Protein AF-A0AAN9PVE1-F1 (afdb_monomer)

Sequence (526 aa):
MANAPAQIPTSFGHELRACLRCRLVKTYDQFRESGCENCPFFKMEEDHERVVDCTTPNFNGIISVMDPIRSWAARWLRIGKFVPGVYTLAVSEALPEEMQTLCAEERVQYIPPKPASPCSPSPSSDLDLAAISIACTVLISITFGFLLGMATALETLCGQAYGAGHHHTLGMYLQRSWVVLFLSSILMLPVFVFATPLLKLVGQPEAVAERAGLVAVWLIPFHLSFPFQFTLQRFLQCQLKTNVVAWISGMALAIHVLVSWVFVFELRIGIVGTALGSLGGFPFWGFLATLSLVAVCPRSWNGFSSEAFVGLWEFFKLSLASGVMLALENFYYRLLLIVSGYMHNSEISIDALSVCVTIYGWESMIPLGFFAATGVRVANELGAGNAKAAKFATLVSVINTVLVGFIFWLIIVAFNEKLALIFTSSSSVIQMVNELAILLASTILLNCIQPVLSGAAVGSGQQAVVAYINIGSYYLVGIPLGVLLGWLLPSGIVGMWTGMMSGTLVQTIILAIIMMRHDWEEEISL

pLDDT: mean 88.42, std 9.58, range [32.66, 97.38]

Mean predicted aligned error: 12.28 Å

Nearest PDB structures (foldseek):
  7dqk-assembly1_A  TM=9.759E-01  e=1.172E-24  Nicotiana tabacum
  5y50-assembly1_A  TM=9.222E-01  e=1.208E-21  Arabidopsis thaliana
  5xjj-assembly1_A  TM=9.651E-01  e=1.781E-20  Camelina sativa
  7php-assembly1_A  TM=9.354E-01  e=6.681E-14  Vibrio cholerae RC385
  4z3p-assembly1_A  TM=8.266E-01  e=1.629E-08  Escherichia coli

Radius of gyration: 29.41 Å; Cα contacts (8 Å, |Δi|>4): 816; chains: 1; bounding box: 83×42×77 Å

Foldseek 3Di:
DQQDAQDEEPDDDQQWKAFQFLQAIYGLVSCCCPNDSQCCLLVCVPPVVSSPQGIGSDAADKDFFPQLCPDPLNVVQVNSVDHGHMGTSDDQDFHDPVVVVSCVVVVHDGDGGDNDDPPDDDPLNVLLVLLVCCLCVPLVVLLLLLLLLLLLLLLLVLLLCVLLVVLQCSQLSLLLLLVLSLVVLVVSCCCQCCQLVVCVVVPHDNSSSVSNSVLSVLLSVVSSLSSLQNNLCSSCVLVVVVVLVVVLQVVLVVQLVVQLCCLCPVVVVDSSSNSRSSVRRRNSSSVSSVVCCVVPPVSNHPDDDPSSVPPSVVSNVLSNLSSLLSSLVSVLLVVLLVVLCPDPVSPLVSLLSVLLVVLLVVLLVVLLVLLSNLLSQLSSCLSNLHLPRNLVSLVVSQVVLLVVLVVQLCCLLVCQLVSQVVRDPDPSSSVSSNVCSNVSSVLSSLSSRLSSLCSSCSSLSNSNVSSVLSCCLRVVFQQVQLCCQQPVVVPNSVRNSVSNVRSSVSSSVVSVVCSVPPPSNVSSVD

Solvent-accessible surface area (backbone atoms only — not comparable to full-atom values): 26261 Å² total; per-residue (Å²): 130,88,68,70,63,43,73,66,54,88,70,86,63,93,57,36,28,29,31,54,81,79,24,46,33,29,30,58,66,50,30,39,71,66,27,43,85,86,48,61,89,68,40,18,56,82,38,60,69,45,42,62,62,47,30,38,70,69,60,46,66,75,46,79,36,83,52,22,73,78,34,64,66,28,50,74,71,68,42,30,86,46,61,25,33,33,29,42,76,43,57,82,57,67,60,46,70,73,60,47,50,52,32,53,75,71,70,42,89,78,77,72,55,72,78,68,55,98,83,55,85,46,79,67,47,57,46,45,51,53,11,53,46,47,32,49,68,48,59,45,41,56,53,49,35,27,53,52,17,30,31,48,42,50,24,19,56,34,2,21,33,45,32,55,65,44,38,60,53,37,36,38,51,49,49,28,45,38,56,50,40,44,52,51,47,58,73,50,43,59,64,28,76,42,26,29,65,53,32,44,69,75,64,43,57,65,71,41,16,50,50,17,20,56,42,26,53,58,34,45,68,49,57,65,30,44,38,53,36,47,36,52,50,32,60,36,42,37,71,68,39,49,70,58,52,51,52,46,52,54,52,18,50,54,40,18,54,52,38,25,46,42,28,40,69,74,66,53,53,49,70,54,11,55,38,52,11,50,47,37,17,53,51,46,31,34,50,54,51,55,55,42,38,69,76,74,32,66,70,30,40,86,72,89,61,79,69,24,71,56,64,51,66,63,51,43,53,52,14,47,30,23,11,50,32,41,31,54,57,60,48,52,67,49,47,52,59,62,58,43,60,76,44,88,74,24,67,54,52,42,54,20,46,51,53,50,52,48,54,48,56,62,55,47,55,54,26,51,48,42,11,52,53,25,11,25,47,21,4,22,25,37,30,52,65,31,38,71,55,20,55,46,45,43,52,53,46,43,54,52,31,41,55,52,19,49,53,52,26,51,50,35,64,76,37,33,59,66,57,37,57,76,78,45,88,52,67,68,31,36,52,48,35,45,72,42,22,64,59,51,22,52,50,46,35,53,51,18,44,38,35,29,50,52,14,31,36,33,12,69,65,41,29,54,60,53,26,54,42,48,48,48,20,38,64,66,42,2,47,54,37,8,49,44,30,18,66,74,59,78,39,42,67,63,22,23,51,52,20,38,49,48,8,55,49,50,37,37,53,53,46,50,52,47,64,73,68,53,61,49,66,62,64,53,76,111

InterPro domains:
  IPR002528 Multi antimicrobial extrusion protein [PF01554] (125-262)
  IPR002528 Multi antimicrobial extrusion protein [PF01554] (323-483)
  IPR002528 Multi antimicrobial extrusion protein [TIGR00797] (127-497)
  IPR022800 Spt4/RpoE2 zinc finger [PF06093] (16-92)
  IPR022800 Spt4/RpoE2 zinc finger [SM01389] (16-92)
  IPR022800 Spt4/RpoE2 zinc finger [cd07973] (14-110)
  IPR029040 RNA polymerase subunit RPABC4/transcription elongation factor Spt4 [SSF63393] (12-91)
  IPR038510 Spt4 superfamily [G3DSA:3.30.40.210] (1-106)
  IPR045069 Multidrug and toxic compound extrusion family, eukaryotic [cd13132] (126-525)

Organism: Clitoria ternatea (NCBI:txid43366)

Secondary structure (DSSP, 8-state):
--PPPPPPPS--STTEEEETTT-BEEEHHHHHHH--TT-GGG-TTT-THHHHHHEES-EEEEEEES-TTT-HHHHHTT-TTSPSEEEEEEE-SPPPHHHHHHHHHTT----PPPS--TTSPPHHHHHHHHHHHHIIIIIIHHHHHHHHHHHHHHHHHHHHHHHTT-HHHHHHHHHHHHHHHHHHHHHTTHHHHTHHHHHHHTT--HHHHHHHHHHHHHTHHHHHHHHHHHHHHHHHHHTT-HHHHHHHHHHHHHHHHHHHHIIIIIS--THHHHHHHHHHHHHHHHHHHHHHHHHH-TTT--S--GGGGTTHHHHHHHHHHHHHHHHHHHHHHHHHHHHHTTSTTHHHHHHHHHHHHHHHHHHHHHHHHHHHHHHHHHHHHHHTT-HHHHHHHHHHHHHHHHHHHHHHHHHHHHHHHHHHHHH---HHHHHHHHHHHHHHHHHHHHHHHHHHHHHHHHHTT-HHHHHHHHIIIIIIIIHHHHHIIIIISS-HHHHHHHHHHHHHHHHHHHHHHHHHH--HHHHHT-

Structure (mmCIF, N/CA/C/O backbone):
data_AF-A0AAN9PVE1-F1
#
_entry.id   AF-A0AAN9PVE1-F1
#
loop_
_atom_site.group_PDB
_atom_site.id
_atom_site.type_symbol
_atom_site.label_atom_id
_atom_site.label_alt_id
_atom_site.label_comp_id
_atom_site.label_asym_id
_atom_site.label_entity_id
_atom_site.label_seq_id
_atom_site.pdbx_PDB_ins_code
_atom_site.Cartn_x
_atom_site.Cartn_y
_atom_site.Cartn_z
_atom_site.occupancy
_atom_site.B_iso_or_equiv
_atom_site.auth_seq_id
_atom_site.auth_comp_id
_atom_site.auth_asym_id
_atom_site.auth_atom_id
_atom_site.pdbx_PDB_model_num
ATOM 1 N N . MET A 1 1 ? -50.006 14.218 44.267 1.00 34.59 1 MET A N 1
ATOM 2 C CA . MET A 1 1 ? -49.151 13.333 45.080 1.00 34.59 1 MET A CA 1
ATOM 3 C C . MET A 1 1 ? -47.773 13.377 44.452 1.00 34.59 1 MET A C 1
ATOM 5 O O . MET A 1 1 ? -47.666 13.053 43.277 1.00 34.59 1 MET A O 1
ATOM 9 N N . ALA A 1 2 ? -46.764 13.906 45.144 1.00 41.31 2 ALA A N 1
ATOM 10 C CA . ALA A 1 2 ? -45.391 13.782 44.668 1.00 41.31 2 ALA A CA 1
ATOM 11 C C . ALA A 1 2 ? -44.994 12.319 44.893 1.00 41.31 2 ALA A C 1
ATOM 13 O O . ALA A 1 2 ? -44.806 11.912 46.037 1.00 41.31 2 ALA A O 1
ATOM 14 N N . ASN A 1 3 ? -45.006 11.513 43.830 1.00 60.84 3 ASN A N 1
ATOM 15 C CA . ASN A 1 3 ? -44.528 10.136 43.896 1.00 60.84 3 ASN A CA 1
ATOM 16 C C . ASN A 1 3 ? -43.068 10.153 44.366 1.00 60.84 3 ASN A C 1
ATOM 18 O O . ASN A 1 3 ? -42.299 11.023 43.946 1.00 60.84 3 ASN A O 1
ATOM 22 N N . ALA A 1 4 ? -42.710 9.225 45.254 1.00 78.88 4 ALA A N 1
ATOM 23 C CA . ALA A 1 4 ? -41.338 9.063 45.718 1.00 78.88 4 ALA A CA 1
ATOM 24 C C . ALA A 1 4 ? -40.376 8.918 44.518 1.00 78.88 4 ALA A C 1
ATOM 26 O O . ALA A 1 4 ? -40.779 8.378 43.480 1.00 78.88 4 ALA A O 1
ATOM 27 N N . PRO A 1 5 ? -39.131 9.422 44.622 1.00 85.88 5 PRO A N 1
ATOM 28 C CA . PRO A 1 5 ? -38.137 9.218 43.575 1.00 85.88 5 PRO A CA 1
ATOM 29 C C . PRO A 1 5 ? -37.879 7.720 43.381 1.00 85.88 5 PRO A C 1
ATOM 31 O O . PRO A 1 5 ? -37.921 6.951 44.343 1.00 85.88 5 PRO A O 1
ATOM 34 N N . ALA A 1 6 ? -37.604 7.318 42.142 1.00 89.19 6 ALA A N 1
ATOM 35 C CA . ALA A 1 6 ? -37.161 5.963 41.851 1.00 89.19 6 ALA A CA 1
ATOM 36 C C . ALA A 1 6 ? -35.812 5.686 42.521 1.00 89.19 6 ALA A C 1
ATOM 38 O O . ALA A 1 6 ? -34.992 6.596 42.699 1.00 89.19 6 ALA A O 1
ATOM 39 N N . GLN A 1 7 ? -35.565 4.420 42.855 1.00 90.31 7 GLN A N 1
ATOM 40 C CA . GLN A 1 7 ? -34.250 4.015 43.336 1.00 90.31 7 GLN A CA 1
ATOM 41 C C . GLN A 1 7 ? -33.173 4.292 42.280 1.00 90.31 7 GLN A C 1
ATOM 43 O O . GLN A 1 7 ? -33.358 4.052 41.087 1.00 90.31 7 GLN A O 1
ATOM 48 N N . ILE A 1 8 ? -32.033 4.805 42.739 1.00 89.00 8 ILE A N 1
ATOM 49 C CA . ILE A 1 8 ? -30.867 5.095 41.902 1.00 89.00 8 ILE A CA 1
ATOM 50 C C . ILE A 1 8 ? -30.019 3.816 41.803 1.00 89.00 8 ILE A C 1
ATOM 52 O O . ILE A 1 8 ? -29.917 3.103 42.807 1.00 89.00 8 ILE A O 1
ATOM 56 N N . PRO A 1 9 ? -29.399 3.517 40.647 1.00 88.50 9 PRO A N 1
ATOM 57 C CA . PRO A 1 9 ? -28.481 2.392 40.521 1.00 88.50 9 PRO A CA 1
ATOM 58 C C . PRO A 1 9 ? -27.387 2.382 41.591 1.00 88.50 9 PRO A C 1
ATOM 60 O O . PRO A 1 9 ? -26.733 3.399 41.824 1.00 88.50 9 PRO A O 1
ATOM 63 N N . THR A 1 10 ? -27.186 1.232 42.234 1.00 86.19 10 THR A N 1
ATOM 64 C CA . THR A 1 10 ? -26.158 1.034 43.272 1.00 86.19 10 THR A CA 1
ATOM 65 C C . THR A 1 10 ? -24.793 0.641 42.708 1.00 86.19 10 THR A C 1
ATOM 67 O O . THR A 1 10 ? -23.782 0.859 43.375 1.00 86.19 10 THR A O 1
ATOM 70 N N . SER A 1 11 ? -24.746 0.106 41.486 1.00 81.94 11 SER A N 1
ATOM 71 C CA . SER A 1 11 ? -23.523 -0.231 40.751 1.00 81.94 11 SER A CA 1
ATOM 72 C C . SER A 1 11 ? -23.551 0.367 39.339 1.00 81.94 11 SER A C 1
ATOM 74 O O . SER A 1 11 ? -24.613 0.660 38.786 1.00 81.94 11 SER A O 1
ATOM 76 N N . PHE A 1 12 ? -22.367 0.579 38.759 1.00 73.38 12 PHE A N 1
ATOM 77 C CA . PHE A 1 12 ? -22.187 1.006 37.369 1.00 73.38 12 PHE A CA 1
ATOM 78 C C . PHE A 1 12 ? -21.436 -0.093 36.609 1.00 73.38 12 PHE A C 1
ATOM 80 O O . PHE A 1 12 ? -20.460 -0.630 37.128 1.00 73.38 12 PHE A O 1
ATOM 87 N N . GLY A 1 13 ? -21.873 -0.427 35.391 1.00 69.00 13 GLY A N 1
ATOM 88 C CA . GLY A 1 13 ? -21.257 -1.473 34.563 1.00 69.00 13 GLY A CA 1
ATOM 89 C C . GLY A 1 13 ? -22.282 -2.440 33.964 1.00 69.00 13 GLY A C 1
ATOM 90 O O . GLY A 1 13 ? -23.423 -2.056 33.712 1.00 69.00 13 GLY A O 1
ATOM 91 N N . HIS A 1 14 ? -21.881 -3.698 33.748 1.00 64.31 14 HIS A N 1
ATOM 92 C CA . HIS A 1 14 ? -22.674 -4.728 33.051 1.00 64.31 14 HIS A CA 1
ATOM 93 C C . HIS A 1 14 ? -23.965 -5.171 33.769 1.00 64.31 14 HIS A C 1
ATOM 95 O O . HIS A 1 14 ? -24.776 -5.884 33.184 1.00 64.31 14 HIS A O 1
ATOM 101 N N . GLU A 1 15 ? -24.177 -4.756 35.017 1.00 78.44 15 GLU A N 1
ATOM 102 C CA . GLU A 1 15 ? -25.358 -5.112 35.820 1.00 78.44 15 GLU A CA 1
ATOM 103 C C . GLU A 1 15 ? -26.554 -4.174 35.598 1.00 78.44 15 GLU A C 1
ATOM 105 O O . GLU A 1 15 ? -27.661 -4.441 36.080 1.00 78.44 15 GLU A O 1
ATOM 110 N N . LEU A 1 16 ? -26.338 -3.062 34.889 1.00 91.19 16 LEU A N 1
ATOM 111 C CA . LEU A 1 16 ? -27.375 -2.081 34.607 1.00 91.19 16 LEU A CA 1
ATOM 112 C C . LEU A 1 16 ? -28.335 -2.583 33.539 1.00 91.19 16 LEU A C 1
ATOM 114 O O . LEU A 1 16 ? -27.939 -3.133 32.511 1.00 91.19 16 LEU A O 1
ATOM 118 N N . ARG A 1 17 ? -29.618 -2.309 33.754 1.00 93.06 17 ARG A N 1
ATOM 119 C CA . ARG A 1 17 ? -30.672 -2.579 32.782 1.00 93.06 17 ARG A CA 1
ATOM 120 C C . ARG A 1 17 ? -31.571 -1.364 32.654 1.00 93.06 17 ARG A C 1
ATOM 122 O O . ARG A 1 17 ? -31.748 -0.604 33.605 1.00 93.06 17 ARG A O 1
ATOM 129 N N . ALA A 1 18 ? -32.152 -1.186 31.478 1.00 94.06 18 ALA A N 1
ATOM 130 C CA . ALA A 1 18 ? -33.141 -0.156 31.211 1.00 94.06 18 ALA A CA 1
ATOM 131 C C . ALA A 1 18 ? -34.511 -0.788 30.972 1.00 94.06 18 ALA A C 1
ATOM 133 O O . ALA A 1 18 ? -34.638 -1.732 30.194 1.00 94.06 18 ALA A O 1
ATOM 134 N N . CYS A 1 19 ? -35.557 -0.236 31.587 1.00 93.56 19 CYS A N 1
ATOM 135 C CA . CYS A 1 19 ? -36.929 -0.633 31.287 1.00 93.56 19 CYS A CA 1
ATOM 136 C C . CYS A 1 19 ? -37.290 -0.268 29.839 1.00 93.56 19 CYS A C 1
ATOM 138 O O . CYS A 1 19 ? -37.251 0.905 29.458 1.00 93.56 19 CYS A O 1
ATOM 140 N N . LEU A 1 20 ? -37.726 -1.260 29.060 1.00 92.12 20 LEU A N 1
ATOM 141 C CA . LEU A 1 20 ? -38.065 -1.124 27.637 1.00 92.12 20 LEU A CA 1
ATOM 142 C C . LEU A 1 20 ? -39.241 -0.162 27.383 1.00 92.12 20 LEU A C 1
ATOM 144 O O . LEU A 1 20 ? -39.384 0.373 26.284 1.00 92.12 20 LEU A O 1
ATOM 148 N N . ARG A 1 21 ? -40.069 0.110 28.402 1.00 91.69 21 ARG A N 1
ATOM 149 C CA . ARG A 1 21 ? -41.170 1.084 28.330 1.00 91.69 21 ARG A CA 1
ATOM 150 C C . ARG A 1 21 ? -40.757 2.484 28.781 1.00 91.69 21 ARG A C 1
ATOM 152 O O . ARG A 1 21 ? -40.875 3.443 28.022 1.00 91.69 21 ARG A O 1
ATOM 159 N N . CYS A 1 22 ? -40.384 2.631 30.054 1.00 92.12 22 CYS A N 1
ATOM 160 C CA . CYS A 1 22 ? -40.214 3.951 30.675 1.00 92.12 22 CYS A CA 1
ATOM 161 C C . CYS A 1 22 ? -38.771 4.460 30.664 1.00 92.12 22 CYS A C 1
ATOM 163 O O . CYS A 1 22 ? -38.541 5.609 31.034 1.00 92.12 22 CYS A O 1
ATOM 165 N N . ARG A 1 23 ? -37.815 3.625 30.233 1.00 93.25 23 ARG A N 1
ATOM 166 C CA . ARG A 1 23 ? -36.377 3.927 30.165 1.00 93.25 23 ARG A CA 1
ATOM 167 C C . ARG A 1 23 ? -35.698 4.149 31.512 1.00 93.25 23 ARG A C 1
ATOM 169 O O . ARG A 1 23 ? -34.564 4.614 31.526 1.00 93.25 23 ARG A O 1
ATOM 176 N N . LEU A 1 24 ? -36.364 3.847 32.626 1.00 95.00 24 LEU A N 1
ATOM 177 C CA . LEU A 1 24 ? -35.749 3.893 33.951 1.00 95.00 24 LEU A CA 1
ATOM 178 C C . LEU A 1 24 ? -34.591 2.891 34.007 1.00 95.00 24 LEU A C 1
ATOM 180 O O . LEU A 1 24 ? -34.741 1.771 33.515 1.00 95.00 24 LEU A O 1
ATOM 184 N N . VAL A 1 25 ? -33.468 3.303 34.586 1.00 95.19 25 VAL A N 1
ATOM 185 C CA . VAL A 1 25 ? -32.249 2.502 34.715 1.00 95.19 25 VAL A CA 1
ATOM 186 C C . VAL A 1 25 ? -32.029 2.148 36.177 1.00 95.19 25 VAL A C 1
ATOM 188 O O . VAL A 1 25 ? -31.966 3.040 37.022 1.00 95.19 25 VAL A O 1
ATOM 191 N N . LYS A 1 26 ? -31.905 0.849 36.448 1.00 94.81 26 LYS A N 1
ATOM 192 C CA . LYS A 1 26 ? -31.608 0.237 37.754 1.00 94.81 26 LYS A CA 1
ATOM 193 C C . LYS A 1 26 ? -30.739 -1.004 37.518 1.00 94.81 26 LYS A C 1
ATOM 195 O O . LYS A 1 26 ? -30.589 -1.444 36.374 1.00 94.81 26 LYS A O 1
ATOM 200 N N . THR A 1 27 ? -30.155 -1.566 38.571 1.00 92.69 27 THR A N 1
ATOM 201 C CA . THR A 1 27 ? -29.505 -2.881 38.461 1.00 92.69 27 THR A CA 1
ATOM 202 C C . THR A 1 27 ? -30.554 -3.988 38.315 1.00 92.69 27 THR A C 1
ATOM 204 O O . THR A 1 27 ? -31.725 -3.796 38.658 1.00 92.69 27 THR A O 1
ATOM 207 N N . TYR A 1 28 ? -30.149 -5.155 37.805 1.00 90.75 28 TYR A N 1
ATOM 208 C CA . TYR A 1 28 ? -31.032 -6.328 37.725 1.00 90.75 28 TYR A CA 1
ATOM 209 C C . TYR A 1 28 ? -31.676 -6.660 39.081 1.00 90.75 28 TYR A C 1
ATOM 211 O O . TYR A 1 28 ? -32.895 -6.804 39.167 1.00 90.75 28 TYR A O 1
ATOM 219 N N . ASP A 1 29 ? -30.873 -6.706 40.148 1.00 90.75 29 ASP A N 1
ATOM 220 C CA . ASP A 1 29 ? -31.366 -7.012 41.493 1.00 90.75 29 ASP A CA 1
ATOM 221 C C . ASP A 1 29 ? -32.358 -5.960 41.998 1.00 90.75 29 ASP A C 1
ATOM 223 O O . ASP A 1 29 ? -33.385 -6.309 42.570 1.00 90.75 29 ASP A O 1
ATOM 227 N N . GLN A 1 30 ? -32.131 -4.677 41.705 1.00 93.38 30 GLN A N 1
ATOM 228 C CA . GLN A 1 30 ? -33.063 -3.619 42.095 1.00 93.38 30 GLN A CA 1
ATOM 229 C C . GLN A 1 30 ? -34.414 -3.719 41.374 1.00 93.38 30 GLN A C 1
ATOM 231 O O . GLN A 1 30 ? -35.446 -3.435 41.987 1.00 93.38 30 GLN A O 1
ATOM 236 N N . PHE A 1 31 ? -34.437 -4.111 40.093 1.00 94.06 31 PHE A N 1
ATOM 237 C CA . PHE A 1 31 ? -35.695 -4.406 39.396 1.00 94.06 31 PHE A CA 1
ATOM 238 C C . PHE A 1 31 ? -36.397 -5.631 39.979 1.00 94.06 31 PHE A C 1
ATOM 240 O O . PHE A 1 31 ? -37.618 -5.624 40.081 1.00 94.06 31 PHE A O 1
ATOM 247 N N . ARG A 1 32 ? -35.641 -6.650 40.393 1.00 92.69 32 ARG A N 1
ATOM 248 C CA . ARG A 1 32 ? -36.192 -7.846 41.032 1.00 92.69 32 ARG A CA 1
ATOM 249 C C . ARG A 1 32 ? -36.797 -7.547 42.407 1.00 92.69 32 ARG A C 1
ATOM 251 O O . ARG A 1 32 ? -37.837 -8.083 42.746 1.00 92.69 32 ARG A O 1
ATOM 258 N N . GLU A 1 33 ? -36.159 -6.694 43.203 1.00 91.56 33 GLU A N 1
ATOM 259 C CA . GLU A 1 33 ? -36.582 -6.426 44.586 1.00 91.56 33 GLU A CA 1
ATOM 260 C C . GLU A 1 33 ? -37.713 -5.402 44.703 1.00 91.56 33 GLU A C 1
ATOM 262 O O . GLU A 1 33 ? -38.552 -5.501 45.595 1.00 91.56 33 GLU A O 1
ATOM 267 N N . SER A 1 34 ? -37.714 -4.382 43.843 1.00 90.75 34 SER A N 1
ATOM 268 C CA . SER A 1 34 ? -38.614 -3.225 43.978 1.00 90.75 34 SER A CA 1
ATOM 269 C C . SER A 1 34 ? -39.385 -2.885 42.705 1.00 90.75 34 SER A C 1
ATOM 271 O O . SER A 1 34 ? -40.117 -1.895 42.670 1.00 90.75 34 SER A O 1
ATOM 273 N N . GLY A 1 35 ? -39.210 -3.682 41.652 1.00 93.19 35 GLY A N 1
ATOM 274 C CA . GLY A 1 35 ? -39.870 -3.472 40.378 1.00 93.19 35 GLY A CA 1
ATOM 275 C C . GLY A 1 35 ? -39.485 -2.162 39.697 1.00 93.19 35 GLY A C 1
ATOM 276 O O . GLY A 1 35 ? -38.420 -1.569 39.920 1.00 93.19 35 GLY A O 1
ATOM 277 N N . CYS A 1 36 ? -40.378 -1.717 38.816 1.00 93.19 36 CYS A N 1
ATOM 278 C CA . CYS A 1 36 ? -40.262 -0.449 38.112 1.00 93.19 36 CYS A CA 1
ATOM 279 C C . CYS A 1 36 ? -41.307 0.544 38.627 1.00 93.19 36 CYS A C 1
ATOM 281 O O . CYS A 1 36 ? -42.500 0.387 38.382 1.00 93.19 36 CYS A O 1
ATOM 283 N N . GLU A 1 37 ? -40.855 1.637 39.233 1.00 93.75 37 GLU A N 1
ATOM 284 C CA . GLU A 1 37 ? -41.703 2.651 39.872 1.00 93.75 37 GLU A CA 1
ATOM 285 C C . GLU A 1 37 ? -42.639 3.359 38.877 1.00 93.75 37 GLU A C 1
ATOM 287 O O . GLU A 1 37 ? -43.716 3.831 39.238 1.00 93.75 37 GLU A O 1
ATOM 292 N N . ASN A 1 38 ? -42.258 3.409 37.597 1.00 92.50 38 ASN A N 1
ATOM 293 C CA . ASN A 1 38 ? -43.102 3.946 36.528 1.00 92.50 38 ASN A CA 1
ATOM 294 C C . ASN A 1 38 ? -44.007 2.883 35.878 1.00 92.50 38 ASN A C 1
ATOM 296 O O . ASN A 1 38 ? -44.944 3.246 35.159 1.00 92.50 38 ASN A O 1
ATOM 300 N N . CYS A 1 39 ? -43.711 1.591 36.061 1.00 92.44 39 CYS A N 1
ATOM 301 C CA . CYS A 1 39 ? -44.391 0.459 35.421 1.00 92.44 39 CYS A CA 1
ATOM 302 C C . CYS A 1 39 ? -44.760 -0.651 36.433 1.00 92.44 39 CYS A C 1
ATOM 304 O O . CYS A 1 39 ? -44.373 -1.801 36.218 1.00 92.44 39 CYS A O 1
ATOM 306 N N . PRO A 1 40 ? -45.509 -0.348 37.511 1.00 90.81 40 PRO A N 1
ATOM 307 C CA . PRO A 1 40 ? -45.819 -1.335 38.553 1.00 90.81 40 PRO A CA 1
ATOM 308 C C . PRO A 1 40 ? -46.657 -2.515 38.035 1.00 90.81 40 PRO A C 1
ATOM 310 O O . PRO A 1 40 ? -46.574 -3.618 38.556 1.00 90.81 40 PRO A O 1
ATOM 313 N N . PHE A 1 41 ? -47.422 -2.324 36.957 1.00 90.12 41 PHE A N 1
ATOM 314 C CA . PHE A 1 41 ? -48.234 -3.379 36.343 1.00 90.12 41 PHE A CA 1
ATOM 315 C C . PHE A 1 41 ? -47.420 -4.526 35.725 1.00 90.12 41 PHE A C 1
ATOM 317 O O . PHE A 1 41 ? -47.980 -5.590 35.477 1.00 90.12 41 PHE A O 1
ATOM 324 N N . PHE A 1 42 ? -46.111 -4.353 35.494 1.00 90.88 42 PHE A N 1
ATOM 325 C CA . PHE A 1 42 ? -45.270 -5.482 35.091 1.00 90.88 42 PHE A CA 1
ATOM 326 C C . PHE A 1 42 ? -45.067 -6.488 36.228 1.00 90.88 42 PHE A C 1
ATOM 328 O O . PHE A 1 42 ? -44.825 -7.652 35.923 1.00 90.88 42 PHE A O 1
ATOM 335 N N . LYS A 1 43 ? -45.229 -6.083 37.500 1.00 90.38 43 LYS A N 1
ATOM 336 C CA . LYS A 1 43 ? -45.109 -6.951 38.685 1.00 90.38 43 LYS A CA 1
ATOM 337 C C . LYS A 1 43 ? -43.798 -7.745 38.719 1.00 90.38 43 LYS A C 1
ATOM 339 O O . LYS A 1 43 ? -43.787 -8.947 38.973 1.00 90.38 43 LYS A O 1
ATOM 344 N N . MET A 1 44 ? -42.690 -7.070 38.425 1.00 91.69 44 MET A N 1
ATOM 345 C CA . MET A 1 44 ? -41.358 -7.688 38.350 1.00 91.69 44 MET A CA 1
ATOM 346 C C . MET A 1 44 ? -40.889 -8.249 39.702 1.00 91.69 44 MET A C 1
ATOM 348 O O . MET A 1 44 ? -40.045 -9.136 39.746 1.00 91.69 44 MET A O 1
ATOM 352 N N . GLU A 1 45 ? -41.445 -7.723 40.788 1.00 90.25 45 GLU A N 1
ATOM 353 C CA . GLU A 1 45 ? -41.249 -8.157 42.167 1.00 90.25 45 GLU A CA 1
ATOM 354 C C . GLU A 1 45 ? -42.011 -9.444 42.530 1.00 90.25 45 GLU A C 1
ATOM 356 O O . GLU A 1 45 ? -41.653 -10.120 43.490 1.00 90.25 45 GLU A O 1
ATOM 361 N N . GLU A 1 46 ? -43.057 -9.794 41.775 1.00 88.69 46 GLU A N 1
ATOM 362 C CA . GLU A 1 46 ? -43.818 -11.040 41.951 1.00 88.69 46 GLU A CA 1
ATOM 363 C C . GLU A 1 46 ? -43.343 -12.127 40.974 1.00 88.69 46 GLU A C 1
ATOM 365 O O . GLU A 1 46 ? -43.333 -13.309 41.316 1.00 88.69 46 GLU A O 1
ATOM 370 N N . ASP A 1 47 ? -42.941 -11.724 39.765 1.00 88.50 47 ASP A N 1
ATOM 371 C CA . ASP A 1 47 ? -42.511 -12.603 38.682 1.00 88.50 47 ASP A CA 1
ATOM 372 C C . ASP A 1 47 ? -41.160 -12.136 38.119 1.00 88.50 47 ASP A C 1
ATOM 374 O O . ASP A 1 47 ? -41.061 -11.189 37.332 1.00 88.50 47 ASP A O 1
ATOM 378 N N . HIS A 1 48 ? -40.098 -12.814 38.556 1.00 88.12 48 HIS A N 1
ATOM 379 C CA . HIS A 1 48 ? -38.726 -12.429 38.246 1.00 88.12 48 HIS A CA 1
ATOM 380 C C . HIS A 1 48 ? -38.342 -12.662 36.777 1.00 88.12 48 HIS A C 1
ATOM 382 O O . HIS A 1 48 ? -37.401 -12.022 36.305 1.00 88.12 48 HIS A O 1
ATOM 388 N N . GLU A 1 49 ? -39.046 -13.530 36.038 1.00 87.12 49 GLU A N 1
ATOM 389 C CA . GLU A 1 49 ? -38.770 -13.740 34.607 1.00 87.12 49 GLU A CA 1
ATOM 390 C C . GLU A 1 49 ? -39.073 -12.463 33.810 1.00 87.12 49 GLU A C 1
ATOM 392 O O . GLU A 1 49 ? -38.298 -12.056 32.938 1.00 87.12 49 GLU A O 1
ATOM 397 N N . ARG A 1 50 ? -40.089 -11.703 34.240 1.00 89.06 50 ARG A N 1
ATOM 398 C CA . ARG A 1 50 ? -40.469 -10.422 33.625 1.00 89.06 50 ARG A CA 1
ATOM 399 C C . ARG A 1 50 ? -39.409 -9.340 33.745 1.00 89.06 50 ARG A C 1
ATOM 401 O O . ARG A 1 50 ? -39.436 -8.386 32.965 1.00 89.06 50 ARG A O 1
ATOM 408 N N . VAL A 1 51 ? -38.470 -9.453 34.689 1.00 90.25 51 VAL A N 1
ATOM 409 C CA . VAL A 1 51 ? -37.319 -8.541 34.743 1.00 90.25 51 VAL A CA 1
ATOM 410 C C . VAL A 1 51 ? -36.529 -8.660 33.444 1.00 90.25 51 VAL A C 1
ATOM 412 O O . VAL A 1 51 ? -36.159 -7.641 32.863 1.00 90.25 51 VAL A O 1
ATOM 415 N N . VAL A 1 52 ? -36.301 -9.879 32.954 1.00 88.31 52 VAL A N 1
ATOM 416 C CA . VAL A 1 52 ? -35.562 -10.116 31.710 1.00 88.31 52 VAL A CA 1
ATOM 417 C C . VAL A 1 52 ? -36.385 -9.675 30.500 1.00 88.31 52 VAL A C 1
ATOM 419 O O . VAL A 1 52 ? -35.840 -8.995 29.636 1.00 88.31 52 VAL A O 1
ATOM 422 N N . ASP A 1 53 ? -37.687 -9.960 30.480 1.00 90.00 53 ASP A N 1
ATOM 423 C CA . ASP A 1 53 ? -38.552 -9.661 29.327 1.00 90.00 53 ASP A CA 1
ATOM 424 C C . ASP A 1 53 ? -38.865 -8.170 29.152 1.00 90.00 53 ASP A C 1
ATOM 426 O O . ASP A 1 53 ? -39.077 -7.683 28.041 1.00 90.00 53 ASP A O 1
ATOM 430 N N . CYS A 1 54 ? -38.919 -7.421 30.254 1.00 92.31 54 CYS A N 1
ATOM 431 C CA . CYS A 1 54 ? -39.333 -6.018 30.252 1.00 92.31 54 CYS A CA 1
ATOM 432 C C . CYS A 1 54 ? -38.160 -5.033 30.362 1.00 92.31 54 CYS A C 1
ATOM 434 O O . CYS A 1 54 ? -38.373 -3.811 30.330 1.00 92.31 54 CYS A O 1
ATOM 436 N N . THR A 1 55 ? -36.925 -5.522 30.508 1.00 93.69 55 THR A N 1
ATOM 437 C CA . THR A 1 55 ? -35.725 -4.684 30.634 1.00 93.69 55 THR A CA 1
ATOM 438 C C . THR A 1 55 ? -34.578 -5.210 29.777 1.00 93.69 55 THR A C 1
ATOM 440 O O . THR A 1 55 ? -34.465 -6.408 29.559 1.00 93.69 55 THR A O 1
ATOM 443 N N . THR A 1 56 ? -33.677 -4.335 29.333 1.00 89.81 56 THR A N 1
ATOM 444 C CA . THR A 1 56 ? -32.532 -4.717 28.490 1.00 89.81 56 THR A CA 1
ATOM 445 C C . THR A 1 56 ? -31.215 -4.161 29.029 1.00 89.81 56 THR A C 1
ATOM 447 O O . THR A 1 56 ? -31.207 -3.039 29.548 1.00 89.81 56 THR A O 1
ATOM 450 N N . PRO A 1 57 ? -30.093 -4.897 28.916 1.00 88.94 57 PRO A N 1
ATOM 451 C CA . PRO A 1 57 ? -28.763 -4.337 29.141 1.00 88.94 57 PRO A CA 1
ATOM 452 C C . PRO A 1 57 ? -28.287 -3.468 27.959 1.00 88.94 57 PRO A C 1
ATOM 454 O O . PRO A 1 57 ? -27.358 -2.681 28.116 1.00 88.94 57 PRO A O 1
ATOM 457 N N . ASN A 1 58 ? -28.925 -3.566 26.786 1.00 84.31 58 ASN A N 1
ATOM 458 C CA . ASN A 1 58 ? -28.515 -2.880 25.560 1.00 84.31 58 ASN A CA 1
ATOM 459 C C . ASN A 1 58 ? -29.220 -1.522 25.418 1.00 84.31 58 ASN A C 1
ATOM 461 O O . ASN A 1 58 ? -30.217 -1.367 24.705 1.00 84.31 58 ASN A O 1
ATOM 465 N N . PHE A 1 59 ? -28.693 -0.510 26.101 1.00 87.00 59 PHE A N 1
ATOM 466 C CA . PHE A 1 59 ? -29.192 0.863 26.029 1.00 87.00 59 PHE A CA 1
ATOM 467 C C . PHE A 1 59 ? -28.051 1.869 25.848 1.00 87.00 59 PHE A C 1
ATOM 469 O O . PHE A 1 59 ? -26.894 1.572 26.133 1.00 87.00 59 PHE A O 1
ATOM 476 N N . ASN A 1 60 ? -28.367 3.074 25.364 1.00 81.81 60 ASN A N 1
ATOM 477 C CA . ASN A 1 60 ? -27.362 4.096 25.068 1.00 81.81 60 ASN A CA 1
ATOM 478 C C . ASN A 1 60 ? -27.541 5.333 25.955 1.00 81.81 60 ASN A C 1
ATOM 480 O O . ASN A 1 60 ? -28.598 5.973 25.951 1.00 81.81 60 ASN A O 1
ATOM 484 N N . GLY A 1 61 ? -26.480 5.667 26.693 1.00 84.81 61 GLY A N 1
ATOM 485 C CA . GLY A 1 61 ? -26.390 6.839 27.557 1.00 84.81 61 GLY A CA 1
ATOM 486 C C . GLY A 1 61 ? -27.319 6.791 28.771 1.00 84.81 61 GLY A C 1
ATOM 487 O O . GLY A 1 61 ? -28.301 6.048 28.815 1.00 84.81 61 GLY A O 1
ATOM 488 N N . ILE A 1 62 ? -27.013 7.629 29.759 1.00 90.94 62 ILE A N 1
ATOM 489 C CA . ILE A 1 62 ? -27.793 7.801 30.988 1.00 90.94 62 ILE A CA 1
ATOM 490 C C . ILE A 1 62 ? -27.922 9.281 31.332 1.00 90.94 62 ILE A C 1
ATOM 492 O O . ILE A 1 62 ? -27.019 10.077 31.087 1.00 90.94 62 ILE A O 1
ATOM 496 N N . ILE A 1 63 ? -29.061 9.644 31.909 1.00 91.38 63 ILE A N 1
ATOM 497 C CA . ILE A 1 63 ? -29.363 10.980 32.404 1.00 91.38 63 ILE A CA 1
ATOM 498 C C . ILE A 1 63 ? -30.048 10.884 33.765 1.00 91.38 63 ILE A C 1
ATOM 500 O O . ILE A 1 63 ? -31.042 10.179 33.936 1.00 91.38 63 ILE A O 1
ATOM 504 N N . SER A 1 64 ? -29.535 11.637 34.732 1.00 93.38 64 SER A N 1
ATOM 505 C CA . SER A 1 64 ? -30.168 11.802 36.039 1.00 93.38 64 SER A CA 1
ATOM 506 C C . SER A 1 64 ? -31.158 12.960 35.982 1.00 93.38 64 SER A C 1
ATOM 508 O O . SER A 1 64 ? -30.792 14.091 35.656 1.00 93.38 64 SER A O 1
ATOM 510 N N . VAL A 1 65 ? -32.423 12.694 36.299 1.00 90.69 65 VAL A N 1
ATOM 511 C CA . VAL A 1 65 ? -33.506 13.678 36.226 1.00 90.69 65 VAL A CA 1
ATOM 512 C C . VAL A 1 65 ? -34.079 13.910 37.618 1.00 90.69 65 VAL A C 1
ATOM 514 O O . VAL A 1 65 ? -34.804 13.073 38.147 1.00 90.69 65 VAL A O 1
ATOM 517 N N . MET A 1 66 ? -33.771 15.073 38.198 1.00 90.25 66 MET A N 1
ATOM 518 C CA . MET A 1 66 ? -34.272 15.478 39.521 1.00 90.25 66 MET A CA 1
ATOM 519 C C . MET A 1 66 ? -35.652 16.153 39.460 1.00 90.25 66 MET A C 1
ATOM 521 O O . MET A 1 66 ? -36.474 15.942 40.344 1.00 90.25 66 MET A O 1
ATOM 525 N N . ASP A 1 67 ? -35.929 16.929 38.405 1.00 90.25 67 ASP A N 1
ATOM 526 C CA . ASP A 1 67 ? -37.238 17.557 38.154 1.00 90.25 67 ASP A CA 1
ATOM 527 C C . ASP A 1 67 ? -37.696 17.263 36.710 1.00 90.25 67 ASP A C 1
ATOM 529 O O . ASP A 1 67 ? -37.366 18.010 35.777 1.00 90.25 67 ASP A O 1
ATOM 533 N N . PRO A 1 68 ? -38.429 16.153 36.496 1.00 88.19 68 PRO A N 1
ATOM 534 C CA . PRO A 1 68 ? -38.895 15.738 35.173 1.00 88.19 68 PRO A CA 1
ATOM 535 C C . PRO A 1 68 ? -39.838 16.745 34.502 1.00 88.19 68 PRO A C 1
ATOM 537 O O . PRO A 1 68 ? -39.856 16.849 33.275 1.00 88.19 68 PRO A O 1
ATOM 540 N N . ILE A 1 69 ? -40.599 17.515 35.285 1.00 88.50 69 ILE A N 1
ATOM 541 C CA . ILE A 1 69 ? -41.627 18.427 34.768 1.00 88.50 69 ILE A CA 1
ATOM 542 C C . ILE A 1 69 ? -40.979 19.697 34.208 1.00 88.50 69 ILE A C 1
ATOM 544 O O . ILE A 1 69 ? -41.362 20.170 33.133 1.00 88.50 69 ILE A O 1
ATOM 548 N N . ARG A 1 70 ? -39.985 20.254 34.913 1.00 90.06 70 ARG A N 1
ATOM 549 C CA . ARG A 1 70 ? -39.304 21.489 34.487 1.00 90.06 70 ARG A CA 1
ATOM 550 C C . ARG A 1 70 ? -38.165 21.243 33.502 1.00 90.06 70 ARG A C 1
ATOM 552 O O . ARG A 1 70 ? -37.880 22.113 32.675 1.00 90.06 70 ARG A O 1
ATOM 559 N N . SER A 1 71 ? -37.530 20.072 33.548 1.00 89.06 71 SER A N 1
ATOM 560 C CA . SER A 1 71 ? -36.384 19.759 32.693 1.00 89.06 71 SER A CA 1
ATOM 561 C C . SER A 1 71 ? -36.762 19.738 31.207 1.00 89.06 71 SER A C 1
ATOM 563 O O . SER A 1 71 ? -37.638 18.997 30.755 1.00 89.06 71 SER A O 1
ATOM 565 N N . TRP A 1 72 ? -36.071 20.558 30.409 1.00 89.50 72 TRP A N 1
ATOM 566 C CA . TRP A 1 72 ? -36.197 20.522 28.950 1.00 89.50 72 TRP A CA 1
ATOM 567 C C . TRP A 1 72 ? -35.774 19.158 28.387 1.00 89.50 72 TRP A C 1
ATOM 569 O O . TRP A 1 72 ? -36.498 18.596 27.568 1.00 89.50 72 TRP A O 1
ATOM 579 N N . ALA A 1 73 ? -34.675 18.584 28.891 1.00 84.75 73 ALA A N 1
ATOM 580 C CA . ALA A 1 73 ? -34.185 17.274 28.462 1.00 84.75 73 ALA A CA 1
ATOM 581 C C . ALA A 1 73 ? -35.202 16.157 28.758 1.00 84.75 73 ALA A C 1
ATOM 583 O O . ALA A 1 73 ? -35.449 15.303 27.909 1.00 84.75 73 ALA A O 1
ATOM 584 N N . ALA A 1 74 ? -35.871 16.207 29.916 1.00 88.00 74 ALA A N 1
ATOM 585 C CA . ALA A 1 74 ? -36.911 15.240 30.268 1.00 88.00 74 ALA A CA 1
ATOM 586 C C . ALA A 1 74 ? -38.143 15.341 29.352 1.00 88.00 74 ALA A C 1
ATOM 588 O O . ALA A 1 74 ? -38.703 14.324 28.937 1.00 88.00 74 ALA A O 1
ATOM 589 N N . ARG A 1 75 ? -38.552 16.562 28.980 1.00 86.88 75 ARG A N 1
ATOM 590 C CA . ARG A 1 75 ? -39.631 16.780 28.001 1.00 86.88 75 ARG A CA 1
ATOM 591 C C . ARG A 1 75 ? -39.238 16.298 26.604 1.00 86.88 75 ARG A C 1
ATOM 593 O O . ARG A 1 75 ? -40.046 15.635 25.956 1.00 86.88 75 ARG A O 1
ATOM 600 N N . TRP A 1 76 ? -38.006 16.570 26.171 1.00 84.88 76 TRP A N 1
ATOM 601 C CA . TRP A 1 76 ? -37.470 16.123 24.880 1.00 84.88 76 TRP A CA 1
ATOM 602 C C . TRP A 1 76 ? -37.446 14.594 24.761 1.00 84.88 76 TRP A C 1
ATOM 604 O O . TRP A 1 76 ? -37.920 14.032 23.775 1.00 84.88 76 TRP A O 1
ATOM 614 N N . LEU A 1 77 ? -36.985 13.913 25.813 1.00 84.06 77 LEU A N 1
ATOM 615 C CA . LEU A 1 77 ? -36.949 12.451 25.905 1.00 84.06 77 LEU A CA 1
ATOM 616 C C . LEU A 1 77 ? -38.317 11.817 26.216 1.00 84.06 77 LEU A C 1
ATOM 618 O O . LEU A 1 77 ? -38.414 10.596 26.308 1.00 84.06 77 LEU A O 1
ATOM 622 N N . ARG A 1 78 ? -39.379 12.626 26.355 1.00 86.75 78 ARG A N 1
ATOM 623 C CA . ARG A 1 78 ? -40.749 12.207 26.712 1.00 86.75 78 ARG A CA 1
ATOM 624 C C . ARG A 1 78 ? -40.867 11.493 28.068 1.00 86.75 78 ARG A C 1
ATOM 626 O O . ARG A 1 78 ? -41.842 10.787 28.302 1.00 86.75 78 ARG A O 1
ATOM 633 N N . ILE A 1 79 ? -39.929 11.738 28.979 1.00 88.38 79 ILE A N 1
ATOM 634 C CA . ILE A 1 79 ? -39.913 11.204 30.352 1.00 88.38 79 ILE A CA 1
ATOM 635 C C . ILE A 1 79 ? -40.423 12.213 31.394 1.00 88.38 79 ILE A C 1
ATOM 637 O O . ILE A 1 79 ? -40.429 11.931 32.584 1.00 88.38 79 ILE A O 1
ATOM 641 N N . GLY A 1 80 ? -40.905 13.388 30.972 1.00 85.81 80 GLY A N 1
ATOM 642 C CA . GLY A 1 80 ? -41.357 14.442 31.893 1.00 85.81 80 GLY A CA 1
ATOM 643 C C . GLY A 1 80 ? -42.598 14.116 32.739 1.00 85.81 80 GLY A C 1
ATOM 644 O O . GLY A 1 80 ? -42.952 14.896 33.617 1.00 85.81 80 GLY A O 1
ATOM 645 N N . LYS A 1 81 ? -43.266 12.984 32.477 1.00 87.44 81 LYS A N 1
ATOM 646 C CA . LYS A 1 81 ? -44.391 12.466 33.278 1.00 87.44 81 LYS A CA 1
ATOM 647 C C . LYS A 1 81 ? -43.969 11.413 34.312 1.00 87.44 81 LYS A C 1
ATOM 649 O O . LYS A 1 81 ? -44.818 10.955 35.070 1.00 87.44 81 LYS A O 1
ATOM 654 N N . PHE A 1 82 ? -42.707 10.992 34.301 1.00 91.81 82 PHE A N 1
ATOM 655 C CA . PHE A 1 82 ? -42.186 9.943 35.173 1.00 91.81 82 PHE A CA 1
ATOM 656 C C . PHE A 1 82 ? -41.616 10.512 36.473 1.00 91.81 82 PHE A C 1
ATOM 658 O O . PHE A 1 82 ? -41.464 11.726 36.613 1.00 91.81 82 PHE A O 1
ATOM 665 N N . VAL A 1 83 ? -41.339 9.637 37.442 1.00 93.62 83 VAL A N 1
ATOM 666 C CA . VAL A 1 83 ? -40.771 10.030 38.742 1.00 93.62 83 VAL A CA 1
ATOM 667 C C . VAL A 1 83 ? -39.306 10.477 38.610 1.00 93.62 83 VAL A C 1
ATOM 669 O O . VAL A 1 83 ? -38.634 10.090 37.653 1.00 93.62 83 VAL A O 1
ATOM 672 N N . PRO A 1 84 ? -38.759 11.286 39.532 1.00 94.44 84 PRO A N 1
ATOM 673 C CA . PRO A 1 84 ? -37.327 11.584 39.537 1.00 94.44 84 PRO A CA 1
ATOM 674 C C . PRO A 1 84 ? -36.489 10.298 39.613 1.00 94.44 84 PRO A C 1
ATOM 676 O O . PRO A 1 84 ? -36.849 9.382 40.348 1.00 94.44 84 PRO A O 1
ATOM 679 N N . GLY A 1 85 ? -35.398 10.213 38.852 1.00 93.44 85 GLY A N 1
ATOM 680 C CA . GLY A 1 85 ? -34.594 8.990 38.741 1.00 93.44 85 GLY A CA 1
ATOM 681 C C . GLY A 1 85 ? -33.542 9.048 37.634 1.00 93.44 85 GLY A C 1
ATOM 682 O O . GLY A 1 85 ? -33.328 10.099 37.022 1.00 93.44 85 GLY A O 1
ATOM 683 N N . VAL A 1 86 ? -32.886 7.916 37.374 1.00 93.81 86 VAL A N 1
ATOM 684 C CA . VAL A 1 86 ? -31.904 7.762 36.288 1.00 93.81 86 VAL A CA 1
ATOM 685 C C . VAL A 1 86 ? -32.570 7.090 35.094 1.00 93.81 86 VAL A C 1
ATOM 687 O O . VAL A 1 86 ? -33.195 6.044 35.235 1.00 93.81 86 VAL A O 1
ATOM 690 N N . TYR A 1 87 ? -32.441 7.690 33.915 1.00 94.12 87 TYR A N 1
ATOM 691 C CA . TYR A 1 87 ? -33.070 7.224 32.681 1.00 94.12 87 TYR A CA 1
ATOM 692 C C . TYR A 1 87 ? -32.040 7.041 31.578 1.00 94.12 87 TYR A C 1
ATOM 694 O O . TYR A 1 87 ? -31.050 7.764 31.539 1.00 94.12 87 TYR A O 1
ATOM 702 N N . THR A 1 88 ? -32.286 6.132 30.640 1.00 91.44 88 THR A N 1
ATOM 703 C CA . THR A 1 88 ? -31.469 6.029 29.427 1.00 91.44 88 THR A CA 1
ATOM 704 C C . THR A 1 88 ? -31.960 6.962 28.319 1.00 91.44 88 THR A C 1
ATOM 706 O O . THR A 1 88 ? -33.154 7.272 28.218 1.00 91.44 88 THR A O 1
ATOM 709 N N . LEU A 1 89 ? -31.036 7.423 27.469 1.00 88.25 89 LEU A N 1
ATOM 710 C CA . LEU A 1 89 ? -31.357 8.287 26.333 1.00 88.25 89 LEU A CA 1
ATOM 711 C C . LEU A 1 89 ? -32.082 7.506 25.228 1.00 88.25 89 LEU A C 1
ATOM 713 O O . LEU A 1 89 ? -33.024 8.033 24.625 1.00 88.25 89 LEU A O 1
ATOM 717 N N . ALA A 1 90 ? -31.690 6.250 24.989 1.00 83.38 90 ALA A N 1
ATOM 718 C CA . ALA A 1 90 ? -32.276 5.404 23.955 1.00 83.38 90 ALA A CA 1
ATOM 719 C C . ALA A 1 90 ? -32.233 3.911 24.308 1.00 83.38 90 ALA A C 1
ATOM 721 O O . ALA A 1 90 ? -31.271 3.425 24.897 1.00 83.38 90 ALA A O 1
ATOM 722 N N . VAL A 1 91 ? -33.270 3.191 23.874 1.00 83.06 91 VAL A N 1
ATOM 723 C CA . VAL A 1 91 ? -33.373 1.731 23.954 1.00 83.06 91 VAL A CA 1
ATOM 724 C C . VAL A 1 91 ? -33.652 1.208 22.549 1.00 83.06 91 VAL A C 1
ATOM 726 O O . VAL A 1 91 ? -34.528 1.752 21.872 1.00 83.06 91 VAL A O 1
ATOM 729 N N . SER A 1 92 ? -32.886 0.212 22.106 1.00 71.69 92 SER A N 1
ATOM 730 C CA . SER A 1 92 ? -32.944 -0.308 20.729 1.00 71.69 92 SER A CA 1
ATOM 731 C C . SER A 1 92 ? -33.887 -1.501 20.573 1.00 71.69 92 SER A C 1
ATOM 733 O O . SER A 1 92 ? -34.310 -1.812 19.462 1.00 71.69 92 SER A O 1
ATOM 735 N N . GLU A 1 93 ? -34.224 -2.158 21.679 1.00 81.12 93 GLU A N 1
ATOM 736 C CA . GLU A 1 93 ? -35.073 -3.345 21.713 1.00 81.12 93 GLU A CA 1
ATOM 737 C C . GLU A 1 93 ? -36.542 -2.970 21.943 1.00 81.12 93 GLU A C 1
ATOM 739 O O . GLU A 1 93 ? -36.863 -2.019 22.664 1.00 81.12 93 GLU A O 1
ATOM 744 N N . ALA A 1 94 ? -37.444 -3.714 21.302 1.00 85.50 94 ALA A N 1
ATOM 745 C CA . ALA A 1 94 ? -38.879 -3.588 21.513 1.00 85.50 94 ALA A CA 1
ATOM 746 C C . ALA A 1 94 ? -39.336 -4.519 22.643 1.00 85.50 94 ALA A C 1
ATOM 748 O O . ALA A 1 94 ? -38.742 -5.564 22.887 1.00 85.50 94 ALA A O 1
ATOM 749 N N . LEU A 1 95 ? -40.416 -4.134 23.317 1.00 87.56 95 LEU A N 1
ATOM 750 C CA . LEU A 1 95 ? -41.078 -4.959 24.322 1.00 87.56 95 LEU A CA 1
ATOM 751 C C . LEU A 1 95 ? -41.697 -6.197 23.630 1.00 87.56 95 LEU A C 1
ATOM 753 O O . LEU A 1 95 ? -42.247 -6.026 22.540 1.00 87.56 95 LEU A O 1
ATOM 757 N N . PRO A 1 96 ? -41.661 -7.407 24.214 1.00 87.19 96 PRO A N 1
ATOM 758 C CA . PRO A 1 96 ? -42.323 -8.585 23.640 1.00 87.19 96 PRO A CA 1
ATOM 759 C C . PRO A 1 96 ? -43.828 -8.372 23.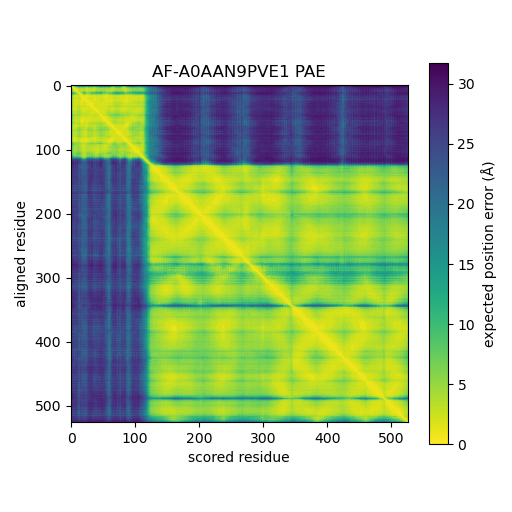417 1.00 87.19 96 PRO A C 1
ATOM 761 O O . PRO A 1 96 ? -44.456 -7.631 24.175 1.00 87.19 96 PRO A O 1
ATOM 764 N N . GLU A 1 97 ? -44.420 -9.020 22.405 1.00 85.25 97 GLU A N 1
ATOM 765 C CA . GLU A 1 97 ? -45.840 -8.829 22.040 1.00 85.25 97 GLU A CA 1
ATOM 766 C C . GLU A 1 97 ? -46.790 -9.056 23.223 1.00 85.25 97 GLU A C 1
ATOM 768 O O . GLU A 1 97 ? -47.675 -8.237 23.454 1.00 85.25 97 GLU A O 1
ATOM 773 N N . GLU A 1 98 ? -46.540 -10.088 24.032 1.00 87.56 98 GLU A N 1
ATOM 774 C CA . GLU A 1 98 ? -47.314 -10.396 25.241 1.00 87.56 98 GLU A CA 1
ATOM 775 C C . GLU A 1 98 ? -47.339 -9.221 26.236 1.00 87.56 98 GLU A C 1
ATOM 777 O O . GLU A 1 98 ? -48.391 -8.816 26.743 1.00 87.56 98 GLU A O 1
ATOM 782 N N . MET A 1 99 ? -46.186 -8.591 26.451 1.00 87.88 99 MET A N 1
ATOM 783 C CA . MET A 1 99 ? -46.052 -7.444 27.348 1.00 87.88 99 MET A CA 1
ATOM 784 C C . MET A 1 99 ? -46.610 -6.156 26.724 1.00 87.88 99 MET A C 1
ATOM 786 O O . MET A 1 99 ? -47.027 -5.243 27.445 1.00 87.88 99 MET A O 1
ATOM 790 N N . GLN A 1 100 ? -46.669 -6.067 25.390 1.00 87.75 100 GLN A N 1
ATOM 791 C CA . GLN A 1 100 ? -47.369 -4.980 24.700 1.00 87.75 100 GLN A CA 1
ATOM 792 C C . GLN A 1 100 ? -48.887 -5.089 24.884 1.00 87.75 100 GLN A C 1
ATOM 794 O O . GLN A 1 100 ? -49.532 -4.068 25.134 1.00 87.75 100 GLN A O 1
ATOM 799 N N . THR A 1 101 ? -49.454 -6.300 24.824 1.00 86.81 101 THR A N 1
ATOM 800 C CA . THR A 1 101 ? -50.868 -6.541 25.158 1.00 86.81 101 THR A CA 1
ATOM 801 C C . THR A 1 101 ? -51.176 -6.141 26.594 1.00 86.81 101 THR A C 1
ATOM 803 O O . THR A 1 101 ? -52.137 -5.408 26.812 1.00 86.81 101 THR A O 1
ATOM 806 N N . LEU A 1 102 ? -50.306 -6.482 27.550 1.00 88.19 102 LEU A N 1
ATOM 807 C CA . LEU A 1 102 ? -50.463 -6.060 28.945 1.00 88.19 102 LEU A CA 1
ATOM 808 C C . LEU A 1 102 ? -50.459 -4.526 29.092 1.00 88.19 102 LEU A C 1
ATOM 810 O O . LEU A 1 102 ? -51.275 -3.955 29.814 1.00 88.19 102 LEU A O 1
ATOM 814 N N . CYS A 1 103 ? -49.586 -3.824 28.359 1.00 87.62 103 CYS A N 1
ATOM 815 C CA . CYS A 1 103 ? -49.612 -2.358 28.327 1.00 87.62 103 CYS A CA 1
ATOM 816 C C . CYS A 1 103 ? -50.948 -1.819 27.784 1.00 87.62 103 CYS A C 1
ATOM 818 O O . CYS A 1 103 ? -51.452 -0.810 28.281 1.00 87.62 103 CYS A O 1
ATOM 820 N N . ALA A 1 104 ? -51.525 -2.470 26.770 1.00 86.75 104 ALA A N 1
ATOM 821 C CA . ALA A 1 104 ? -52.801 -2.067 26.189 1.00 86.75 104 ALA A CA 1
ATOM 822 C C . ALA A 1 104 ? -53.981 -2.300 27.151 1.00 86.75 104 ALA A C 1
ATOM 824 O O . ALA A 1 104 ? -54.839 -1.421 27.274 1.00 86.75 104 ALA A O 1
ATOM 825 N N . GLU A 1 105 ? -53.997 -3.428 27.865 1.00 89.81 105 GLU A N 1
ATOM 826 C CA . GLU A 1 105 ? -55.001 -3.761 28.888 1.00 89.81 105 GLU A CA 1
ATOM 827 C C . GLU A 1 105 ? -55.018 -2.730 30.023 1.00 89.81 105 GLU A C 1
ATOM 829 O O . GLU A 1 105 ? -56.075 -2.213 30.390 1.00 89.81 105 GLU A O 1
ATOM 834 N N . GLU A 1 106 ? -53.835 -2.317 30.480 1.00 88.75 106 GLU A N 1
ATOM 835 C CA . GLU A 1 106 ? -53.650 -1.291 31.515 1.00 88.75 106 GLU A CA 1
ATOM 836 C C . GLU A 1 106 ? -53.848 0.149 31.000 1.00 88.75 106 GLU A C 1
ATOM 838 O O . GLU A 1 106 ? -53.639 1.125 31.725 1.00 88.75 106 GLU A O 1
ATOM 843 N N . ARG A 1 107 ? -54.272 0.321 29.737 1.00 85.38 107 ARG A N 1
ATOM 844 C CA . ARG A 1 107 ? -54.471 1.624 29.063 1.00 85.38 107 ARG A CA 1
ATOM 845 C C . ARG A 1 107 ? -53.222 2.504 29.079 1.00 85.38 107 ARG A C 1
ATOM 847 O O . ARG A 1 107 ? -53.288 3.737 29.121 1.00 85.38 107 ARG A O 1
ATOM 854 N N . VAL A 1 108 ? -52.065 1.864 29.019 1.00 85.62 108 VAL A N 1
ATOM 855 C CA . VAL A 1 108 ? -50.761 2.497 29.037 1.00 85.62 108 VAL A CA 1
ATOM 856 C C . VAL A 1 108 ? -50.229 2.609 27.614 1.00 85.62 108 VAL A C 1
ATOM 858 O O . VAL A 1 108 ? -50.003 1.623 26.921 1.00 85.62 108 VAL A O 1
ATOM 861 N N . GLN A 1 109 ? -49.958 3.840 27.180 1.00 80.50 109 GLN A N 1
ATOM 862 C CA . GLN A 1 109 ? -49.378 4.074 25.862 1.00 80.50 109 GLN A CA 1
ATOM 863 C C . GLN A 1 109 ? -47.925 3.572 25.815 1.00 80.50 109 GLN A C 1
ATOM 865 O O . GLN A 1 109 ? -47.021 4.208 26.365 1.00 80.50 109 GLN A O 1
ATOM 870 N N . TYR A 1 110 ? -47.704 2.450 25.131 1.00 83.44 110 TYR A N 1
ATOM 871 C CA . TYR A 1 110 ? -46.383 2.009 24.697 1.00 83.44 110 TYR A CA 1
ATOM 872 C C . TYR A 1 110 ? -46.076 2.610 23.323 1.00 83.44 110 TYR A C 1
ATOM 874 O O . TYR A 1 110 ? -46.900 2.570 22.411 1.00 83.44 110 TYR A O 1
ATOM 882 N N . ILE A 1 111 ? -44.899 3.217 23.188 1.00 77.00 111 ILE A N 1
ATOM 883 C CA . ILE A 1 111 ? -44.397 3.707 21.906 1.00 77.00 111 ILE A CA 1
ATOM 884 C C . ILE A 1 111 ? -43.188 2.835 21.589 1.00 77.00 111 ILE A C 1
ATOM 886 O O . ILE A 1 111 ? -42.178 2.982 22.285 1.00 77.00 111 ILE A O 1
ATOM 890 N N . PRO A 1 112 ? -43.269 1.944 20.587 1.00 73.12 112 PRO A N 1
ATOM 891 C CA . PRO A 1 112 ? -42.119 1.143 20.209 1.00 73.12 112 PRO A CA 1
ATOM 892 C C . PRO A 1 112 ? -40.956 2.067 19.821 1.00 73.12 112 PRO A C 1
ATOM 894 O O . PRO A 1 112 ? -41.193 3.178 19.316 1.00 73.12 112 PRO A O 1
ATOM 897 N N . PRO A 1 113 ? -39.698 1.650 20.056 1.00 69.00 113 PRO A N 1
ATOM 898 C CA . PRO A 1 113 ? -38.550 2.355 19.512 1.00 69.00 113 PRO A CA 1
ATOM 899 C C . PRO A 1 113 ? -38.788 2.596 18.022 1.00 69.00 113 PRO A C 1
ATOM 901 O O . PRO A 1 113 ? -39.282 1.714 17.316 1.00 69.00 113 PRO A O 1
ATOM 904 N N . LYS A 1 114 ? -38.477 3.803 17.530 1.00 55.59 114 LYS A N 1
ATOM 905 C CA . LYS A 1 114 ? -38.489 4.016 16.079 1.00 55.59 114 LYS A CA 1
ATOM 906 C C . LYS A 1 114 ? -37.571 2.950 15.468 1.00 55.59 114 LYS A C 1
ATOM 908 O O . LYS A 1 114 ? -36.459 2.815 15.985 1.00 55.59 114 LYS A O 1
ATOM 913 N N . PRO A 1 115 ? -37.985 2.232 14.403 1.00 46.50 115 PRO A N 1
ATOM 914 C CA . PRO A 1 115 ? -37.041 1.419 13.650 1.00 46.50 115 PRO A CA 1
ATOM 915 C C . PRO A 1 115 ? -35.861 2.326 13.320 1.00 46.50 115 PRO A C 1
ATOM 917 O O . PRO A 1 115 ? -36.085 3.474 12.917 1.00 46.50 115 PRO A O 1
ATOM 920 N N . ALA A 1 116 ? -34.657 1.851 13.644 1.00 40.22 116 ALA A N 1
ATOM 921 C CA . ALA A 1 116 ? -33.423 2.622 13.635 1.00 40.22 116 ALA A CA 1
ATOM 922 C C . ALA A 1 116 ? -33.446 3.655 12.503 1.00 40.22 116 ALA A C 1
ATOM 924 O O . ALA A 1 116 ? -33.530 3.308 11.323 1.00 40.22 116 ALA A O 1
ATOM 925 N N . SER A 1 117 ? -33.405 4.944 12.852 1.00 39.56 117 SER A N 1
ATOM 926 C CA . SER A 1 117 ? -33.009 5.931 11.853 1.00 39.56 117 SER A CA 1
ATOM 927 C C . SER A 1 117 ? -31.629 5.510 11.337 1.00 39.56 117 SER A C 1
ATOM 929 O O . SER A 1 117 ? -30.838 5.028 12.150 1.00 39.56 117 SER A O 1
ATOM 931 N N . PRO A 1 118 ? -31.294 5.727 10.057 1.00 44.47 118 PRO A N 1
ATOM 932 C CA . PRO A 1 118 ? -30.058 5.234 9.433 1.00 44.47 118 PRO A CA 1
ATOM 933 C C . PRO A 1 118 ? -28.739 5.700 10.091 1.00 44.47 118 PRO A C 1
ATOM 935 O O . PRO A 1 118 ? -27.669 5.326 9.630 1.00 44.47 118 PRO A O 1
ATOM 938 N N . CYS A 1 119 ? -28.799 6.496 11.164 1.00 37.69 119 CYS A N 1
ATOM 939 C CA . CYS A 1 119 ? -27.659 6.989 11.935 1.00 37.69 119 CYS A CA 1
ATOM 940 C C . CYS A 1 119 ? -27.551 6.426 13.368 1.00 37.69 119 CYS A C 1
ATOM 942 O O . CYS A 1 119 ? -26.647 6.837 14.087 1.00 37.69 119 CYS A O 1
ATOM 944 N N . SER A 1 120 ? -28.441 5.534 13.824 1.00 32.66 120 SER A N 1
ATOM 945 C CA . SER A 1 120 ? -28.254 4.833 15.108 1.00 32.66 120 SER A CA 1
ATOM 946 C C . SER A 1 120 ? -27.654 3.445 14.856 1.00 32.66 120 SER A C 1
ATOM 948 O O . SER A 1 120 ? -28.276 2.687 14.104 1.00 32.66 120 SER A O 1
ATOM 950 N N . PRO A 1 121 ? -26.504 3.090 15.461 1.00 36.31 121 PRO A N 1
ATOM 951 C CA . PRO A 1 121 ? -25.898 1.778 15.273 1.00 36.31 121 PRO A CA 1
ATOM 952 C C . PRO A 1 121 ? -26.856 0.703 15.795 1.00 36.31 121 PRO A C 1
ATOM 954 O O . PRO A 1 121 ? -27.256 0.695 16.958 1.00 36.31 121 PRO A O 1
ATOM 957 N N . SER A 1 122 ? -27.300 -0.165 14.889 1.00 42.31 122 SER A N 1
ATOM 958 C CA . SER A 1 122 ? -27.929 -1.436 15.246 1.00 42.31 122 SER A CA 1
ATOM 959 C C . SER A 1 122 ? -26.825 -2.434 15.621 1.00 42.31 122 SER A C 1
ATOM 961 O O . SER A 1 122 ? -25.715 -2.298 15.112 1.00 42.31 122 SER A O 1
ATOM 963 N N . PRO A 1 123 ? -27.099 -3.486 16.411 1.00 45.50 123 PRO A N 1
ATOM 964 C CA . PRO A 1 123 ? -26.133 -4.570 16.634 1.00 45.50 123 PRO A CA 1
ATOM 965 C C . PRO A 1 123 ? -25.606 -5.176 15.319 1.00 45.50 123 PRO A C 1
ATOM 967 O O . PRO A 1 123 ? -24.454 -5.591 15.226 1.00 45.50 123 PRO A O 1
ATOM 970 N N . SER A 1 124 ? -26.431 -5.160 14.262 1.00 56.72 124 SER A N 1
ATOM 971 C CA . SER A 1 124 ? -26.023 -5.517 12.899 1.00 56.72 124 SER A CA 1
ATOM 972 C C . SER A 1 124 ? -25.047 -4.525 12.259 1.00 56.72 124 SER A C 1
ATOM 974 O O . SER A 1 124 ? -24.232 -4.942 11.452 1.00 56.72 124 SER A O 1
ATOM 976 N N . SER A 1 125 ? -25.093 -3.238 12.613 1.00 68.69 125 SER A N 1
ATOM 977 C CA . SER A 1 125 ? -24.183 -2.204 12.101 1.00 68.69 125 SER A CA 1
ATOM 978 C C . SER A 1 125 ? -22.766 -2.358 12.647 1.00 68.69 125 SER A C 1
ATOM 980 O O . SER A 1 125 ? -21.817 -2.229 11.881 1.00 68.69 125 SER A O 1
ATOM 982 N N . ASP A 1 126 ? -22.611 -2.646 13.940 1.00 75.00 126 ASP A N 1
ATOM 983 C CA . ASP A 1 126 ? -21.284 -2.817 14.552 1.00 75.00 126 ASP A CA 1
ATOM 984 C C . ASP A 1 126 ? -20.633 -4.122 14.080 1.00 75.00 126 ASP A C 1
ATOM 986 O O . ASP A 1 126 ? -19.449 -4.149 13.735 1.00 75.00 126 ASP A O 1
ATOM 990 N N . LEU A 1 127 ? -21.435 -5.186 13.961 1.00 82.69 127 LEU A N 1
ATOM 991 C CA . LEU A 1 127 ? -21.019 -6.437 13.333 1.00 82.69 127 LEU A CA 1
ATOM 992 C C . LEU A 1 127 ? -20.605 -6.222 11.871 1.00 82.69 127 LEU A C 1
ATOM 994 O O . LEU A 1 127 ? -19.560 -6.720 11.448 1.00 82.69 127 LEU A O 1
ATOM 998 N N . ASP A 1 128 ? -21.405 -5.476 11.104 1.00 85.75 128 ASP A N 1
ATOM 999 C CA . ASP A 1 128 ? -21.117 -5.194 9.700 1.00 85.75 128 ASP A CA 1
ATOM 1000 C C . ASP A 1 128 ? -19.843 -4.357 9.543 1.00 85.75 128 ASP A C 1
ATOM 1002 O O . ASP A 1 128 ? -19.034 -4.626 8.652 1.00 85.75 128 ASP A O 1
ATOM 1006 N N . LEU A 1 129 ? -19.622 -3.391 10.438 1.00 82.50 129 LEU A N 1
ATOM 1007 C CA . LEU A 1 129 ? -18.424 -2.559 10.463 1.00 82.50 129 LEU A CA 1
ATOM 1008 C C . LEU A 1 129 ? -17.167 -3.375 10.801 1.00 82.50 129 LEU A C 1
ATOM 1010 O O . LEU A 1 129 ? -16.147 -3.249 10.119 1.00 82.50 129 LEU A O 1
ATOM 1014 N N . ALA A 1 130 ? -17.238 -4.248 11.807 1.00 82.94 130 ALA A N 1
ATOM 1015 C CA . ALA A 1 130 ? -16.142 -5.152 12.148 1.00 82.94 130 ALA A CA 1
ATOM 1016 C C . ALA A 1 130 ? -15.821 -6.104 10.983 1.00 82.94 130 ALA A C 1
ATOM 1018 O O . ALA A 1 130 ? -14.658 -6.277 10.610 1.00 82.94 130 ALA A O 1
ATOM 1019 N N . ALA A 1 131 ? -16.854 -6.667 10.353 1.00 88.69 131 ALA A N 1
ATOM 1020 C CA . ALA A 1 131 ? -16.714 -7.593 9.237 1.00 88.69 131 ALA A CA 1
ATOM 1021 C C . ALA A 1 131 ? -16.067 -6.949 8.000 1.00 88.69 131 ALA A C 1
ATOM 1023 O O . ALA A 1 131 ? -15.108 -7.503 7.454 1.00 88.69 131 ALA A O 1
ATOM 1024 N N . ILE A 1 132 ? -16.547 -5.774 7.567 1.00 88.94 132 ILE A N 1
ATOM 1025 C CA . ILE A 1 132 ? -15.967 -5.059 6.417 1.00 88.94 132 ILE A CA 1
ATOM 1026 C C . ILE A 1 132 ? -14.550 -4.571 6.726 1.00 88.94 132 ILE A C 1
ATOM 1028 O O . ILE A 1 132 ? -13.679 -4.646 5.861 1.00 88.94 132 ILE A O 1
ATOM 1032 N N . SER A 1 133 ? -14.293 -4.134 7.964 1.00 86.12 133 SER A N 1
ATOM 1033 C CA . SER A 1 133 ? -12.961 -3.721 8.401 1.00 86.12 133 SER A CA 1
ATOM 1034 C C . SER A 1 133 ? -11.970 -4.875 8.285 1.00 86.12 133 SER A C 1
ATOM 1036 O O . SER A 1 133 ? -10.943 -4.714 7.633 1.00 86.12 133 SER A O 1
ATOM 1038 N N . ILE A 1 134 ? -12.285 -6.066 8.804 1.00 87.38 134 ILE A N 1
ATOM 1039 C CA . ILE A 1 134 ? -11.403 -7.240 8.693 1.00 87.38 134 ILE A CA 1
ATOM 1040 C C . ILE A 1 134 ? -11.200 -7.638 7.226 1.00 87.38 134 ILE A C 1
ATOM 1042 O O . ILE A 1 134 ? -10.065 -7.844 6.791 1.00 87.38 134 ILE A O 1
ATOM 1046 N N . ALA A 1 135 ? -12.275 -7.705 6.435 1.00 90.88 135 ALA A N 1
ATOM 1047 C CA . ALA A 1 135 ? -12.181 -8.086 5.028 1.00 90.88 135 ALA A CA 1
ATOM 1048 C C . ALA A 1 135 ? -11.283 -7.125 4.222 1.00 90.88 135 ALA A C 1
ATOM 1050 O O . ALA A 1 135 ? -10.428 -7.569 3.451 1.00 90.88 135 ALA A O 1
ATOM 1051 N N . CYS A 1 136 ? -11.413 -5.813 4.435 1.00 86.25 136 CYS A N 1
ATOM 1052 C CA . CYS A 1 136 ? -10.625 -4.803 3.729 1.00 86.25 136 CYS A CA 1
ATOM 1053 C C . CYS A 1 136 ? -9.199 -4.662 4.286 1.00 86.25 136 CYS A C 1
ATOM 1055 O O . CYS A 1 136 ? -8.218 -4.680 3.540 1.00 86.25 136 CYS A O 1
ATOM 1057 N N . THR A 1 137 ? -9.059 -4.518 5.603 1.00 82.12 137 THR A N 1
ATOM 1058 C CA . THR A 1 137 ? -7.768 -4.213 6.232 1.00 82.12 137 THR A CA 1
ATOM 1059 C C . THR A 1 137 ? -6.854 -5.426 6.327 1.00 82.12 137 THR A C 1
ATOM 1061 O O . THR A 1 137 ? -5.641 -5.233 6.307 1.00 82.12 137 THR A O 1
ATOM 1064 N N . VAL A 1 138 ? -7.390 -6.651 6.387 1.00 83.50 138 VAL A N 1
ATOM 1065 C CA . VAL A 1 138 ? -6.594 -7.886 6.468 1.00 83.50 138 VAL A CA 1
ATOM 1066 C C . VAL A 1 138 ? -6.539 -8.586 5.112 1.00 83.50 138 VAL A C 1
ATOM 1068 O O . VAL A 1 138 ? -5.470 -8.644 4.505 1.00 83.50 138 VAL A O 1
ATOM 1071 N N . LEU A 1 139 ? -7.671 -9.086 4.605 1.00 89.38 139 LEU A N 1
ATOM 1072 C CA . LEU A 1 139 ? -7.684 -9.968 3.425 1.00 89.38 139 LEU A CA 1
ATOM 1073 C C . LEU A 1 139 ? -7.282 -9.219 2.146 1.00 89.38 139 LEU A C 1
ATOM 1075 O O . LEU A 1 139 ? -6.366 -9.635 1.427 1.00 89.38 139 LEU A O 1
ATOM 1079 N N . ILE A 1 140 ? -7.927 -8.077 1.883 1.00 90.00 140 ILE A N 1
ATOM 1080 C CA . ILE A 1 140 ? -7.581 -7.236 0.733 1.00 90.00 140 ILE A CA 1
ATOM 1081 C C . ILE A 1 140 ? -6.185 -6.652 0.880 1.00 90.00 140 ILE A C 1
ATOM 1083 O O . ILE A 1 140 ? -5.436 -6.658 -0.087 1.00 90.00 140 ILE A O 1
ATOM 1087 N N . SER A 1 141 ? -5.784 -6.173 2.058 1.00 85.38 141 SER A N 1
ATOM 1088 C CA . SER A 1 141 ? -4.466 -5.545 2.154 1.00 85.38 141 SER A CA 1
ATOM 1089 C C . SER A 1 141 ? -3.306 -6.510 1.896 1.00 85.38 141 SER A C 1
ATOM 1091 O O . SER A 1 141 ? -2.303 -6.073 1.331 1.00 85.38 141 SER A O 1
ATOM 1093 N N . ILE A 1 142 ? -3.410 -7.782 2.305 1.00 84.75 142 ILE A N 1
ATOM 1094 C CA . ILE A 1 142 ? -2.368 -8.792 2.042 1.00 84.75 142 ILE A CA 1
ATOM 1095 C C . ILE A 1 142 ? -2.209 -8.996 0.533 1.00 84.75 142 ILE A C 1
ATOM 1097 O O . ILE A 1 142 ? -1.102 -8.957 -0.004 1.00 84.75 142 ILE A O 1
ATOM 1101 N N . THR A 1 143 ? -3.332 -9.181 -0.157 1.00 91.88 143 THR A N 1
ATOM 1102 C CA . THR A 1 143 ? -3.363 -9.436 -1.601 1.00 91.88 143 THR A CA 1
ATOM 1103 C C . THR A 1 143 ? -2.982 -8.203 -2.414 1.00 91.88 143 THR A C 1
ATOM 1105 O O . THR A 1 143 ? -2.192 -8.311 -3.351 1.00 91.88 143 THR A O 1
ATOM 1108 N N . PHE A 1 144 ? -3.453 -7.025 -2.001 1.00 90.56 144 PHE A N 1
ATOM 1109 C CA . PHE A 1 144 ? -3.091 -5.728 -2.563 1.00 90.56 144 PHE A CA 1
ATOM 1110 C C . PHE A 1 144 ? -1.583 -5.491 -2.492 1.00 90.56 144 PHE A C 1
ATOM 1112 O O . PHE A 1 144 ? -0.966 -5.243 -3.522 1.00 90.56 144 PHE A O 1
ATOM 1119 N N . GLY A 1 145 ? -0.974 -5.599 -1.304 1.00 88.62 145 GLY A N 1
ATOM 1120 C CA . GLY A 1 145 ? 0.454 -5.325 -1.121 1.00 88.62 145 GLY A CA 1
ATOM 1121 C C . GLY A 1 145 ? 1.336 -6.268 -1.938 1.00 88.62 145 GLY A C 1
ATOM 1122 O O . GLY A 1 145 ? 2.270 -5.823 -2.605 1.00 88.62 145 GLY A O 1
ATOM 1123 N N . PHE A 1 146 ? 0.995 -7.559 -1.954 1.00 93.00 146 PHE A N 1
ATOM 1124 C CA . PHE A 1 146 ? 1.728 -8.558 -2.725 1.00 93.00 146 PHE A CA 1
ATOM 1125 C C . PHE A 1 146 ? 1.612 -8.332 -4.241 1.00 93.00 146 PHE A C 1
ATOM 1127 O O . PHE A 1 146 ? 2.630 -8.276 -4.929 1.00 93.00 146 PHE A O 1
ATOM 1134 N N . LEU A 1 147 ? 0.397 -8.145 -4.774 1.00 95.44 147 LEU A N 1
ATOM 1135 C CA . LEU A 1 147 ? 0.187 -7.927 -6.213 1.00 95.44 147 LEU A CA 1
ATOM 1136 C C . LEU A 1 147 ? 0.708 -6.565 -6.688 1.00 95.44 147 LEU A C 1
ATOM 1138 O O . LEU A 1 147 ? 1.213 -6.465 -7.807 1.00 95.44 147 LEU A O 1
ATOM 1142 N N . LEU A 1 148 ? 0.629 -5.530 -5.848 1.00 93.38 148 LEU A N 1
ATOM 1143 C CA . LEU A 1 148 ? 1.230 -4.228 -6.129 1.00 93.38 148 LEU A CA 1
ATOM 1144 C C . LEU A 1 148 ? 2.750 -4.353 -6.255 1.00 93.38 148 LEU A C 1
ATOM 1146 O O . LEU A 1 148 ? 3.313 -3.826 -7.212 1.00 93.38 148 LEU A O 1
ATOM 1150 N N . GLY A 1 149 ? 3.395 -5.084 -5.340 1.00 93.19 149 GLY A N 1
ATOM 1151 C CA . GLY A 1 149 ? 4.827 -5.369 -5.416 1.00 93.19 149 GLY A CA 1
ATOM 1152 C C . GLY A 1 149 ? 5.171 -6.211 -6.643 1.00 93.19 149 GLY A C 1
ATOM 1153 O O . GLY A 1 149 ? 6.088 -5.883 -7.378 1.00 93.19 149 GLY A O 1
ATOM 1154 N N . MET A 1 150 ? 4.382 -7.237 -6.971 1.00 95.19 150 MET A N 1
ATOM 1155 C CA . MET A 1 150 ? 4.586 -8.005 -8.206 1.00 95.19 150 MET A CA 1
ATOM 1156 C C . MET A 1 150 ? 4.547 -7.123 -9.465 1.00 95.19 150 MET A C 1
ATOM 1158 O O . MET A 1 150 ? 5.314 -7.349 -10.407 1.00 95.19 150 MET A O 1
ATOM 1162 N N . ALA A 1 151 ? 3.697 -6.095 -9.479 1.00 95.19 151 ALA A N 1
ATOM 1163 C CA . ALA A 1 151 ? 3.580 -5.171 -10.600 1.00 95.19 151 ALA A CA 1
ATOM 1164 C C . ALA A 1 151 ? 4.789 -4.229 -10.757 1.00 95.19 151 ALA A C 1
ATOM 1166 O O . ALA A 1 151 ? 4.995 -3.727 -11.861 1.00 95.19 151 ALA A O 1
ATOM 1167 N N . THR A 1 152 ? 5.608 -3.990 -9.721 1.00 92.12 152 THR A N 1
ATOM 1168 C CA . THR A 1 152 ? 6.782 -3.096 -9.829 1.00 92.12 152 THR A CA 1
ATOM 1169 C C . THR A 1 152 ? 7.897 -3.683 -10.689 1.00 92.12 152 THR A C 1
ATOM 1171 O O . THR A 1 152 ? 8.684 -2.927 -11.243 1.00 92.12 152 THR A O 1
ATOM 1174 N N . ALA A 1 153 ? 7.939 -5.000 -10.911 1.00 92.62 153 ALA A N 1
ATOM 1175 C CA . ALA A 1 153 ? 8.845 -5.594 -11.902 1.00 92.62 153 ALA A CA 1
ATOM 1176 C C . ALA A 1 153 ? 8.580 -5.067 -13.326 1.00 92.62 153 ALA A C 1
ATOM 1178 O O . ALA A 1 153 ? 9.503 -4.914 -14.127 1.00 92.62 153 ALA A O 1
ATOM 1179 N N . LEU A 1 154 ? 7.319 -4.740 -13.637 1.00 94.25 154 LEU A N 1
ATOM 1180 C CA . LEU A 1 154 ? 6.965 -4.109 -14.905 1.00 94.25 154 LEU A CA 1
ATOM 1181 C C . LEU A 1 154 ? 7.530 -2.688 -15.004 1.00 94.25 154 LEU A C 1
ATOM 1183 O O . LEU A 1 154 ? 7.841 -2.248 -16.104 1.00 94.25 154 LEU A O 1
ATOM 1187 N N . GLU A 1 155 ? 7.678 -1.984 -13.879 1.00 92.12 155 GLU A N 1
ATOM 1188 C CA . GLU A 1 155 ? 8.251 -0.636 -13.834 1.00 92.12 155 GLU A CA 1
ATOM 1189 C C . GLU A 1 155 ? 9.700 -0.628 -14.326 1.00 92.12 155 GLU A C 1
ATOM 1191 O O . GLU A 1 155 ? 10.043 0.171 -15.196 1.00 92.12 155 GLU A O 1
ATOM 1196 N N . THR A 1 156 ? 10.512 -1.572 -13.840 1.00 92.62 156 THR A N 1
ATOM 1197 C CA . THR A 1 156 ? 11.900 -1.773 -14.274 1.00 92.62 156 THR A CA 1
ATOM 1198 C C . THR A 1 156 ? 11.959 -2.104 -15.764 1.00 92.62 156 THR A C 1
ATOM 1200 O O . THR A 1 156 ? 12.592 -1.391 -16.538 1.00 92.62 156 THR A O 1
ATOM 1203 N N . LEU A 1 157 ? 11.247 -3.155 -16.189 1.00 93.62 157 LEU A N 1
ATOM 1204 C CA . LEU A 1 157 ? 11.351 -3.683 -17.551 1.00 93.62 157 LEU A CA 1
ATOM 1205 C C . LEU A 1 157 ? 10.791 -2.717 -18.601 1.00 93.62 157 LEU A C 1
ATOM 1207 O O . LEU A 1 157 ? 11.430 -2.478 -19.625 1.00 93.62 157 LEU A O 1
ATOM 1211 N N . CYS A 1 158 ? 9.607 -2.141 -18.363 1.00 95.12 158 CYS A N 1
ATOM 1212 C CA . CYS A 1 158 ? 9.042 -1.138 -19.266 1.00 95.12 158 CYS A CA 1
ATOM 1213 C C . CYS A 1 158 ? 9.816 0.175 -19.209 1.00 95.12 158 CYS A C 1
ATOM 1215 O O . CYS A 1 158 ? 9.932 0.825 -20.243 1.00 95.12 158 CYS A O 1
ATOM 1217 N N . GLY A 1 159 ? 10.325 0.578 -18.041 1.00 94.56 159 GLY A N 1
ATOM 1218 C CA . GLY A 1 159 ? 11.094 1.810 -17.899 1.00 94.56 159 GLY A CA 1
ATOM 1219 C C . GLY A 1 159 ? 12.410 1.750 -18.671 1.00 94.56 159 GLY A C 1
ATOM 1220 O O . GLY A 1 159 ? 12.660 2.580 -19.542 1.00 94.56 159 GLY A O 1
ATOM 1221 N N . GLN A 1 160 ? 13.201 0.698 -18.457 1.00 94.94 160 GLN A N 1
ATOM 1222 C CA . GLN A 1 160 ? 14.452 0.488 -19.189 1.00 94.94 160 GLN A CA 1
ATOM 1223 C C . GLN A 1 160 ? 14.213 0.350 -20.698 1.00 94.94 160 GLN A C 1
ATOM 1225 O O . GLN A 1 160 ? 14.876 1.008 -21.498 1.00 94.94 160 GLN A O 1
ATOM 1230 N N . ALA A 1 161 ? 13.203 -0.421 -21.117 1.00 94.56 161 ALA A N 1
ATOM 1231 C CA . ALA A 1 161 ? 12.868 -0.535 -22.536 1.00 94.56 161 ALA A CA 1
ATOM 1232 C C . ALA A 1 161 ? 12.392 0.789 -23.157 1.00 94.56 161 ALA A C 1
ATOM 1234 O O . ALA A 1 161 ? 12.683 1.062 -24.323 1.00 94.56 161 ALA A O 1
ATOM 1235 N N . TYR A 1 162 ? 11.674 1.619 -22.396 1.00 96.12 162 TYR A N 1
ATOM 1236 C CA . TYR A 1 162 ? 11.259 2.946 -22.842 1.00 96.12 162 TYR A CA 1
ATOM 1237 C C . TYR A 1 162 ? 12.461 3.883 -22.990 1.00 96.12 162 TYR A C 1
ATOM 1239 O O . TYR A 1 162 ? 12.587 4.545 -24.017 1.00 96.12 162 TYR A O 1
ATOM 1247 N N . GLY A 1 163 ? 13.369 3.885 -22.009 1.00 94.75 163 GLY A N 1
ATOM 1248 C CA . GLY A 1 163 ? 14.637 4.616 -22.056 1.00 94.75 163 GLY A CA 1
ATOM 1249 C C . GLY A 1 163 ? 15.501 4.246 -23.263 1.00 94.75 163 GLY A C 1
ATOM 1250 O O . GLY A 1 163 ? 16.021 5.128 -23.941 1.00 94.75 163 GLY A O 1
ATOM 1251 N N . ALA A 1 164 ? 15.561 2.953 -23.591 1.00 93.94 164 ALA A N 1
ATOM 1252 C CA . ALA A 1 164 ? 16.290 2.422 -24.744 1.00 93.94 164 ALA A CA 1
ATOM 1253 C C . ALA A 1 164 ? 15.612 2.701 -26.103 1.00 93.94 164 ALA A C 1
ATOM 1255 O O . ALA A 1 164 ? 16.136 2.331 -27.152 1.00 93.94 164 ALA A O 1
ATOM 1256 N N . GLY A 1 165 ? 14.417 3.305 -26.120 1.00 92.88 165 GLY A N 1
ATOM 1257 C CA . GLY A 1 165 ? 13.646 3.556 -27.342 1.00 92.88 165 GLY A CA 1
ATOM 1258 C C . GLY A 1 165 ? 12.936 2.322 -27.919 1.00 92.88 165 GLY A C 1
ATOM 1259 O O . GLY A 1 165 ? 12.320 2.400 -28.985 1.00 92.88 165 GLY A O 1
ATOM 1260 N N . HIS A 1 166 ? 12.946 1.184 -27.220 1.00 92.81 166 HIS A N 1
ATOM 1261 C CA . HIS A 1 166 ? 12.302 -0.067 -27.634 1.00 92.81 166 HIS A CA 1
ATOM 1262 C C . HIS A 1 166 ? 10.798 -0.081 -27.316 1.00 92.81 166 HIS A C 1
ATOM 1264 O O . HIS A 1 166 ? 10.286 -0.978 -26.656 1.00 92.81 166 HIS A O 1
ATOM 1270 N N . HIS A 1 167 ? 10.044 0.902 -27.811 1.00 91.25 167 HIS A N 1
ATOM 1271 C CA . HIS A 1 167 ? 8.647 1.116 -27.398 1.00 91.25 167 HIS A CA 1
ATOM 1272 C C . HIS A 1 167 ? 7.726 -0.093 -27.641 1.00 91.25 167 HIS A C 1
ATOM 1274 O O . HIS A 1 167 ? 6.831 -0.353 -26.841 1.00 91.25 167 HIS A O 1
ATOM 1280 N N . HIS A 1 168 ? 7.971 -0.874 -28.697 1.00 87.00 168 HIS A N 1
ATOM 1281 C CA . HIS A 1 168 ? 7.180 -2.066 -29.023 1.00 87.00 168 HIS A CA 1
ATOM 1282 C C . HIS A 1 168 ? 7.205 -3.128 -27.908 1.00 87.00 168 HIS A C 1
ATOM 1284 O O . HIS A 1 168 ? 6.221 -3.841 -27.700 1.00 87.00 168 HIS A O 1
ATOM 1290 N N . THR A 1 169 ? 8.316 -3.266 -27.178 1.00 90.19 169 THR A N 1
ATOM 1291 C CA . THR A 1 169 ? 8.467 -4.336 -26.178 1.00 90.19 169 THR A CA 1
ATOM 1292 C C . THR A 1 169 ? 7.646 -4.089 -24.916 1.00 90.19 169 THR A C 1
ATOM 1294 O O . THR A 1 169 ? 7.259 -5.051 -24.252 1.00 90.19 169 THR A O 1
ATOM 1297 N N . LEU A 1 170 ? 7.275 -2.835 -24.637 1.00 93.88 170 LEU A N 1
ATOM 1298 C CA . LEU A 1 170 ? 6.452 -2.467 -23.483 1.00 93.88 170 LEU A CA 1
ATOM 1299 C C . LEU A 1 170 ? 5.103 -3.194 -23.503 1.00 93.88 170 LEU A C 1
ATOM 1301 O O . LEU A 1 170 ? 4.662 -3.708 -22.476 1.00 93.88 170 LEU A O 1
ATOM 1305 N N . GLY A 1 171 ? 4.439 -3.255 -24.663 1.00 92.94 171 GLY A N 1
ATOM 1306 C CA . GLY A 1 171 ? 3.145 -3.927 -24.805 1.00 92.94 171 GLY A CA 1
ATOM 1307 C C . GLY A 1 171 ? 3.238 -5.429 -24.537 1.00 92.94 171 GLY A C 1
ATOM 1308 O O . GLY A 1 171 ? 2.342 -6.005 -23.918 1.00 92.94 171 GLY A O 1
ATOM 1309 N N . MET A 1 172 ? 4.355 -6.051 -24.927 1.00 93.88 172 MET A N 1
ATOM 1310 C CA . MET A 1 172 ? 4.628 -7.461 -24.641 1.00 93.88 172 MET A CA 1
ATOM 1311 C C . MET A 1 172 ? 4.887 -7.699 -23.151 1.00 93.88 172 MET A C 1
ATOM 1313 O O . MET A 1 172 ? 4.359 -8.655 -22.585 1.00 93.88 172 MET A O 1
ATOM 1317 N N . TYR A 1 173 ? 5.654 -6.822 -22.492 1.00 95.25 173 TYR A N 1
ATOM 1318 C CA . TYR A 1 173 ? 5.878 -6.899 -21.047 1.00 95.25 173 TYR A CA 1
ATOM 1319 C C . TYR A 1 173 ? 4.592 -6.692 -20.247 1.00 95.25 173 TYR A C 1
ATOM 1321 O O . TYR A 1 173 ? 4.366 -7.416 -19.280 1.00 95.25 173 TYR A O 1
ATOM 1329 N N . LEU A 1 174 ? 3.717 -5.776 -20.673 1.00 95.31 174 LEU A N 1
ATOM 1330 C CA . LEU A 1 174 ? 2.399 -5.589 -20.065 1.00 95.31 174 LEU A CA 1
ATOM 1331 C C . LEU A 1 174 ? 1.566 -6.876 -20.136 1.00 95.31 174 LEU A C 1
ATOM 1333 O O . LEU A 1 174 ? 1.052 -7.326 -19.116 1.00 95.31 174 LEU A O 1
ATOM 1337 N N . GLN A 1 175 ? 1.483 -7.504 -21.311 1.00 95.38 175 GLN A N 1
ATOM 1338 C CA . GLN A 1 175 ? 0.734 -8.754 -21.487 1.00 95.38 175 GLN A CA 1
ATOM 1339 C C . GLN A 1 175 ? 1.331 -9.906 -20.675 1.00 95.38 175 GLN A C 1
ATOM 1341 O O . GLN A 1 175 ? 0.597 -10.647 -20.024 1.00 95.38 175 GLN A O 1
ATOM 1346 N N . ARG A 1 176 ? 2.662 -10.035 -20.657 1.00 95.56 176 ARG A N 1
ATOM 1347 C CA . ARG A 1 176 ? 3.362 -11.018 -19.820 1.00 95.56 176 ARG A CA 1
ATOM 1348 C C . ARG A 1 176 ? 3.045 -10.814 -18.340 1.00 95.56 176 ARG A C 1
ATOM 1350 O O . ARG A 1 176 ? 2.760 -11.776 -17.629 1.00 95.56 176 ARG A O 1
ATOM 1357 N N . SER A 1 177 ? 3.044 -9.558 -17.898 1.00 96.00 177 SER A N 1
ATOM 1358 C CA . SER A 1 177 ? 2.682 -9.176 -16.537 1.00 96.00 177 SER A CA 1
ATOM 1359 C C . SER A 1 177 ? 1.231 -9.526 -16.215 1.00 96.00 177 SER A C 1
ATOM 1361 O O . SER A 1 177 ? 0.976 -10.110 -15.166 1.00 96.00 177 SER A O 1
ATOM 1363 N N . TRP A 1 178 ? 0.283 -9.288 -17.131 1.00 96.00 178 TRP A N 1
ATOM 1364 C CA . TRP A 1 178 ? -1.103 -9.738 -16.961 1.00 96.00 178 TRP A CA 1
ATOM 1365 C C . TRP A 1 178 ? -1.197 -11.242 -16.752 1.00 96.00 178 TRP A C 1
ATOM 1367 O O . TRP A 1 178 ? -1.846 -11.661 -15.801 1.00 96.00 178 TRP A O 1
ATOM 1377 N N . VAL A 1 179 ? -0.528 -12.053 -17.576 1.00 96.62 179 VAL A N 1
ATOM 1378 C CA . VAL A 1 179 ? -0.550 -13.517 -17.422 1.00 96.62 179 VAL A CA 1
ATOM 1379 C C . VAL A 1 179 ? -0.026 -13.923 -16.044 1.00 96.62 179 VAL A C 1
ATOM 1381 O O . VAL A 1 179 ? -0.697 -14.659 -15.322 1.00 96.62 179 VAL A O 1
ATOM 1384 N N . VAL A 1 180 ? 1.146 -13.417 -15.651 1.00 97.38 180 VAL A N 1
ATOM 1385 C CA . VAL A 1 180 ? 1.787 -13.799 -14.386 1.00 97.38 180 VAL A CA 1
ATOM 1386 C C . VAL A 1 180 ? 0.989 -13.318 -13.173 1.00 97.38 180 VAL A C 1
ATOM 1388 O O . VAL A 1 180 ? 0.677 -14.121 -12.296 1.00 97.38 180 VAL A O 1
ATOM 1391 N N . LEU A 1 181 ? 0.616 -12.037 -13.114 1.00 97.00 181 LEU A N 1
ATOM 1392 C CA . LEU A 1 181 ? -0.105 -11.489 -11.964 1.00 97.00 181 LEU A CA 1
ATOM 1393 C C . LEU A 1 181 ? -1.534 -12.020 -11.876 1.00 97.00 181 LEU A C 1
ATOM 1395 O O . LEU A 1 181 ? -2.035 -12.199 -10.769 1.00 97.00 181 LEU A O 1
ATOM 1399 N N . PHE A 1 182 ? -2.193 -12.302 -13.003 1.00 96.56 182 PHE A N 1
ATOM 1400 C CA . PHE A 1 182 ? -3.523 -12.903 -12.982 1.00 96.56 182 PHE A CA 1
ATOM 1401 C C . PHE A 1 182 ? -3.473 -14.329 -12.428 1.00 96.56 182 PHE A C 1
ATOM 1403 O O . PHE A 1 182 ? -4.250 -14.652 -11.530 1.00 96.56 182 PHE A O 1
ATOM 1410 N N . LEU A 1 183 ? -2.504 -15.150 -12.852 1.00 96.88 183 LEU A N 1
ATOM 1411 C CA . LEU A 1 183 ? -2.282 -16.475 -12.262 1.00 96.88 183 LEU A CA 1
ATOM 1412 C C . LEU A 1 183 ? -1.963 -16.387 -10.763 1.00 96.88 183 LEU A C 1
ATOM 1414 O O . LEU A 1 183 ? -2.578 -17.101 -9.972 1.00 96.88 183 LEU A O 1
ATOM 1418 N N . SER A 1 184 ? -1.087 -15.467 -10.347 1.00 96.69 184 SER A N 1
ATOM 1419 C CA . SER A 1 184 ? -0.821 -15.221 -8.923 1.00 96.69 184 SER A CA 1
ATOM 1420 C C . SER A 1 184 ? -2.078 -14.797 -8.162 1.00 96.69 184 SER A C 1
ATOM 1422 O O . SER A 1 184 ? -2.325 -15.289 -7.065 1.00 96.69 184 SER A O 1
ATOM 1424 N N . SER A 1 185 ? -2.918 -13.936 -8.744 1.00 96.62 185 SER A N 1
ATOM 1425 C CA . SER A 1 185 ? -4.172 -13.506 -8.116 1.00 96.62 185 SER A CA 1
ATOM 1426 C C . SER A 1 185 ? -5.148 -14.671 -7.921 1.00 96.62 185 SER A C 1
ATOM 1428 O O . SER A 1 185 ? -5.781 -14.753 -6.868 1.00 96.62 185 SER A O 1
ATOM 1430 N N . ILE A 1 186 ? -5.205 -15.617 -8.870 1.00 97.31 186 ILE A N 1
ATOM 1431 C CA . ILE A 1 186 ? -6.001 -16.848 -8.757 1.00 97.31 186 ILE A CA 1
ATOM 1432 C C . ILE A 1 186 ? -5.478 -17.724 -7.615 1.00 97.31 186 ILE A C 1
ATOM 1434 O O . ILE A 1 186 ? -6.267 -18.205 -6.804 1.00 97.31 186 ILE A O 1
ATOM 1438 N N . LEU A 1 187 ? -4.156 -17.892 -7.503 1.00 96.19 187 LEU A N 1
ATOM 1439 C CA . LEU A 1 187 ? -3.539 -18.672 -6.422 1.00 96.19 187 LEU A CA 1
ATOM 1440 C C . LEU A 1 187 ? -3.825 -18.097 -5.027 1.00 96.19 187 LEU A C 1
ATOM 1442 O O . LEU A 1 187 ? -3.784 -18.836 -4.047 1.00 96.19 187 LEU A O 1
ATOM 1446 N N . MET A 1 188 ? -4.154 -16.806 -4.929 1.00 95.50 188 MET A N 1
ATOM 1447 C CA . MET A 1 188 ? -4.531 -16.151 -3.674 1.00 95.50 188 MET A CA 1
ATOM 1448 C C . MET A 1 188 ? -6.037 -16.208 -3.360 1.00 95.50 188 MET A C 1
ATOM 1450 O O . MET A 1 188 ? -6.428 -15.862 -2.246 1.00 95.50 188 MET A O 1
ATOM 1454 N N . LEU A 1 189 ? -6.895 -16.682 -4.275 1.00 96.19 189 LEU A N 1
ATOM 1455 C CA . LEU A 1 189 ? -8.341 -16.821 -4.030 1.00 96.19 189 LEU A CA 1
ATOM 1456 C C . LEU A 1 189 ? -8.725 -17.661 -2.802 1.00 96.19 189 LEU A C 1
ATOM 1458 O O . LEU A 1 189 ? -9.734 -17.319 -2.176 1.00 96.19 189 LEU A O 1
ATOM 1462 N N . PRO A 1 190 ? -7.967 -18.703 -2.394 1.00 95.69 190 PRO A N 1
ATOM 1463 C CA . PRO A 1 190 ? -8.249 -19.427 -1.159 1.00 95.69 190 PRO A CA 1
ATOM 1464 C C . PRO A 1 190 ? -8.376 -18.520 0.075 1.00 95.69 190 PRO A C 1
ATOM 1466 O O . PRO A 1 190 ? -9.183 -18.821 0.947 1.00 95.69 190 PRO A O 1
ATOM 1469 N N . VAL A 1 191 ? -7.669 -17.381 0.127 1.00 93.06 191 VAL A N 1
ATOM 1470 C CA . VAL A 1 191 ? -7.774 -16.401 1.229 1.00 93.06 191 VAL A CA 1
ATOM 1471 C C . VAL A 1 191 ? -9.192 -15.831 1.358 1.00 93.06 191 VAL A C 1
ATOM 1473 O O . VAL A 1 191 ? -9.648 -15.564 2.466 1.00 93.06 191 VAL A O 1
ATOM 1476 N N . PHE A 1 192 ? -9.909 -15.679 0.242 1.00 95.62 192 PHE A N 1
ATOM 1477 C CA . PHE A 1 192 ? -11.278 -15.162 0.214 1.00 95.62 192 PHE A CA 1
ATOM 1478 C C . PHE A 1 192 ? -12.314 -16.276 0.360 1.00 95.62 192 PHE A C 1
ATOM 1480 O O . PHE A 1 192 ? -13.247 -16.152 1.147 1.00 95.62 192 PHE A O 1
ATOM 1487 N N . VAL A 1 193 ? -12.136 -17.385 -0.366 1.00 96.50 193 VAL A N 1
ATOM 1488 C CA . VAL A 1 193 ? -13.082 -18.516 -0.355 1.00 96.50 193 VAL A CA 1
ATOM 1489 C C . VAL A 1 193 ? -13.119 -19.189 1.019 1.00 96.50 193 VAL A C 1
ATOM 1491 O O . VAL A 1 193 ? -14.186 -19.570 1.494 1.00 96.50 193 VAL A O 1
ATOM 1494 N N . PHE A 1 194 ? -11.969 -19.290 1.691 1.00 96.00 194 PHE A N 1
ATOM 1495 C CA . PHE A 1 194 ? -11.848 -19.861 3.032 1.00 96.00 194 PHE A CA 1
ATOM 1496 C C . PHE A 1 194 ? -11.740 -18.790 4.125 1.00 96.00 194 PHE A C 1
ATOM 1498 O O . PHE A 1 194 ? -11.284 -19.086 5.227 1.00 96.00 194 PHE A O 1
ATOM 1505 N N . ALA A 1 195 ? -12.188 -17.558 3.868 1.00 94.81 195 ALA A N 1
ATOM 1506 C CA . ALA A 1 195 ? -12.109 -16.471 4.842 1.00 94.81 195 ALA A CA 1
ATOM 1507 C C . ALA A 1 195 ? -12.792 -16.822 6.176 1.00 94.81 195 ALA A C 1
ATOM 1509 O O . ALA A 1 195 ? -12.185 -16.653 7.228 1.00 94.81 195 ALA A O 1
ATOM 1510 N N . THR A 1 196 ? -14.009 -17.380 6.163 1.00 95.31 196 THR A N 1
ATOM 1511 C CA . THR A 1 196 ? -14.708 -17.783 7.399 1.00 95.31 196 THR A CA 1
ATOM 1512 C C . THR A 1 196 ? -13.912 -18.787 8.239 1.00 95.31 196 THR A C 1
ATOM 1514 O O . THR A 1 196 ? -13.637 -18.473 9.398 1.00 95.31 196 THR A O 1
ATOM 1517 N N . PRO A 1 197 ? -13.514 -19.972 7.727 1.00 96.00 197 PRO A N 1
ATOM 1518 C CA . PRO A 1 197 ? -12.756 -20.924 8.535 1.00 96.00 197 PRO A CA 1
ATOM 1519 C C . PRO A 1 197 ? -11.378 -20.389 8.945 1.00 96.00 197 PRO A C 1
ATOM 1521 O O . PRO A 1 197 ? -10.951 -20.663 10.062 1.00 96.00 197 PRO A O 1
ATOM 1524 N N . LEU A 1 198 ? -10.709 -19.585 8.108 1.00 92.75 198 LEU A N 1
ATOM 1525 C CA . LEU A 1 198 ? -9.446 -18.936 8.478 1.00 92.75 198 LEU A CA 1
ATOM 1526 C C . LEU A 1 198 ? -9.630 -17.955 9.643 1.00 92.75 198 LEU A C 1
ATOM 1528 O O . LEU A 1 198 ? -8.848 -17.971 10.587 1.00 92.75 198 LEU A O 1
ATOM 1532 N N . LEU A 1 199 ? -10.681 -17.135 9.621 1.00 90.69 199 LEU A N 1
ATOM 1533 C CA . LEU A 1 199 ? -10.968 -16.184 10.696 1.00 90.69 199 LEU A CA 1
ATOM 1534 C C . LEU A 1 199 ? -11.397 -16.891 11.988 1.00 90.69 199 LEU A C 1
ATOM 1536 O O . LEU A 1 199 ? -10.934 -16.507 13.061 1.00 90.69 199 LEU A O 1
ATOM 1540 N N . LYS A 1 200 ? -12.203 -17.961 11.893 1.00 92.12 200 LYS A N 1
ATOM 1541 C CA . LYS A 1 200 ? -12.531 -18.820 13.046 1.00 92.12 200 LYS A CA 1
ATOM 1542 C C . LYS A 1 200 ? -11.260 -19.449 13.639 1.00 92.12 200 LYS A C 1
ATOM 1544 O O . LYS A 1 200 ? -11.102 -19.456 14.854 1.00 92.12 200 LYS A O 1
ATOM 1549 N N . LEU A 1 201 ? -10.321 -19.901 12.800 1.00 91.75 201 LEU A N 1
ATOM 1550 C CA . LEU A 1 201 ? -9.035 -20.466 13.238 1.00 91.75 201 LEU A CA 1
ATOM 1551 C C . LEU A 1 201 ? -8.151 -19.440 13.964 1.00 91.75 201 LEU A C 1
ATOM 1553 O O . LEU A 1 201 ? -7.489 -19.783 14.938 1.00 91.75 201 LEU A O 1
ATOM 1557 N N . VAL A 1 202 ? -8.157 -18.184 13.512 1.00 85.12 202 VAL A N 1
ATOM 1558 C CA . VAL A 1 202 ? -7.431 -17.069 14.154 1.00 85.12 202 VAL A CA 1
ATOM 1559 C C . VAL A 1 202 ? -8.113 -16.611 15.459 1.00 85.12 202 VAL A C 1
ATOM 1561 O O . VAL A 1 202 ? -7.550 -15.810 16.200 1.00 85.12 202 VAL A O 1
ATOM 1564 N N . GLY A 1 203 ? -9.295 -17.147 15.783 1.00 84.31 203 GLY A N 1
ATOM 1565 C CA . GLY A 1 203 ? -10.014 -16.874 17.029 1.00 84.31 203 GLY A CA 1
ATOM 1566 C C . GLY A 1 203 ? -11.005 -15.712 16.949 1.00 84.31 203 GLY A C 1
ATOM 1567 O O . GLY A 1 203 ? -11.394 -15.177 17.984 1.00 84.31 203 GLY A O 1
ATOM 1568 N N . GLN A 1 204 ? -11.419 -15.298 15.745 1.00 83.31 204 GLN A N 1
ATOM 1569 C CA . GLN A 1 204 ? -12.475 -14.292 15.600 1.00 83.31 204 GLN A CA 1
ATOM 1570 C C . GLN A 1 204 ? -13.838 -14.849 16.044 1.00 83.31 204 GLN A C 1
ATOM 1572 O O . GLN A 1 204 ? -14.120 -16.025 15.789 1.00 83.31 204 GLN A O 1
ATOM 1577 N N . PRO A 1 205 ? -14.717 -14.018 16.643 1.00 88.44 205 PRO A N 1
ATOM 1578 C CA . PRO A 1 205 ? -16.073 -14.426 16.989 1.00 88.44 205 PRO A CA 1
ATOM 1579 C C . PRO A 1 205 ? -16.816 -14.991 15.778 1.00 88.44 205 PRO A C 1
ATOM 1581 O O . PRO A 1 205 ? -16.716 -14.452 14.674 1.00 88.44 205 PRO A O 1
ATOM 1584 N N . GLU A 1 206 ? -17.600 -16.048 15.991 1.00 89.81 206 GLU A N 1
ATOM 1585 C CA . GLU A 1 206 ? -18.271 -16.786 14.915 1.00 89.81 206 GLU A CA 1
ATOM 1586 C C . GLU A 1 206 ? -19.105 -15.878 14.002 1.00 89.81 206 GLU A C 1
ATOM 1588 O O . GLU A 1 206 ? -18.930 -15.912 12.783 1.00 89.81 206 GLU A O 1
ATOM 1593 N N . ALA A 1 207 ? -19.914 -14.989 14.586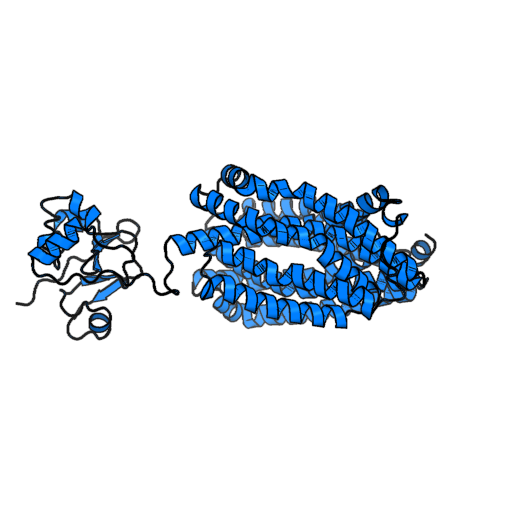 1.00 87.44 207 ALA A N 1
ATOM 1594 C CA . ALA A 1 207 ? -20.723 -14.034 13.833 1.00 87.44 207 ALA A CA 1
ATOM 1595 C C . ALA A 1 207 ? -19.872 -13.094 12.955 1.00 87.44 207 ALA A C 1
ATOM 1597 O O . ALA A 1 207 ? -20.229 -12.825 11.808 1.00 87.44 207 ALA A O 1
ATOM 1598 N N . VAL A 1 208 ? -18.729 -12.617 13.466 1.00 88.75 208 VAL A N 1
ATOM 1599 C CA . VAL A 1 208 ? -17.813 -11.730 12.726 1.00 88.75 208 VAL A CA 1
ATOM 1600 C C . VAL A 1 208 ? -17.147 -12.495 11.586 1.00 88.75 208 VAL A C 1
ATOM 1602 O O . VAL A 1 208 ? -17.098 -12.002 10.463 1.00 88.75 208 VAL A O 1
ATOM 1605 N N . ALA A 1 209 ? -16.674 -13.716 11.846 1.00 90.44 209 ALA A N 1
ATOM 1606 C CA . ALA A 1 209 ? -16.008 -14.555 10.855 1.00 90.44 209 ALA A CA 1
ATOM 1607 C C . ALA A 1 209 ? -16.943 -14.969 9.703 1.00 90.44 209 ALA A C 1
ATOM 1609 O O . ALA A 1 209 ? -16.536 -14.996 8.538 1.00 90.44 209 ALA A O 1
ATOM 1610 N N . GLU A 1 210 ? -18.205 -15.276 10.002 1.00 92.88 210 GLU A N 1
ATOM 1611 C CA . GLU A 1 210 ? -19.214 -15.585 8.984 1.00 92.88 210 GLU A CA 1
ATOM 1612 C C . GLU A 1 210 ? -19.564 -14.356 8.151 1.00 92.88 210 GLU A C 1
ATOM 1614 O O . GLU A 1 210 ? -19.575 -14.416 6.918 1.00 92.88 210 GLU A O 1
ATOM 1619 N N . ARG A 1 211 ? -19.765 -13.209 8.809 1.00 92.06 211 ARG A N 1
ATOM 1620 C CA . ARG A 1 211 ? -20.102 -11.964 8.122 1.00 92.06 211 ARG A CA 1
ATOM 1621 C C . ARG A 1 211 ? -18.949 -11.444 7.261 1.00 92.06 211 ARG A C 1
ATOM 1623 O O . ARG A 1 211 ? -19.172 -11.047 6.119 1.00 92.06 211 ARG A O 1
ATOM 1630 N N . ALA A 1 212 ? -17.717 -11.507 7.761 1.00 92.50 212 ALA A N 1
ATOM 1631 C CA . ALA A 1 212 ? -16.517 -11.152 7.008 1.00 92.50 212 ALA A CA 1
ATOM 1632 C C . ALA A 1 212 ? -16.279 -12.109 5.833 1.00 92.50 212 ALA A C 1
ATOM 1634 O O . ALA A 1 212 ? -15.873 -11.667 4.761 1.00 92.50 212 ALA A O 1
ATOM 1635 N N . GLY A 1 213 ? -16.573 -13.404 5.994 1.00 94.12 213 GLY A N 1
ATOM 1636 C CA . GLY A 1 213 ? -16.461 -14.372 4.904 1.00 94.12 213 GLY A CA 1
ATOM 1637 C C . GLY A 1 213 ? -17.462 -14.140 3.776 1.00 94.12 213 GLY A C 1
ATOM 1638 O O . GLY A 1 213 ? -17.081 -14.214 2.609 1.00 94.12 213 GLY A O 1
ATOM 1639 N N . LEU A 1 214 ? -18.705 -13.762 4.102 1.00 93.69 214 LEU A N 1
ATOM 1640 C CA . LEU A 1 214 ? -19.676 -13.315 3.098 1.00 93.69 214 LEU A CA 1
ATOM 1641 C C . LEU A 1 214 ? -19.103 -12.153 2.278 1.00 93.69 214 LEU A C 1
ATOM 1643 O O . LEU A 1 214 ? -19.076 -12.214 1.051 1.00 93.69 214 LEU A O 1
ATOM 1647 N N . VAL A 1 215 ? -18.607 -11.112 2.951 1.00 93.12 215 VAL A N 1
ATOM 1648 C CA . VAL A 1 215 ? -17.997 -9.945 2.295 1.00 93.12 215 VAL A CA 1
ATOM 1649 C C . VAL A 1 215 ? -16.783 -10.341 1.454 1.00 93.12 215 VAL A C 1
ATOM 1651 O O . VAL A 1 215 ? -16.651 -9.878 0.324 1.00 93.12 215 VAL A O 1
ATOM 1654 N N . ALA A 1 216 ? -15.919 -11.218 1.967 1.00 94.88 216 ALA A N 1
ATOM 1655 C CA . ALA A 1 216 ? -14.705 -11.653 1.286 1.00 94.88 216 ALA A CA 1
ATOM 1656 C C . ALA A 1 216 ? -14.999 -12.275 -0.088 1.00 94.88 216 ALA A C 1
ATOM 1658 O O . ALA A 1 216 ? -14.324 -11.944 -1.061 1.00 94.88 216 ALA A O 1
ATOM 1659 N N . VAL A 1 217 ? -16.040 -13.106 -0.198 1.00 94.81 217 VAL A N 1
ATOM 1660 C CA . VAL A 1 217 ? -16.456 -13.690 -1.485 1.00 94.81 217 VAL A CA 1
ATOM 1661 C C . VAL A 1 217 ? -16.890 -12.604 -2.474 1.00 94.81 217 VAL A C 1
ATOM 1663 O O . VAL A 1 217 ? -16.504 -12.640 -3.642 1.00 94.81 217 VAL A O 1
ATOM 1666 N N . TRP A 1 218 ? -17.625 -11.591 -2.013 1.00 92.94 218 TRP A N 1
ATOM 1667 C CA . TRP A 1 218 ? -18.048 -10.466 -2.857 1.00 92.94 218 TRP A CA 1
ATOM 1668 C C . TRP A 1 218 ? -16.906 -9.520 -3.251 1.00 92.94 218 TRP A C 1
ATOM 1670 O O . TRP A 1 218 ? -17.033 -8.792 -4.234 1.00 92.94 218 TRP A O 1
ATOM 1680 N N . LEU A 1 219 ? -15.771 -9.560 -2.548 1.00 93.31 219 LEU A N 1
ATOM 1681 C CA . LEU A 1 219 ? -14.559 -8.812 -2.894 1.00 93.31 219 LEU A CA 1
ATOM 1682 C C . LEU A 1 219 ? -13.658 -9.537 -3.911 1.00 93.31 219 LEU A C 1
ATOM 1684 O O . LEU A 1 219 ? -12.691 -8.943 -4.391 1.00 93.31 219 LEU A O 1
ATOM 1688 N N . ILE A 1 220 ? -13.968 -10.778 -4.304 1.00 93.94 220 ILE A N 1
ATOM 1689 C CA . ILE A 1 220 ? -13.179 -11.525 -5.299 1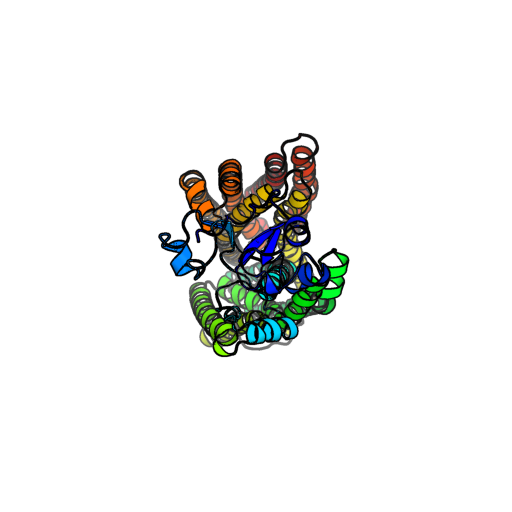.00 93.94 220 ILE A CA 1
ATOM 1690 C C . ILE A 1 220 ? -13.025 -10.761 -6.628 1.00 93.94 220 ILE A C 1
ATOM 1692 O O . ILE A 1 220 ? -11.894 -10.653 -7.107 1.00 93.94 220 ILE A O 1
ATOM 1696 N N . PRO A 1 221 ? -14.080 -10.181 -7.239 1.00 92.06 221 PRO A N 1
ATOM 1697 C CA . PRO A 1 221 ? -13.915 -9.464 -8.504 1.00 92.06 221 PRO A CA 1
ATOM 1698 C C . PRO A 1 221 ? -13.072 -8.189 -8.352 1.00 92.06 221 PRO A C 1
ATOM 1700 O O . PRO A 1 221 ? -12.351 -7.812 -9.274 1.00 92.06 221 PRO A O 1
ATOM 1703 N N . PHE A 1 222 ? -13.116 -7.552 -7.178 1.00 90.75 222 PHE A N 1
ATOM 1704 C CA . PHE A 1 222 ? -12.253 -6.420 -6.848 1.00 90.75 222 PHE A CA 1
ATOM 1705 C C . PHE A 1 222 ? -10.777 -6.850 -6.802 1.00 90.75 222 PHE A C 1
ATOM 1707 O O . PHE A 1 222 ? -9.949 -6.250 -7.484 1.00 90.75 222 PHE A O 1
ATOM 1714 N N . HIS A 1 223 ? -10.461 -7.948 -6.113 1.00 93.44 223 HIS A N 1
ATOM 1715 C CA . HIS A 1 223 ? -9.116 -8.541 -6.086 1.00 93.44 223 HIS A CA 1
ATOM 1716 C C . HIS A 1 223 ? -8.608 -8.942 -7.481 1.00 93.44 223 HIS A C 1
ATOM 1718 O O . HIS A 1 223 ? -7.496 -8.588 -7.870 1.00 93.44 223 HIS A O 1
ATOM 1724 N N . LEU A 1 224 ? -9.440 -9.609 -8.286 1.00 93.56 224 LEU A N 1
ATOM 1725 C CA . LEU A 1 224 ? -9.078 -10.030 -9.648 1.00 93.56 224 LEU A CA 1
ATOM 1726 C C . LEU A 1 224 ? -8.856 -8.853 -10.617 1.00 93.56 224 LEU A C 1
ATOM 1728 O O . LEU A 1 224 ? -8.298 -9.050 -11.696 1.00 93.56 224 LEU A O 1
ATOM 1732 N N . SER A 1 225 ? -9.252 -7.630 -10.246 1.00 92.12 225 SER A N 1
ATOM 1733 C CA . SER A 1 225 ? -8.973 -6.423 -11.032 1.00 92.12 225 SER A CA 1
ATOM 1734 C C . SER A 1 225 ? -7.558 -5.862 -10.817 1.00 92.12 225 SER A C 1
ATOM 1736 O O . SER A 1 225 ? -7.039 -5.163 -11.691 1.00 92.12 225 SER A O 1
ATOM 1738 N N . PHE A 1 226 ? -6.894 -6.201 -9.702 1.00 93.19 226 PHE A N 1
ATOM 1739 C CA . PHE A 1 226 ? -5.566 -5.686 -9.342 1.00 93.19 226 PHE A CA 1
ATOM 1740 C C . PHE A 1 226 ? -4.475 -5.940 -10.391 1.00 93.19 226 PHE A C 1
ATOM 1742 O O . PHE A 1 226 ? -3.756 -4.987 -10.707 1.00 93.19 226 PHE A O 1
ATOM 1749 N N . PRO A 1 227 ? -4.348 -7.147 -10.989 1.00 94.12 227 PRO A N 1
ATOM 1750 C CA . PRO A 1 227 ? -3.363 -7.396 -12.039 1.00 94.12 227 PRO A CA 1
ATOM 1751 C C . PRO A 1 227 ? -3.458 -6.394 -13.186 1.00 94.12 227 PRO A C 1
ATOM 1753 O O . PRO A 1 227 ? -2.435 -5.901 -13.651 1.00 94.12 227 PRO A O 1
ATOM 1756 N N . PHE A 1 228 ? -4.671 -6.050 -13.619 1.00 91.25 228 PHE A N 1
ATOM 1757 C CA . PHE A 1 228 ? -4.887 -5.111 -14.718 1.00 91.25 228 PHE A CA 1
ATOM 1758 C C . PHE A 1 228 ? -4.620 -3.676 -14.279 1.00 91.25 228 PHE A C 1
ATOM 1760 O O . PHE A 1 228 ? -3.839 -2.982 -14.923 1.00 91.25 228 PHE A O 1
ATOM 1767 N N . GLN A 1 229 ? -5.209 -3.263 -13.154 1.00 90.81 229 GLN A N 1
ATOM 1768 C CA . GLN A 1 229 ? -5.046 -1.934 -12.567 1.00 90.81 229 GLN A CA 1
ATOM 1769 C C . GLN A 1 229 ? -3.568 -1.557 -12.423 1.00 90.81 229 GLN A C 1
ATOM 1771 O O . GLN A 1 229 ? -3.097 -0.570 -12.992 1.00 90.81 229 GLN A O 1
ATOM 1776 N N . PHE A 1 230 ? -2.824 -2.353 -11.653 1.00 92.94 230 PHE A N 1
ATOM 1777 C CA . PHE A 1 230 ? -1.465 -1.999 -11.266 1.00 92.94 230 PHE A CA 1
ATOM 1778 C C . PHE A 1 230 ? -0.534 -2.001 -12.470 1.00 92.94 230 PHE A C 1
ATOM 1780 O O . PHE A 1 230 ? 0.265 -1.085 -12.631 1.00 92.94 230 PHE A O 1
ATOM 1787 N N . THR A 1 231 ? -0.658 -2.976 -13.365 1.00 94.06 231 THR A N 1
ATOM 1788 C CA . THR A 1 231 ? 0.238 -3.079 -14.523 1.00 94.06 231 THR A CA 1
ATOM 1789 C C . THR A 1 231 ? -0.035 -2.014 -15.577 1.00 94.06 231 THR A C 1
ATOM 1791 O O . THR A 1 231 ? 0.913 -1.434 -16.102 1.00 94.06 231 THR A O 1
ATOM 1794 N N . LEU A 1 232 ? -1.301 -1.680 -15.843 1.00 93.62 232 LEU A N 1
ATOM 1795 C CA . LEU A 1 232 ? -1.670 -0.567 -16.721 1.00 93.62 232 LEU A CA 1
ATOM 1796 C C . LEU A 1 232 ? -1.164 0.765 -16.165 1.00 93.62 232 LEU A C 1
ATOM 1798 O O . LEU A 1 232 ? -0.651 1.596 -16.917 1.00 93.62 232 LEU A O 1
ATOM 1802 N N . GLN A 1 233 ? -1.257 0.955 -14.845 1.00 93.19 233 GLN A N 1
ATOM 1803 C CA . GLN A 1 233 ? -0.744 2.154 -14.191 1.00 93.19 233 GLN A CA 1
ATOM 1804 C C . GLN A 1 233 ? 0.759 2.285 -14.426 1.00 93.19 233 GLN A C 1
ATOM 1806 O O . GLN A 1 233 ? 1.214 3.329 -14.889 1.00 93.19 233 GLN A O 1
ATOM 1811 N N . ARG A 1 234 ? 1.518 1.214 -14.173 1.00 93.25 234 ARG A N 1
ATOM 1812 C CA . ARG A 1 234 ? 2.973 1.185 -14.382 1.00 93.25 234 ARG A CA 1
ATOM 1813 C C . ARG A 1 234 ? 3.338 1.385 -15.849 1.00 93.25 234 ARG A C 1
ATOM 1815 O O . ARG A 1 234 ? 4.195 2.207 -16.149 1.00 93.25 234 ARG A O 1
ATOM 1822 N N . PHE A 1 235 ? 2.624 0.738 -16.768 1.00 94.62 235 PHE A N 1
ATOM 1823 C CA . PHE A 1 235 ? 2.820 0.903 -18.209 1.00 94.62 235 PHE A CA 1
ATOM 1824 C C . PHE A 1 235 ? 2.693 2.368 -18.654 1.00 94.62 235 PHE A C 1
ATOM 1826 O O . PHE A 1 235 ? 3.535 2.862 -19.408 1.00 94.62 235 PHE A O 1
ATOM 1833 N N . LEU A 1 236 ? 1.673 3.088 -18.175 1.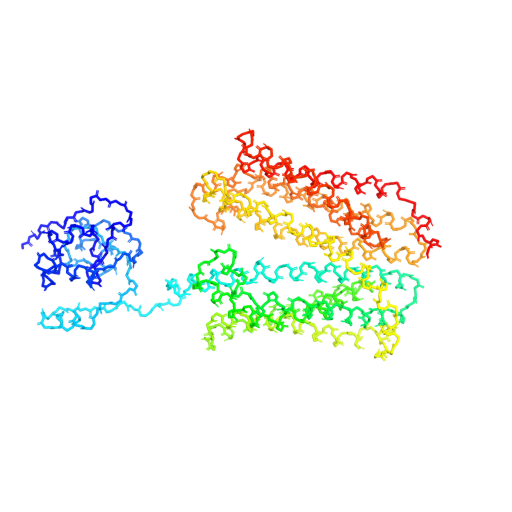00 94.31 236 LEU A N 1
ATOM 1834 C CA . LEU A 1 236 ? 1.501 4.516 -18.464 1.00 94.31 236 LEU A CA 1
ATOM 1835 C C . LEU A 1 236 ? 2.555 5.381 -17.751 1.00 94.31 236 LEU A C 1
ATOM 1837 O O . LEU A 1 236 ? 3.057 6.346 -18.335 1.00 94.31 236 LEU A O 1
ATOM 1841 N N . GLN A 1 237 ? 2.909 5.042 -16.508 1.00 94.25 237 GLN A N 1
ATOM 1842 C CA . GLN A 1 237 ? 3.912 5.762 -15.720 1.00 94.25 237 GLN A CA 1
ATOM 1843 C C . GLN A 1 237 ? 5.308 5.696 -16.359 1.00 94.25 237 GLN A C 1
ATOM 1845 O O . GLN A 1 237 ? 5.926 6.750 -16.508 1.00 94.25 237 GLN A O 1
ATOM 1850 N N . CYS A 1 238 ? 5.765 4.524 -16.821 1.00 94.19 238 CYS A N 1
ATOM 1851 C CA . CYS A 1 238 ? 7.061 4.353 -17.500 1.00 94.19 238 CYS A CA 1
ATOM 1852 C C . CYS A 1 238 ? 7.200 5.256 -18.736 1.00 94.19 238 CYS A C 1
ATOM 1854 O O . CYS A 1 238 ? 8.259 5.822 -18.992 1.00 94.19 238 CYS A O 1
ATOM 1856 N N . GLN A 1 239 ? 6.093 5.472 -19.452 1.00 94.31 239 GLN A N 1
ATOM 1857 C CA . GLN A 1 239 ? 6.011 6.344 -20.632 1.00 94.31 239 GLN A CA 1
ATOM 1858 C C . GLN A 1 239 ? 5.773 7.822 -20.295 1.00 94.31 239 GLN A C 1
ATOM 1860 O O . GLN A 1 239 ? 5.486 8.636 -21.177 1.00 94.31 239 GLN A O 1
ATOM 1865 N N . LEU A 1 240 ? 5.851 8.185 -19.013 1.00 92.69 240 LEU A N 1
ATOM 1866 C CA . LEU A 1 240 ? 5.687 9.551 -18.519 1.00 92.69 240 LEU A CA 1
ATOM 1867 C C . LEU A 1 240 ? 4.281 10.125 -18.761 1.00 92.69 240 LEU A C 1
ATOM 1869 O O . LEU A 1 240 ? 4.088 11.339 -18.796 1.00 92.69 240 LEU A O 1
ATOM 1873 N N . LYS A 1 241 ? 3.271 9.257 -18.895 1.00 93.62 241 LYS A N 1
ATOM 1874 C CA . LYS A 1 241 ? 1.854 9.623 -19.058 1.00 93.62 241 LYS A CA 1
ATOM 1875 C C . LYS A 1 241 ? 1.129 9.696 -17.708 1.00 93.62 241 LYS A C 1
ATOM 1877 O O . LYS A 1 241 ? -0.038 9.330 -17.595 1.00 93.62 241 LYS A O 1
ATOM 1882 N N . THR A 1 242 ? 1.801 10.200 -16.675 1.00 91.62 242 THR A N 1
ATOM 1883 C CA . THR A 1 242 ? 1.269 10.293 -15.302 1.00 91.62 242 THR A CA 1
ATOM 1884 C C . THR A 1 242 ? 0.015 11.164 -15.203 1.00 91.62 242 THR A C 1
ATOM 1886 O O . THR A 1 242 ? -0.879 10.853 -14.423 1.00 91.62 242 THR A O 1
ATOM 1889 N N . ASN A 1 243 ? -0.113 12.192 -16.048 1.00 91.50 243 ASN A N 1
ATOM 1890 C CA . ASN A 1 243 ? -1.331 13.007 -16.120 1.00 91.50 243 ASN A CA 1
ATOM 1891 C C . ASN A 1 243 ? -2.562 12.184 -16.533 1.00 91.50 243 ASN A C 1
ATOM 1893 O O . ASN A 1 243 ? -3.651 12.417 -16.020 1.00 91.50 243 ASN A O 1
ATOM 1897 N N . VAL A 1 244 ? -2.398 11.204 -17.431 1.00 92.06 244 VAL A N 1
ATOM 1898 C CA . VAL A 1 244 ? -3.491 10.309 -17.850 1.00 92.06 244 VAL A CA 1
ATOM 1899 C C . VAL A 1 244 ? -3.927 9.443 -16.672 1.00 92.06 244 VAL A C 1
ATOM 1901 O O . VAL A 1 244 ? -5.114 9.360 -16.378 1.00 92.06 244 VAL A O 1
ATOM 1904 N N . VAL A 1 245 ? -2.959 8.877 -15.945 1.00 92.06 245 VAL A N 1
ATOM 1905 C CA . VAL A 1 245 ? -3.211 8.110 -14.717 1.00 92.06 245 VAL A CA 1
ATOM 1906 C C . VAL A 1 245 ? -3.981 8.951 -13.694 1.00 92.06 245 VAL A C 1
ATOM 1908 O O . VAL A 1 245 ? -4.968 8.472 -13.149 1.00 92.06 245 VAL A O 1
ATOM 1911 N N . ALA A 1 246 ? -3.583 10.207 -13.468 1.00 92.88 246 ALA A N 1
ATOM 1912 C CA . ALA A 1 246 ? -4.245 11.091 -12.510 1.00 92.88 246 ALA A CA 1
ATOM 1913 C C . ALA A 1 246 ? -5.719 11.356 -12.868 1.00 92.88 246 ALA A C 1
ATOM 1915 O O . ALA A 1 246 ? -6.589 11.222 -12.008 1.00 92.88 246 ALA A O 1
ATOM 1916 N N . TRP A 1 247 ? -6.015 11.668 -14.136 1.00 93.06 247 TRP A N 1
ATOM 1917 C CA . TRP A 1 247 ? -7.392 11.888 -14.590 1.00 93.06 247 TRP A CA 1
ATOM 1918 C C . TRP A 1 247 ? -8.251 10.628 -14.490 1.00 93.06 247 TRP A C 1
ATOM 1920 O O . TRP A 1 247 ? -9.367 10.696 -13.976 1.00 93.06 247 TRP A O 1
ATOM 1930 N N . ILE A 1 248 ? -7.725 9.473 -14.915 1.00 91.81 248 ILE A N 1
ATOM 1931 C CA . ILE A 1 248 ? -8.440 8.194 -14.811 1.00 91.81 248 ILE A CA 1
ATOM 1932 C C . ILE A 1 248 ? -8.719 7.858 -13.340 1.00 91.81 248 ILE A C 1
ATOM 1934 O O . ILE A 1 248 ? -9.843 7.488 -13.005 1.00 91.81 248 ILE A O 1
ATOM 1938 N N . SER A 1 249 ? -7.743 8.052 -12.447 1.00 92.00 249 SER A N 1
ATOM 1939 C CA . SER A 1 249 ? -7.918 7.854 -11.002 1.00 92.00 249 SER A CA 1
ATOM 1940 C C . SER A 1 249 ? -8.969 8.787 -10.400 1.00 92.00 249 SER A C 1
ATOM 1942 O O . SER A 1 249 ? -9.809 8.330 -9.628 1.00 92.00 249 SER A O 1
ATOM 1944 N N . GLY A 1 250 ? -8.984 10.068 -10.783 1.00 92.44 250 GLY A N 1
ATOM 1945 C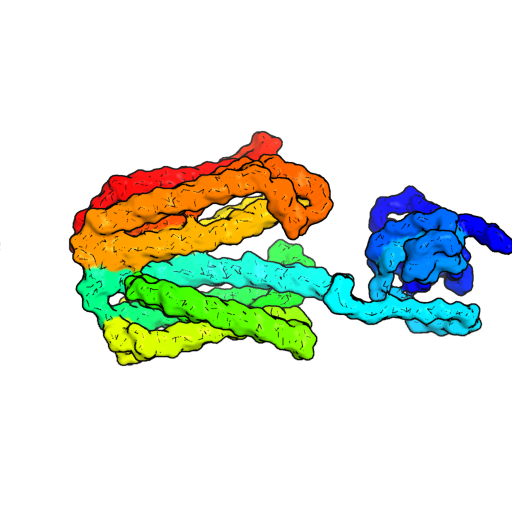 CA . GLY A 1 250 ? -10.001 11.022 -10.329 1.00 92.44 250 GLY A CA 1
ATOM 1946 C C . GLY A 1 250 ? -11.414 10.654 -10.794 1.00 92.44 250 GLY A C 1
ATOM 1947 O O . GLY A 1 250 ? -12.355 10.676 -10.000 1.00 92.44 250 GLY A O 1
ATOM 1948 N N . MET A 1 251 ? -11.567 10.247 -12.058 1.00 91.12 251 MET A N 1
ATOM 1949 C CA . MET A 1 251 ? -12.852 9.782 -12.598 1.00 91.12 251 MET A CA 1
ATOM 1950 C C . MET A 1 251 ? -13.324 8.490 -11.925 1.00 91.12 251 MET A C 1
ATOM 1952 O O . MET A 1 251 ? -14.492 8.378 -11.555 1.00 91.12 251 MET A O 1
ATOM 1956 N N . ALA A 1 252 ? -12.418 7.530 -11.731 1.00 90.56 252 ALA A N 1
ATOM 1957 C CA . ALA A 1 252 ? -12.719 6.279 -11.047 1.00 90.56 252 ALA A CA 1
ATOM 1958 C C . ALA A 1 252 ? -13.146 6.511 -9.592 1.00 90.56 252 ALA A C 1
ATOM 1960 O O . ALA A 1 252 ? -14.073 5.855 -9.127 1.00 90.56 252 ALA A O 1
ATOM 1961 N N . LEU A 1 253 ? -12.535 7.474 -8.889 1.00 91.25 253 LEU A N 1
ATOM 1962 C CA . LEU A 1 253 ? -12.950 7.859 -7.539 1.00 91.25 253 LEU A CA 1
ATOM 1963 C C . LEU A 1 253 ? -14.365 8.457 -7.527 1.00 91.25 253 LEU A C 1
ATOM 1965 O O . LEU A 1 253 ? -15.186 8.061 -6.703 1.00 91.25 253 LEU A O 1
ATOM 1969 N N . ALA A 1 254 ? -14.678 9.369 -8.451 1.00 91.31 254 ALA A N 1
ATOM 1970 C CA . ALA A 1 254 ? -16.015 9.960 -8.546 1.00 91.31 254 ALA A CA 1
ATOM 1971 C C . ALA A 1 254 ? -17.095 8.895 -8.806 1.00 91.31 254 ALA A C 1
ATOM 1973 O O . ALA A 1 254 ? -18.161 8.908 -8.187 1.00 91.31 254 ALA A O 1
ATOM 1974 N N . ILE A 1 255 ? -16.799 7.932 -9.680 1.00 90.25 255 ILE A N 1
ATOM 1975 C CA . ILE A 1 255 ? -17.708 6.821 -9.980 1.00 90.25 255 ILE A CA 1
ATOM 1976 C C . ILE A 1 255 ? -17.794 5.851 -8.809 1.00 90.25 255 ILE A C 1
ATOM 1978 O O . ILE A 1 255 ? -18.891 5.412 -8.485 1.00 90.25 255 ILE A O 1
ATOM 1982 N N . HIS A 1 256 ? -16.688 5.565 -8.122 1.00 90.69 256 HIS A N 1
ATOM 1983 C CA . HIS A 1 256 ? -16.707 4.761 -6.905 1.00 90.69 256 HIS A CA 1
ATOM 1984 C C . HIS A 1 256 ? -17.640 5.362 -5.848 1.00 90.69 256 HIS A C 1
ATOM 1986 O O . HIS A 1 256 ? -18.449 4.631 -5.279 1.00 90.69 256 HIS A O 1
ATOM 1992 N N . VAL A 1 257 ? -17.588 6.681 -5.628 1.00 91.56 257 VAL A N 1
ATOM 1993 C CA . VAL A 1 257 ? -18.496 7.378 -4.703 1.00 91.56 257 VAL A CA 1
ATOM 1994 C C . VAL A 1 257 ? -19.952 7.220 -5.143 1.00 91.56 257 VAL A C 1
ATOM 1996 O O . VAL A 1 257 ? -20.792 6.830 -4.333 1.00 91.56 257 VAL A O 1
ATOM 1999 N N . LEU A 1 258 ? -20.254 7.464 -6.422 1.00 91.31 258 LEU A N 1
ATOM 2000 C CA . LEU A 1 258 ? -21.614 7.350 -6.957 1.00 91.31 258 LEU A CA 1
ATOM 2001 C C . LEU A 1 258 ? -22.159 5.919 -6.850 1.00 91.31 258 LEU A C 1
ATOM 2003 O O . LEU A 1 258 ? -23.267 5.707 -6.366 1.00 91.31 258 LEU A O 1
ATOM 2007 N N . VAL A 1 259 ? -21.379 4.932 -7.287 1.00 90.00 259 VAL A N 1
ATOM 2008 C CA . VAL A 1 259 ? -21.767 3.517 -7.293 1.00 90.00 259 VAL A CA 1
ATOM 2009 C C . VAL A 1 259 ? -21.935 2.997 -5.867 1.00 90.00 259 VAL A C 1
ATOM 2011 O O . VAL A 1 259 ? -22.919 2.318 -5.579 1.00 90.00 259 VAL A O 1
ATOM 2014 N N . SER A 1 260 ? -21.036 3.371 -4.952 1.00 89.88 260 SER A N 1
ATOM 2015 C CA . SER A 1 260 ? -21.172 3.038 -3.529 1.00 89.88 260 SER A CA 1
ATOM 2016 C C . SER A 1 260 ? -22.431 3.661 -2.933 1.00 89.88 260 SER A C 1
ATOM 2018 O O . SER A 1 260 ? -23.163 2.985 -2.214 1.00 89.88 260 SER A O 1
ATOM 2020 N N . TRP A 1 261 ? -22.735 4.918 -3.273 1.00 88.44 261 TRP A N 1
ATOM 2021 C CA . TRP A 1 261 ? -23.955 5.574 -2.815 1.00 88.44 261 TRP A CA 1
ATOM 2022 C C . TRP A 1 261 ? -25.217 4.844 -3.299 1.00 88.44 261 TRP A C 1
ATOM 2024 O O . TRP A 1 261 ? -26.093 4.538 -2.490 1.00 88.44 261 TRP A O 1
ATOM 2034 N N . VAL A 1 262 ? -25.274 4.471 -4.583 1.00 89.25 262 VAL A N 1
ATOM 2035 C CA . VAL A 1 262 ? -26.402 3.715 -5.151 1.00 89.25 262 VAL A CA 1
ATOM 2036 C C . VAL A 1 262 ? -26.562 2.352 -4.472 1.00 89.25 262 VAL A C 1
ATOM 2038 O O . VAL A 1 262 ? -27.663 2.007 -4.047 1.00 89.25 262 VAL A O 1
ATOM 2041 N N . PHE A 1 263 ? -25.492 1.564 -4.335 1.00 86.88 263 PHE A N 1
ATOM 2042 C CA . PHE A 1 263 ? -25.595 0.218 -3.762 1.00 86.88 263 PHE A CA 1
ATOM 2043 C C . PHE A 1 263 ? -25.934 0.213 -2.267 1.00 86.88 263 PHE A C 1
ATOM 2045 O O . PHE A 1 263 ? -26.679 -0.660 -1.809 1.00 86.88 263 PHE A O 1
ATOM 2052 N N . VAL A 1 264 ? -25.409 1.180 -1.511 1.00 86.00 264 VAL A N 1
ATOM 2053 C CA . VAL A 1 264 ? -25.589 1.245 -0.056 1.00 86.00 264 VAL A CA 1
ATOM 2054 C C . VAL A 1 264 ? -26.896 1.941 0.324 1.00 86.00 264 VAL A C 1
ATOM 2056 O O . VAL A 1 264 ? -27.651 1.397 1.129 1.00 86.00 264 VAL A O 1
ATOM 2059 N N . PHE A 1 265 ? -27.198 3.112 -0.244 1.00 83.56 265 PHE A N 1
ATOM 2060 C CA . PHE A 1 265 ? -28.325 3.942 0.207 1.00 83.56 265 PHE A CA 1
ATOM 2061 C C . PHE A 1 265 ? -29.603 3.743 -0.609 1.00 83.56 265 PHE A C 1
ATOM 2063 O O . PHE A 1 265 ? -30.683 3.632 -0.020 1.00 83.56 265 PHE A O 1
ATOM 2070 N N . GLU A 1 266 ? -29.493 3.665 -1.936 1.00 87.94 266 GLU A N 1
ATOM 2071 C CA . GLU A 1 266 ? -30.665 3.565 -2.817 1.00 87.94 266 GLU A CA 1
ATOM 2072 C C . GLU A 1 266 ? -31.168 2.123 -2.923 1.00 87.94 266 GLU A C 1
ATOM 2074 O O . GLU A 1 266 ? -32.330 1.835 -2.641 1.00 87.94 266 GLU A O 1
ATOM 2079 N N . LEU A 1 267 ? -30.276 1.190 -3.266 1.00 82.56 267 LEU A N 1
ATOM 2080 C CA . LEU A 1 267 ? -30.610 -0.227 -3.430 1.00 82.56 267 LEU A CA 1
ATOM 2081 C C . LEU A 1 267 ? -30.634 -0.998 -2.106 1.00 82.56 267 LEU A C 1
ATOM 2083 O O . LEU A 1 267 ? -31.198 -2.088 -2.050 1.00 82.56 267 LEU A O 1
ATOM 2087 N N . ARG A 1 268 ? -30.035 -0.439 -1.045 1.00 83.38 268 ARG A N 1
ATOM 2088 C CA . ARG A 1 268 ? -30.045 -0.984 0.324 1.00 83.38 268 ARG A CA 1
ATOM 2089 C C . ARG A 1 268 ? -29.637 -2.459 0.396 1.00 83.38 268 ARG A C 1
ATOM 2091 O O . ARG A 1 268 ? -30.218 -3.236 1.147 1.00 83.38 268 ARG A O 1
ATOM 2098 N N . ILE A 1 269 ? -28.590 -2.837 -0.343 1.00 80.31 269 ILE A N 1
ATOM 2099 C CA . ILE A 1 269 ? -28.084 -4.226 -0.419 1.00 80.31 269 ILE A CA 1
ATOM 2100 C C . ILE A 1 269 ? -27.298 -4.619 0.860 1.00 80.31 269 ILE A C 1
ATOM 2102 O O . ILE A 1 269 ? -26.686 -5.683 0.954 1.00 80.31 269 ILE A O 1
ATOM 2106 N N . GLY A 1 270 ? -27.313 -3.766 1.889 1.00 82.50 270 GLY A N 1
ATOM 2107 C CA . GLY A 1 270 ? -26.615 -3.981 3.156 1.00 82.50 270 GLY A CA 1
ATOM 2108 C C . GLY A 1 270 ? -25.096 -3.994 2.982 1.00 82.50 270 GLY A C 1
ATOM 2109 O O . GLY A 1 270 ? -24.559 -3.336 2.091 1.00 82.50 270 GLY A O 1
ATOM 2110 N N . ILE A 1 271 ? -24.398 -4.772 3.813 1.00 84.56 271 ILE A N 1
ATOM 2111 C CA . ILE A 1 271 ? -22.932 -4.891 3.774 1.00 84.56 271 ILE A CA 1
ATOM 2112 C C . ILE A 1 271 ? -22.396 -5.389 2.425 1.00 84.56 271 ILE A C 1
ATOM 2114 O O . ILE A 1 271 ? -21.312 -5.008 2.006 1.00 84.56 271 ILE A O 1
ATOM 2118 N N . VAL A 1 272 ? -23.158 -6.201 1.688 1.00 87.38 272 VAL A N 1
ATOM 2119 C CA . VAL A 1 272 ? -22.745 -6.640 0.346 1.00 87.38 272 VAL A CA 1
ATOM 2120 C C . VAL A 1 272 ? -22.700 -5.449 -0.614 1.00 87.38 272 VAL A C 1
ATOM 2122 O O . VAL A 1 272 ? -21.829 -5.385 -1.478 1.00 87.38 272 VAL A O 1
ATOM 2125 N N . GLY A 1 273 ? -23.572 -4.456 -0.417 1.00 85.19 273 GLY A N 1
ATOM 2126 C CA . GLY A 1 273 ? -23.557 -3.206 -1.170 1.00 85.19 273 GLY A CA 1
ATOM 2127 C C . GLY A 1 273 ? -22.244 -2.429 -1.040 1.00 85.19 273 GLY A C 1
ATOM 2128 O O . GLY A 1 273 ? -21.828 -1.801 -2.011 1.00 85.19 273 GLY A O 1
ATOM 2129 N N . THR A 1 274 ? -21.543 -2.509 0.099 1.00 85.00 274 THR A N 1
ATOM 2130 C CA . THR A 1 274 ? -20.233 -1.849 0.259 1.00 85.00 274 THR A CA 1
ATOM 2131 C C . THR A 1 274 ? -19.150 -2.559 -0.558 1.00 85.00 274 THR A C 1
ATOM 2133 O O . THR A 1 274 ? -18.378 -1.900 -1.251 1.00 85.00 274 THR A O 1
ATOM 2136 N N . ALA A 1 275 ? -19.146 -3.896 -0.575 1.00 86.19 275 ALA A N 1
ATOM 2137 C CA . ALA A 1 275 ? -18.251 -4.686 -1.424 1.00 86.19 275 ALA A CA 1
ATOM 2138 C C . ALA A 1 275 ? -18.532 -4.471 -2.923 1.00 86.19 275 ALA A C 1
ATOM 2140 O O . ALA A 1 275 ? -17.602 -4.293 -3.710 1.00 86.19 275 ALA A O 1
ATOM 2141 N N . LEU A 1 276 ? -19.810 -4.414 -3.316 1.00 85.56 276 LEU A N 1
ATOM 2142 C CA . LEU A 1 276 ? -20.228 -4.094 -4.686 1.00 85.56 276 LEU A CA 1
ATOM 2143 C C . LEU A 1 276 ? -19.858 -2.657 -5.085 1.00 85.56 276 LEU A C 1
ATOM 2145 O O . LEU A 1 276 ? -19.460 -2.423 -6.224 1.00 85.56 276 LEU A O 1
ATOM 2149 N N . GLY A 1 277 ? -19.913 -1.704 -4.150 1.00 84.81 277 GLY A N 1
ATOM 2150 C CA . GLY A 1 277 ? -19.440 -0.330 -4.348 1.00 84.81 277 GLY A CA 1
ATOM 2151 C C . GLY A 1 277 ? -17.975 -0.259 -4.793 1.00 84.81 277 GLY A C 1
ATOM 2152 O O . GLY A 1 277 ? -17.619 0.504 -5.699 1.00 84.81 277 GLY A O 1
ATOM 2153 N N . SER A 1 278 ? -17.125 -1.128 -4.238 1.00 81.38 278 SER A N 1
ATOM 2154 C CA . SER A 1 278 ? -15.713 -1.258 -4.628 1.00 81.38 278 SER A CA 1
ATOM 2155 C C . SER A 1 278 ? -15.524 -1.720 -6.081 1.00 81.38 278 SER A C 1
ATOM 2157 O O . SER A 1 278 ? -14.518 -1.378 -6.707 1.00 81.38 278 SER A O 1
ATOM 2159 N N . LEU A 1 279 ? -16.512 -2.411 -6.667 1.00 77.12 279 LEU A N 1
ATOM 2160 C CA . LEU A 1 279 ? -16.504 -2.808 -8.082 1.00 77.12 279 LEU A CA 1
ATOM 2161 C C . LEU A 1 279 ? -16.741 -1.631 -9.038 1.00 77.12 279 LEU A C 1
ATOM 2163 O O . LEU A 1 279 ? -16.380 -1.717 -10.210 1.00 77.12 279 LEU A O 1
ATOM 2167 N N . GLY A 1 280 ? -17.307 -0.523 -8.552 1.00 72.62 280 GLY A N 1
ATOM 2168 C CA . GLY A 1 280 ? -17.506 0.690 -9.346 1.00 72.62 280 GLY A CA 1
ATOM 2169 C C . GLY A 1 280 ? -16.221 1.476 -9.611 1.00 72.62 280 GLY A C 1
ATOM 2170 O O . GLY A 1 280 ? -16.143 2.189 -10.602 1.00 72.62 280 GLY A O 1
ATOM 2171 N N . GLY A 1 281 ? -15.210 1.350 -8.745 1.00 76.12 281 GLY A N 1
ATOM 2172 C CA . GLY A 1 281 ? -13.961 2.109 -8.854 1.00 76.12 281 GLY A CA 1
ATOM 2173 C C . GLY A 1 281 ? -12.896 1.401 -9.685 1.00 76.12 281 GLY A C 1
ATOM 2174 O O . GLY A 1 281 ? -12.539 1.842 -10.773 1.00 76.12 281 GLY A O 1
ATOM 2175 N N . PHE A 1 282 ? -12.366 0.296 -9.164 1.00 74.38 282 PHE A N 1
ATOM 2176 C CA . PHE A 1 282 ? -11.148 -0.330 -9.694 1.00 74.38 282 PHE A CA 1
ATOM 2177 C C . PHE A 1 282 ? -11.334 -1.043 -11.043 1.00 74.38 282 PHE A C 1
ATOM 2179 O O . PHE A 1 282 ? -10.578 -0.754 -11.969 1.00 74.38 282 PHE A O 1
ATOM 2186 N N . PRO A 1 283 ? -12.352 -1.904 -11.237 1.00 77.94 283 PRO A N 1
ATOM 2187 C CA . PRO A 1 283 ? -12.652 -2.446 -12.563 1.00 77.94 283 PRO A CA 1
ATOM 2188 C C . PRO A 1 283 ? -12.906 -1.351 -13.610 1.00 77.94 283 PRO A C 1
ATOM 2190 O O . PRO A 1 283 ? -12.459 -1.461 -14.752 1.00 77.94 283 PRO A O 1
ATOM 2193 N N . PHE A 1 284 ? -13.575 -0.265 -13.211 1.00 79.12 284 PHE A N 1
ATOM 2194 C CA . PHE A 1 284 ? -13.838 0.871 -14.090 1.00 79.12 284 PHE A CA 1
ATOM 2195 C C . PHE A 1 284 ? -12.562 1.643 -14.452 1.00 79.12 284 PHE A C 1
ATOM 2197 O O . PHE A 1 284 ? -12.373 2.025 -15.608 1.00 79.12 284 PHE A O 1
ATOM 2204 N N . TRP A 1 285 ? -11.649 1.823 -13.497 1.00 87.50 285 TRP A N 1
ATOM 2205 C CA . TRP A 1 285 ? -10.323 2.363 -13.775 1.00 87.50 285 TRP A CA 1
ATOM 2206 C C . TRP A 1 285 ? -9.587 1.495 -14.798 1.00 87.50 285 TRP A C 1
ATOM 2208 O O . TRP A 1 285 ? -9.086 2.026 -15.788 1.00 87.50 285 TRP A O 1
ATOM 2218 N N . GLY A 1 286 ? -9.580 0.166 -14.619 1.00 80.12 286 GLY A N 1
ATOM 2219 C CA . GLY A 1 286 ? -8.952 -0.777 -15.554 1.00 80.12 286 GLY A CA 1
ATOM 2220 C C . GLY A 1 286 ? -9.528 -0.673 -16.966 1.00 80.12 286 GLY A C 1
ATOM 2221 O O . GLY A 1 286 ? -8.785 -0.664 -17.951 1.00 80.12 286 GLY A O 1
ATOM 2222 N N . PHE A 1 287 ? -10.846 -0.509 -17.067 1.00 81.62 287 PHE A N 1
ATOM 2223 C CA . PHE A 1 287 ? -11.536 -0.261 -18.328 1.00 81.62 287 PHE A CA 1
ATOM 2224 C C . PHE A 1 287 ? -11.077 1.043 -18.998 1.00 81.62 287 PHE A C 1
ATOM 2226 O O . PHE A 1 287 ? -10.625 1.014 -20.145 1.00 81.62 287 PHE A O 1
ATOM 2233 N N . LEU A 1 288 ? -11.117 2.175 -18.287 1.00 81.50 288 LEU A N 1
ATOM 2234 C CA . LEU A 1 288 ? -10.657 3.463 -18.821 1.00 81.50 288 LEU A CA 1
ATOM 2235 C C . LEU A 1 288 ? -9.174 3.437 -19.215 1.00 81.50 288 LEU A C 1
ATOM 2237 O O . LEU A 1 288 ? -8.795 3.968 -20.260 1.00 81.50 288 LEU A O 1
ATOM 2241 N N . ALA A 1 289 ? -8.333 2.794 -18.407 1.00 81.38 289 ALA A N 1
ATOM 2242 C CA . ALA A 1 289 ? -6.916 2.640 -18.698 1.00 81.38 289 ALA A CA 1
ATOM 2243 C C . ALA A 1 289 ? -6.687 1.787 -19.953 1.00 81.38 289 ALA A C 1
ATOM 2245 O O . ALA A 1 289 ? -5.862 2.152 -20.789 1.00 81.38 289 ALA A O 1
ATOM 2246 N N . THR A 1 290 ? -7.475 0.730 -20.160 1.00 82.38 290 THR A N 1
ATOM 2247 C CA . THR A 1 290 ? -7.428 -0.075 -21.391 1.00 82.38 290 THR A CA 1
ATOM 2248 C C . THR A 1 290 ? -7.833 0.743 -22.620 1.00 82.38 290 THR A C 1
ATOM 2250 O O . THR A 1 290 ? -7.153 0.680 -23.644 1.00 82.38 290 THR A O 1
ATOM 2253 N N . LEU A 1 291 ? -8.875 1.579 -22.525 1.00 81.62 291 LEU A N 1
ATOM 2254 C CA . LEU A 1 291 ? -9.238 2.510 -23.604 1.00 81.62 291 LEU A CA 1
ATOM 2255 C C . LEU A 1 291 ? -8.102 3.498 -23.910 1.00 81.62 291 LEU A C 1
ATOM 2257 O O . LEU A 1 291 ? -7.820 3.796 -25.074 1.00 81.62 291 LEU A O 1
ATOM 2261 N N . SER A 1 292 ? -7.411 3.973 -22.871 1.00 80.19 292 SER A N 1
ATOM 2262 C CA . SER A 1 292 ? -6.287 4.897 -23.028 1.00 80.19 292 SER A CA 1
ATOM 2263 C C . SER A 1 292 ? -5.083 4.269 -23.741 1.00 80.19 292 SER A C 1
ATOM 2265 O O . SER A 1 292 ? -4.369 4.990 -24.434 1.00 80.19 292 SER A O 1
ATOM 2267 N N . LEU A 1 293 ? -4.888 2.943 -23.666 1.00 81.06 293 LEU A N 1
ATOM 2268 C CA . LEU A 1 293 ? -3.824 2.257 -24.412 1.00 81.06 293 LEU A CA 1
ATOM 2269 C C . LEU A 1 293 ? -3.959 2.487 -25.918 1.00 81.06 293 LEU A C 1
ATOM 2271 O O . LEU A 1 293 ? -2.992 2.860 -26.581 1.00 81.06 293 LEU A O 1
ATOM 2275 N N . VAL A 1 294 ? -5.174 2.298 -26.436 1.00 77.06 294 VAL A N 1
ATOM 2276 C CA . VAL A 1 294 ? -5.478 2.417 -27.867 1.00 77.06 294 VAL A CA 1
ATOM 2277 C C . VAL A 1 294 ? -5.410 3.877 -28.317 1.00 77.06 294 VAL A C 1
ATOM 2279 O O . VAL A 1 294 ? -4.895 4.168 -29.392 1.00 77.06 294 VAL A O 1
ATOM 2282 N N . ALA A 1 295 ? -5.894 4.805 -27.488 1.00 78.19 295 ALA A N 1
ATOM 2283 C CA . ALA A 1 295 ? -5.968 6.220 -27.843 1.00 78.19 295 ALA A CA 1
ATOM 2284 C C . ALA A 1 295 ? -4.639 6.983 -27.669 1.00 78.19 295 ALA A C 1
ATOM 2286 O O . ALA A 1 295 ? -4.361 7.913 -28.424 1.00 78.19 295 ALA A O 1
ATOM 2287 N N . VAL A 1 296 ? -3.827 6.629 -26.667 1.00 82.88 296 VAL A N 1
ATOM 2288 C CA . VAL A 1 296 ? -2.680 7.442 -26.212 1.00 82.88 296 VAL A CA 1
ATOM 2289 C C . VAL A 1 296 ? -1.329 6.766 -26.464 1.00 82.88 296 VAL A C 1
ATOM 2291 O O . VAL A 1 296 ? -0.318 7.462 -26.589 1.00 82.88 296 VAL A O 1
ATOM 2294 N N . CYS A 1 297 ? -1.287 5.435 -26.583 1.00 86.50 297 CYS A N 1
ATOM 2295 C CA . CYS A 1 297 ? -0.046 4.659 -26.681 1.00 86.50 297 CYS A CA 1
ATOM 2296 C C . CYS A 1 297 ? 0.078 3.814 -27.972 1.00 86.50 297 CYS A C 1
ATOM 2298 O O . CYS A 1 297 ? 0.523 2.668 -27.888 1.00 86.50 297 CYS A O 1
ATOM 2300 N N . PRO A 1 298 ? -0.196 4.349 -29.182 1.00 82.44 298 PRO A N 1
ATOM 2301 C CA . PRO A 1 298 ? -0.217 3.552 -30.417 1.00 82.44 298 PRO A CA 1
ATOM 2302 C C . PRO A 1 298 ? 1.152 2.995 -30.838 1.00 82.44 298 PRO A C 1
ATOM 2304 O O . PRO A 1 298 ? 1.218 2.121 -31.687 1.00 82.44 298 PRO A O 1
ATOM 2307 N N . ARG A 1 299 ? 2.259 3.513 -30.285 1.00 85.25 299 ARG A N 1
ATOM 2308 C CA . ARG A 1 299 ? 3.620 3.002 -30.551 1.00 85.25 299 ARG A CA 1
ATOM 2309 C C . ARG A 1 299 ? 4.055 1.900 -29.587 1.00 85.25 299 ARG A C 1
ATOM 2311 O O . ARG A 1 299 ? 4.971 1.149 -29.904 1.00 85.25 299 ARG A O 1
ATOM 2318 N N . SER A 1 300 ? 3.434 1.853 -28.413 1.00 89.19 300 SER A N 1
ATOM 2319 C CA . SER A 1 300 ? 3.814 0.955 -27.320 1.00 89.19 300 SER A CA 1
ATOM 2320 C C . SER A 1 300 ? 2.812 -0.183 -27.135 1.00 89.19 300 SER A C 1
ATOM 2322 O O . SER A 1 300 ? 3.112 -1.167 -26.466 1.00 89.19 300 SER A O 1
ATOM 2324 N N . TRP A 1 301 ? 1.617 -0.054 -27.720 1.00 90.62 301 TRP A N 1
ATOM 2325 C CA . TRP A 1 301 ? 0.555 -1.050 -27.697 1.00 90.62 301 TRP A CA 1
ATOM 2326 C C . TRP A 1 301 ? 0.063 -1.351 -29.119 1.00 90.62 301 TRP A C 1
ATOM 2328 O O . TRP A 1 301 ? -0.656 -0.550 -29.711 1.00 90.62 301 TRP A O 1
ATOM 2338 N N . ASN A 1 302 ? 0.410 -2.535 -29.633 1.00 85.81 302 ASN A N 1
ATOM 2339 C CA . ASN A 1 302 ? 0.049 -2.997 -30.983 1.00 85.81 302 ASN A CA 1
ATOM 2340 C C . ASN A 1 302 ? -0.969 -4.153 -30.973 1.00 85.81 302 ASN A C 1
ATOM 2342 O O . ASN A 1 302 ? -1.126 -4.859 -31.965 1.00 85.81 302 ASN A O 1
ATOM 2346 N N . GLY A 1 303 ? -1.660 -4.360 -29.848 1.00 87.88 303 GLY A N 1
ATOM 2347 C CA . GLY A 1 303 ? -2.556 -5.498 -29.644 1.00 87.88 303 GLY A CA 1
ATOM 2348 C C . GLY A 1 303 ? -1.857 -6.725 -29.056 1.00 87.88 303 GLY A C 1
ATOM 2349 O O . GLY A 1 303 ? -0.717 -6.656 -28.594 1.00 87.88 303 GLY A O 1
ATOM 2350 N N . PHE A 1 304 ? -2.581 -7.843 -29.016 1.00 91.44 304 PHE A N 1
ATOM 2351 C CA . PHE A 1 304 ? -2.121 -9.077 -28.381 1.00 91.44 304 PHE A CA 1
ATOM 2352 C C . PHE A 1 304 ? -1.052 -9.798 -29.212 1.00 91.44 304 PHE A C 1
ATOM 2354 O O . PHE A 1 304 ? -1.191 -9.917 -30.427 1.00 91.44 304 PHE A O 1
ATOM 2361 N N . SER A 1 305 ? -0.016 -10.315 -28.546 1.00 92.19 305 SER A N 1
ATOM 2362 C CA . SER A 1 305 ? 1.062 -11.103 -29.158 1.00 92.19 305 SER A CA 1
ATOM 2363 C C . SER A 1 305 ? 1.282 -12.409 -28.391 1.00 92.19 305 SER A C 1
ATOM 2365 O O . SER A 1 305 ? 1.240 -12.440 -27.160 1.00 92.19 305 SER A O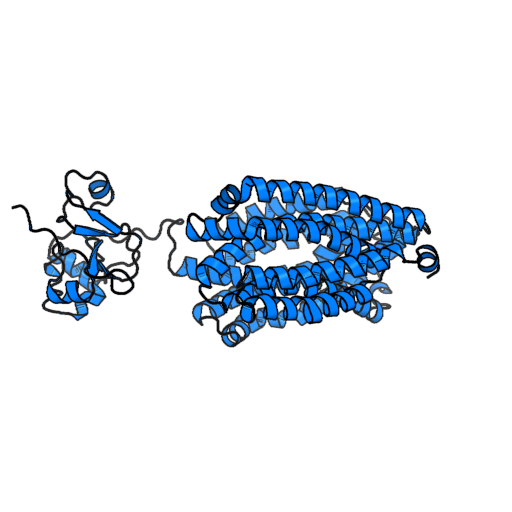 1
ATOM 2367 N N . SER A 1 306 ? 1.583 -13.497 -29.106 1.00 91.06 306 SER A N 1
ATOM 2368 C CA . SER A 1 306 ? 1.984 -14.773 -28.496 1.00 91.06 306 SER A CA 1
ATOM 2369 C C . SER A 1 306 ? 3.330 -14.689 -27.764 1.00 91.06 306 SER A C 1
ATOM 2371 O O . SER A 1 306 ? 3.617 -15.514 -26.900 1.00 91.06 306 SER A O 1
ATOM 2373 N N . GLU A 1 307 ? 4.146 -13.672 -28.053 1.00 91.00 307 GLU A N 1
ATOM 2374 C CA . GLU A 1 307 ? 5.431 -13.419 -27.382 1.00 91.00 307 GLU A CA 1
ATOM 2375 C C . GLU A 1 307 ? 5.264 -13.087 -25.888 1.00 91.00 307 GLU A C 1
ATOM 2377 O O . GLU A 1 307 ? 6.209 -13.217 -25.101 1.00 91.00 307 GLU A O 1
ATOM 2382 N N . ALA A 1 308 ? 4.046 -12.729 -25.465 1.00 91.12 308 ALA A N 1
ATOM 2383 C CA . ALA A 1 308 ? 3.695 -12.558 -24.059 1.00 91.12 308 ALA A CA 1
ATOM 2384 C C . ALA A 1 308 ? 3.927 -13.834 -23.226 1.00 91.12 308 ALA A C 1
ATOM 2386 O O . ALA A 1 308 ? 4.238 -13.738 -22.040 1.00 91.12 308 ALA A O 1
ATOM 2387 N N . PHE A 1 309 ? 3.836 -15.021 -23.841 1.00 93.38 309 PHE A N 1
ATOM 2388 C CA . PHE A 1 309 ? 4.014 -16.313 -23.167 1.00 93.38 309 PHE A CA 1
ATOM 2389 C C . PHE A 1 309 ? 5.476 -16.783 -23.098 1.00 93.38 309 PHE A C 1
ATOM 2391 O O . PHE A 1 309 ? 5.773 -17.808 -22.483 1.00 93.38 309 PHE A O 1
ATOM 2398 N N . VAL A 1 310 ? 6.411 -16.039 -23.692 1.00 92.31 310 VAL A N 1
ATOM 2399 C CA . VAL A 1 310 ? 7.845 -16.354 -23.651 1.00 92.31 310 VAL A CA 1
ATOM 2400 C C . VAL A 1 310 ? 8.469 -15.774 -22.383 1.00 92.31 310 VAL A C 1
ATOM 2402 O O . VAL A 1 310 ? 8.200 -14.630 -22.027 1.00 92.31 310 VAL A O 1
ATOM 2405 N N . GLY A 1 311 ? 9.324 -16.542 -21.699 1.00 90.69 311 GLY A N 1
ATOM 2406 C CA . GLY A 1 311 ? 10.090 -16.051 -20.543 1.00 90.69 311 GLY A CA 1
ATOM 2407 C C . GLY A 1 311 ? 9.263 -15.803 -19.273 1.00 90.69 311 GLY A C 1
ATOM 2408 O O . GLY A 1 311 ? 9.695 -15.051 -18.400 1.00 90.69 311 GLY A O 1
ATOM 2409 N N . LEU A 1 312 ? 8.082 -16.426 -19.149 1.00 94.25 312 LEU A N 1
ATOM 2410 C CA . LEU A 1 312 ? 7.184 -16.256 -17.997 1.00 94.25 312 LEU A CA 1
ATOM 2411 C C . LEU A 1 312 ? 7.847 -16.591 -16.655 1.00 94.25 312 LEU A C 1
ATOM 2413 O O . LEU A 1 312 ? 7.584 -15.913 -15.670 1.00 94.25 312 LEU A O 1
ATOM 2417 N N . TRP A 1 313 ? 8.715 -17.605 -16.612 1.00 94.19 313 TRP A N 1
ATOM 2418 C CA . TRP A 1 313 ? 9.386 -18.028 -15.379 1.00 94.19 313 TRP A CA 1
ATOM 2419 C C . TRP A 1 313 ? 10.371 -16.984 -14.844 1.00 94.19 313 TRP A C 1
ATOM 2421 O O . TRP A 1 313 ? 10.365 -16.686 -13.652 1.00 94.19 313 TRP A O 1
ATOM 2431 N N . GLU A 1 314 ? 11.175 -16.381 -15.720 1.00 91.12 314 GLU A N 1
ATOM 2432 C CA . GLU A 1 314 ? 12.121 -15.336 -15.315 1.00 91.12 314 GLU A CA 1
ATOM 2433 C C . GLU A 1 314 ? 11.384 -14.060 -14.895 1.00 91.12 314 GLU A C 1
ATOM 2435 O O . GLU A 1 314 ? 11.699 -13.476 -13.858 1.00 91.12 314 GLU A O 1
ATOM 2440 N N . PHE A 1 315 ? 10.316 -13.693 -15.616 1.00 92.25 315 PHE A N 1
ATOM 2441 C CA . PHE A 1 315 ? 9.438 -12.604 -15.186 1.00 92.25 315 PHE A CA 1
ATOM 2442 C C . PHE A 1 315 ? 8.789 -12.907 -13.829 1.00 92.25 315 PHE A C 1
ATOM 2444 O O . PHE A 1 315 ? 8.748 -12.039 -12.961 1.00 92.25 315 PHE A O 1
ATOM 2451 N N . PHE A 1 316 ? 8.309 -14.137 -13.619 1.00 94.62 316 PHE A N 1
ATOM 2452 C CA . PHE A 1 316 ? 7.707 -14.555 -12.356 1.00 94.62 316 PHE A CA 1
ATOM 2453 C C . PHE A 1 316 ? 8.690 -14.460 -11.193 1.00 94.62 316 PHE A C 1
ATOM 2455 O O . PHE A 1 316 ? 8.313 -13.916 -10.165 1.00 94.62 316 PHE A O 1
ATOM 2462 N N . LYS A 1 317 ? 9.942 -14.914 -11.333 1.00 92.25 317 LYS A N 1
ATOM 2463 C CA . LYS A 1 317 ? 10.958 -14.776 -10.273 1.00 92.25 317 LYS A CA 1
ATOM 2464 C C . LYS A 1 317 ? 11.193 -13.317 -9.887 1.00 92.25 317 LYS A C 1
ATOM 2466 O O . LYS A 1 317 ? 11.183 -12.993 -8.701 1.00 92.25 317 LYS A O 1
ATOM 2471 N N . LEU A 1 318 ? 11.380 -12.447 -10.883 1.00 88.31 318 LEU A N 1
ATOM 2472 C CA . LEU A 1 318 ? 11.603 -11.019 -10.658 1.00 88.31 318 LEU A CA 1
ATOM 2473 C C . LEU A 1 318 ? 10.385 -10.376 -9.979 1.00 88.31 318 LEU A C 1
ATOM 2475 O O . LEU A 1 318 ? 10.507 -9.682 -8.970 1.00 88.31 318 LEU A O 1
ATOM 2479 N N . SER A 1 319 ? 9.195 -10.663 -10.502 1.00 93.56 319 SER A N 1
ATOM 2480 C CA . SER A 1 319 ? 7.922 -10.187 -9.968 1.00 93.56 319 SER A CA 1
ATOM 2481 C C . SER A 1 319 ? 7.670 -10.703 -8.547 1.00 93.56 319 SER A C 1
ATOM 2483 O O . SER A 1 319 ? 7.308 -9.928 -7.669 1.00 93.56 319 SER A O 1
ATOM 2485 N N . LEU A 1 320 ? 7.954 -11.975 -8.264 1.00 93.56 320 LEU A N 1
ATOM 2486 C CA . LEU A 1 320 ? 7.816 -12.571 -6.937 1.00 93.56 320 LEU A CA 1
ATOM 2487 C C . LEU A 1 320 ? 8.742 -11.905 -5.915 1.00 93.56 320 LEU A C 1
ATOM 2489 O O . LEU A 1 320 ? 8.286 -11.583 -4.822 1.00 93.56 320 LEU A O 1
ATOM 2493 N N . ALA A 1 321 ? 10.010 -11.655 -6.260 1.00 90.12 321 ALA A N 1
ATOM 2494 C CA . ALA A 1 321 ? 10.946 -10.959 -5.371 1.00 90.12 321 ALA A CA 1
ATOM 2495 C C . ALA A 1 321 ? 10.426 -9.564 -4.982 1.00 90.12 321 ALA A C 1
ATOM 2497 O O . ALA A 1 321 ? 10.454 -9.183 -3.813 1.00 90.12 321 ALA A O 1
ATOM 2498 N N . SER A 1 322 ? 9.872 -8.853 -5.962 1.00 90.06 322 SER A N 1
ATOM 2499 C CA . SER A 1 322 ? 9.254 -7.534 -5.808 1.00 90.06 322 SER A CA 1
ATOM 2500 C C . SER A 1 322 ? 7.991 -7.580 -4.932 1.00 90.06 322 SER A C 1
ATOM 2502 O O . SER A 1 322 ? 7.805 -6.765 -4.027 1.00 90.06 322 SER A O 1
ATOM 2504 N N . GLY A 1 323 ? 7.140 -8.589 -5.154 1.00 92.38 323 GLY A N 1
ATOM 2505 C CA . GLY A 1 323 ? 5.950 -8.865 -4.349 1.00 92.38 323 GLY A CA 1
ATOM 2506 C C . GLY A 1 323 ? 6.285 -9.161 -2.891 1.00 92.38 323 GLY A C 1
ATOM 2507 O O . GLY A 1 323 ? 5.674 -8.591 -1.990 1.00 92.38 323 GLY A O 1
ATOM 2508 N N . VAL A 1 324 ? 7.292 -10.005 -2.650 1.00 90.75 324 VAL A N 1
ATOM 2509 C CA . VAL A 1 324 ? 7.776 -10.338 -1.303 1.00 90.75 324 VAL A CA 1
ATOM 2510 C C . VAL A 1 324 ? 8.373 -9.111 -0.618 1.00 90.75 324 VAL A C 1
ATOM 2512 O O . VAL A 1 324 ? 8.023 -8.844 0.527 1.00 90.75 324 VAL A O 1
ATOM 2515 N N . MET A 1 325 ? 9.213 -8.335 -1.306 1.00 90.25 325 MET A N 1
ATOM 2516 C CA . MET A 1 325 ? 9.816 -7.107 -0.773 1.00 90.25 325 MET A CA 1
ATOM 2517 C C . MET A 1 325 ? 8.761 -6.150 -0.196 1.00 90.25 325 MET A C 1
ATOM 2519 O O . MET A 1 325 ? 8.859 -5.763 0.971 1.00 90.25 325 MET A O 1
ATOM 2523 N N . LEU A 1 326 ? 7.729 -5.821 -0.985 1.00 87.00 326 LEU A N 1
ATOM 2524 C CA . LEU A 1 326 ? 6.680 -4.881 -0.578 1.00 87.00 326 LEU A CA 1
ATOM 2525 C C . LEU A 1 326 ? 5.693 -5.497 0.430 1.00 87.00 326 LEU A C 1
ATOM 2527 O O . LEU A 1 326 ? 5.149 -4.799 1.288 1.00 87.00 326 LEU A O 1
ATOM 2531 N N . ALA A 1 327 ? 5.453 -6.810 0.361 1.00 88.38 327 ALA A N 1
ATOM 2532 C CA . ALA A 1 327 ? 4.640 -7.511 1.353 1.00 88.38 327 ALA A CA 1
ATOM 2533 C C . ALA A 1 327 ? 5.310 -7.510 2.735 1.00 88.38 327 ALA A C 1
ATOM 2535 O O . ALA A 1 327 ? 4.637 -7.262 3.734 1.00 88.38 327 ALA A O 1
ATOM 2536 N N . LEU A 1 328 ? 6.629 -7.728 2.793 1.00 87.81 328 LEU A N 1
ATOM 2537 C CA . LEU A 1 328 ? 7.405 -7.684 4.034 1.00 87.81 328 LEU A CA 1
ATOM 2538 C C . LEU A 1 328 ? 7.351 -6.301 4.691 1.00 87.81 328 LEU A C 1
ATOM 2540 O O . LEU A 1 328 ? 7.210 -6.234 5.910 1.00 87.81 328 LEU A O 1
ATOM 2544 N N . GLU A 1 329 ? 7.426 -5.227 3.900 1.00 83.62 329 GLU A N 1
ATOM 2545 C CA . GLU A 1 329 ? 7.279 -3.837 4.365 1.00 83.62 329 GLU A CA 1
ATOM 2546 C C . GLU A 1 329 ? 5.885 -3.572 4.935 1.00 83.62 329 GLU A C 1
ATOM 2548 O O . GLU A 1 329 ? 5.742 -3.133 6.076 1.00 83.62 329 GLU A O 1
ATOM 2553 N N . ASN A 1 330 ? 4.842 -3.910 4.175 1.00 81.50 330 ASN A N 1
ATOM 2554 C CA . ASN A 1 330 ? 3.462 -3.704 4.611 1.00 81.50 330 ASN A CA 1
ATOM 2555 C C . ASN A 1 330 ? 3.115 -4.510 5.867 1.00 81.50 330 ASN A C 1
ATOM 2557 O O . ASN A 1 330 ? 2.382 -4.035 6.736 1.00 81.50 330 ASN A O 1
ATOM 2561 N N . PHE A 1 331 ? 3.611 -5.744 5.968 1.00 83.81 331 PHE A N 1
ATOM 2562 C CA . PHE A 1 331 ? 3.343 -6.597 7.120 1.00 83.81 331 PHE A CA 1
ATOM 2563 C C . PHE A 1 331 ? 4.102 -6.136 8.367 1.00 83.81 331 PHE A C 1
ATOM 2565 O O . PHE A 1 331 ? 3.583 -6.259 9.476 1.00 83.81 331 PHE A O 1
ATOM 2572 N N . TYR A 1 332 ? 5.281 -5.533 8.196 1.00 87.88 332 TYR A N 1
ATOM 2573 C CA . TYR A 1 332 ? 6.110 -5.077 9.304 1.00 87.88 332 TYR A CA 1
ATOM 2574 C C . TYR A 1 332 ? 5.375 -4.106 10.234 1.00 87.88 332 TYR A C 1
ATOM 2576 O O . TYR A 1 332 ? 5.263 -4.375 11.425 1.00 87.88 332 TYR A O 1
ATOM 2584 N N . TYR A 1 333 ? 4.783 -3.029 9.714 1.00 78.50 333 TYR A N 1
ATOM 2585 C CA . TYR A 1 333 ? 4.048 -2.075 10.558 1.00 78.50 333 TYR A CA 1
ATOM 2586 C C . TYR A 1 333 ? 2.715 -2.621 11.087 1.00 78.50 333 TYR A C 1
ATOM 2588 O O . TYR A 1 333 ? 2.223 -2.160 12.115 1.00 78.50 333 TYR A O 1
ATOM 2596 N N . ARG A 1 334 ? 2.145 -3.652 10.453 1.00 79.50 334 ARG A N 1
ATOM 2597 C CA . ARG A 1 334 ? 0.944 -4.336 10.964 1.00 79.50 334 ARG A CA 1
ATOM 2598 C C . ARG A 1 334 ? 1.248 -5.198 12.182 1.00 79.50 334 ARG A C 1
ATOM 2600 O O . ARG A 1 334 ? 0.410 -5.295 13.075 1.00 79.50 334 ARG A O 1
ATOM 2607 N N . LEU A 1 335 ? 2.448 -5.773 12.253 1.00 82.56 335 LEU A N 1
ATOM 2608 C CA . LEU A 1 335 ? 2.896 -6.500 13.440 1.00 82.56 335 LEU A CA 1
ATOM 2609 C C . LEU A 1 335 ? 2.952 -5.604 14.677 1.00 82.56 335 LEU A C 1
ATOM 2611 O O . LEU A 1 335 ? 2.668 -6.091 15.766 1.00 82.56 335 LEU A O 1
ATOM 2615 N N . LEU A 1 336 ? 3.239 -4.307 14.521 1.00 82.31 336 LEU A N 1
ATOM 2616 C CA . LEU A 1 336 ? 3.215 -3.361 15.637 1.00 82.31 336 LEU A CA 1
ATOM 2617 C C . LEU A 1 336 ? 1.825 -3.316 16.288 1.00 82.31 336 LEU A C 1
ATOM 2619 O O . LEU A 1 336 ? 1.720 -3.483 1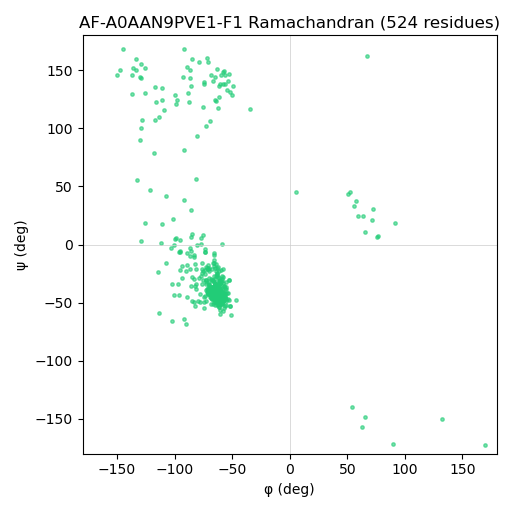7.500 1.00 82.31 336 LEU A O 1
ATOM 2623 N N . LEU A 1 337 ? 0.765 -3.174 15.483 1.00 79.56 337 LEU A N 1
ATOM 2624 C CA . LEU A 1 337 ? -0.620 -3.207 15.968 1.00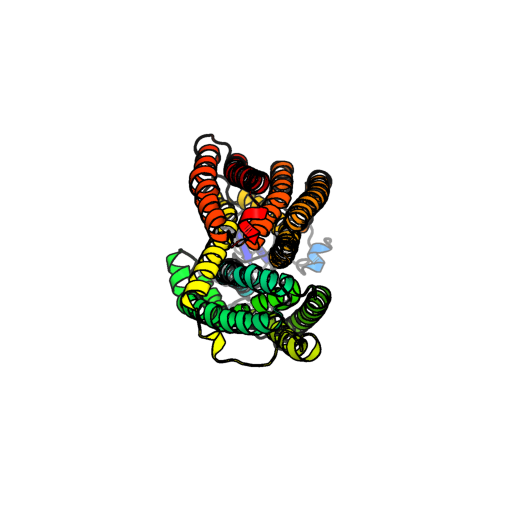 79.56 337 LEU A CA 1
ATOM 2625 C C . LEU A 1 337 ? -0.954 -4.554 16.620 1.00 79.56 337 LEU A C 1
ATOM 2627 O O . LEU A 1 337 ? -1.417 -4.579 17.757 1.00 79.56 337 LEU A O 1
ATOM 2631 N N . ILE A 1 338 ? -0.666 -5.668 15.938 1.00 80.19 338 ILE A N 1
ATOM 2632 C CA . ILE A 1 338 ? -1.006 -7.015 16.428 1.00 80.19 338 ILE A CA 1
ATOM 2633 C C . ILE A 1 338 ? -0.334 -7.297 17.772 1.00 80.19 338 ILE A C 1
ATOM 2635 O O . ILE A 1 338 ? -0.994 -7.720 18.716 1.00 80.19 338 ILE A O 1
ATOM 2639 N N . VAL A 1 339 ? 0.972 -7.055 17.878 1.00 78.88 339 VAL A N 1
ATOM 2640 C CA . VAL A 1 339 ? 1.720 -7.373 19.097 1.00 78.88 339 VAL A CA 1
ATOM 2641 C C . VAL A 1 339 ? 1.385 -6.399 20.225 1.00 78.88 339 VAL A C 1
ATOM 2643 O O . VAL A 1 339 ? 1.287 -6.822 21.378 1.00 78.88 339 VAL A O 1
ATOM 2646 N N . SER A 1 340 ? 1.117 -5.125 19.911 1.00 75.56 340 SER A N 1
ATOM 2647 C CA . SER A 1 340 ? 0.641 -4.164 20.913 1.00 75.56 340 SER A CA 1
ATOM 2648 C C . SER A 1 340 ? -0.670 -4.586 21.576 1.00 75.56 340 SER A C 1
ATOM 2650 O O . SER A 1 340 ? -0.882 -4.281 22.750 1.00 75.56 340 SER A O 1
ATOM 2652 N N . GLY A 1 341 ? -1.487 -5.379 20.873 1.00 75.25 341 GLY A N 1
ATOM 2653 C CA . GLY A 1 341 ? -2.729 -5.936 21.395 1.00 75.25 341 GLY A CA 1
ATOM 2654 C C . GLY A 1 341 ? -2.564 -6.833 22.625 1.00 75.25 341 GLY A C 1
ATOM 2655 O O . GLY A 1 341 ? -3.498 -6.977 23.410 1.00 75.25 341 GLY A O 1
ATOM 2656 N N . TYR A 1 342 ? -1.366 -7.385 22.828 1.00 75.56 342 TYR A N 1
ATOM 2657 C CA . TYR A 1 342 ? -1.040 -8.285 23.935 1.00 75.56 342 TYR A CA 1
ATOM 2658 C C . TYR A 1 342 ? -0.323 -7.588 25.107 1.00 75.56 342 TYR A C 1
ATOM 2660 O O . TYR A 1 342 ? 0.115 -8.258 26.043 1.00 75.56 342 TYR A O 1
ATOM 2668 N N . MET A 1 343 ? -0.158 -6.260 25.076 1.00 73.12 343 MET A N 1
ATOM 2669 C CA . MET A 1 343 ? 0.467 -5.503 26.170 1.00 73.12 343 MET A CA 1
ATOM 2670 C C . MET A 1 343 ? -0.527 -5.136 27.289 1.00 73.12 343 MET A C 1
ATOM 2672 O O . MET A 1 343 ? -1.737 -5.135 27.100 1.00 73.12 343 MET A O 1
ATOM 2676 N N . HIS A 1 344 ? -0.024 -4.828 28.490 1.00 63.97 344 HIS A N 1
ATOM 2677 C CA . HIS A 1 344 ? -0.858 -4.339 29.600 1.00 63.97 344 HIS A CA 1
ATOM 2678 C C . HIS A 1 344 ? -1.464 -2.960 29.268 1.00 63.97 344 HIS A C 1
ATOM 2680 O O . HIS A 1 344 ? -0.788 -2.140 28.654 1.00 63.97 344 HIS A O 1
ATOM 2686 N N . ASN A 1 345 ? -2.704 -2.690 29.704 1.00 63.75 345 ASN A N 1
ATOM 2687 C CA . ASN A 1 345 ? -3.495 -1.499 29.329 1.00 63.75 345 ASN A CA 1
ATOM 2688 C C . ASN A 1 345 ? -3.711 -1.350 27.810 1.00 63.75 345 ASN A C 1
ATOM 2690 O O . ASN A 1 345 ? -3.691 -0.238 27.284 1.00 63.75 345 ASN A O 1
ATOM 2694 N N . SER A 1 346 ? -3.911 -2.467 27.104 1.00 66.75 346 SER A N 1
ATOM 2695 C CA . SER A 1 346 ? -3.914 -2.491 25.643 1.00 66.75 346 SER A CA 1
ATOM 2696 C C . SER A 1 346 ? -4.994 -1.629 24.996 1.00 66.75 346 SER A C 1
ATOM 2698 O O . SER A 1 346 ? -4.714 -1.080 23.949 1.00 66.75 346 SER A O 1
ATOM 2700 N N . GLU A 1 347 ? -6.173 -1.423 25.585 1.00 77.38 347 GLU A N 1
ATOM 2701 C CA . GLU A 1 347 ? -7.272 -0.716 24.899 1.00 77.38 347 GLU A CA 1
ATOM 2702 C C . GLU A 1 347 ? -6.913 0.729 24.494 1.00 77.38 347 GLU A C 1
ATOM 2704 O O . GLU A 1 347 ? -6.834 1.037 23.308 1.00 77.38 347 GLU A O 1
ATOM 2709 N N . ILE A 1 348 ? -6.570 1.593 25.459 1.00 82.56 348 ILE A N 1
ATOM 2710 C CA . ILE A 1 348 ? -6.189 3.001 25.196 1.00 82.56 348 ILE A CA 1
ATOM 2711 C C . ILE A 1 348 ? -4.970 3.075 24.265 1.00 82.56 348 ILE A C 1
ATOM 2713 O O . ILE A 1 348 ? -4.852 3.944 23.401 1.00 82.56 348 ILE A O 1
ATOM 2717 N N . SER A 1 349 ? -4.045 2.148 24.475 1.00 82.06 349 SER A N 1
ATOM 2718 C CA . SER A 1 349 ? -2.773 2.043 23.783 1.00 82.06 349 SER A CA 1
ATOM 2719 C C . SER A 1 349 ? -2.932 1.594 22.318 1.00 82.06 349 SER A C 1
ATOM 2721 O O . SER A 1 349 ? -2.307 2.183 21.436 1.00 82.06 349 SER A O 1
ATOM 2723 N N . ILE A 1 350 ? -3.800 0.616 22.043 1.00 82.88 350 ILE A N 1
ATOM 2724 C CA . ILE A 1 350 ? -4.189 0.167 20.699 1.00 82.88 350 ILE A CA 1
ATOM 2725 C C . ILE A 1 350 ? -4.943 1.286 19.990 1.00 82.88 350 ILE A C 1
ATOM 2727 O O . ILE A 1 350 ? -4.642 1.564 18.833 1.00 82.88 350 ILE A O 1
ATOM 2731 N N . ASP A 1 351 ? -5.895 1.937 20.660 1.00 83.44 351 ASP A N 1
ATOM 2732 C CA . ASP A 1 351 ? -6.694 3.006 20.059 1.00 83.44 351 ASP A CA 1
ATOM 2733 C C . ASP A 1 351 ? -5.804 4.167 19.611 1.00 83.44 351 ASP A C 1
ATOM 2735 O O . ASP A 1 351 ? -5.885 4.618 18.466 1.00 83.44 351 ASP A O 1
ATOM 2739 N N . ALA A 1 352 ? -4.884 4.602 20.476 1.00 88.75 352 ALA A N 1
ATOM 2740 C CA . ALA A 1 352 ? -3.925 5.648 20.143 1.00 88.75 352 ALA A CA 1
ATOM 2741 C C . ALA A 1 352 ? -2.988 5.222 19.005 1.00 88.75 352 ALA A C 1
ATOM 2743 O O . ALA A 1 352 ? -2.758 5.985 18.065 1.00 88.75 352 ALA A O 1
ATOM 2744 N N . LEU A 1 353 ? -2.486 3.985 19.043 1.00 88.44 353 LEU A N 1
ATOM 2745 C CA . LEU A 1 353 ? -1.637 3.448 17.986 1.00 88.44 353 LEU A CA 1
ATOM 2746 C C . LEU A 1 353 ? -2.388 3.334 16.651 1.00 88.44 353 LEU A C 1
ATOM 2748 O O . LEU A 1 353 ? -1.812 3.634 15.610 1.00 88.44 353 LEU A O 1
ATOM 2752 N N . SER A 1 354 ? -3.666 2.958 16.663 1.00 87.62 354 SER A N 1
ATOM 2753 C CA . SER A 1 354 ? -4.530 2.897 15.480 1.00 87.62 354 SER A CA 1
ATOM 2754 C C . SER A 1 354 ? -4.707 4.278 14.847 1.00 87.62 354 SER A C 1
ATOM 2756 O O . SER A 1 354 ? -4.556 4.423 13.630 1.00 87.62 354 SER A O 1
ATOM 2758 N N . VAL A 1 355 ? -4.916 5.320 15.665 1.00 90.31 355 VAL A N 1
ATOM 2759 C CA . VAL A 1 355 ? -4.925 6.720 15.203 1.00 90.31 355 VAL A CA 1
ATOM 2760 C C . VAL A 1 355 ? -3.590 7.076 14.549 1.00 90.31 355 VAL A C 1
ATOM 2762 O O . VAL A 1 355 ? -3.558 7.553 13.413 1.00 90.31 355 VAL A O 1
ATOM 2765 N N . CYS A 1 356 ? -2.473 6.795 15.221 1.00 91.81 356 CYS A N 1
ATOM 2766 C CA . CYS A 1 356 ? -1.151 7.108 14.694 1.00 91.81 356 CYS A CA 1
ATOM 2767 C C . CYS A 1 356 ? -0.822 6.359 13.391 1.00 91.81 356 CYS A C 1
ATOM 2769 O O . CYS A 1 356 ? -0.334 6.968 12.439 1.00 91.81 356 CYS A O 1
ATOM 2771 N N . VAL A 1 357 ? -1.102 5.055 13.322 1.00 86.94 357 VAL A N 1
ATOM 2772 C CA . VAL A 1 357 ? -0.877 4.226 12.129 1.00 86.94 357 VAL A CA 1
ATOM 2773 C C . VAL A 1 357 ? -1.799 4.651 10.986 1.00 86.94 357 VAL A C 1
ATOM 2775 O O . VAL A 1 357 ? -1.389 4.589 9.832 1.00 86.94 357 VAL A O 1
ATOM 2778 N N . THR A 1 358 ? -3.003 5.153 11.276 1.00 89.25 358 THR A N 1
ATOM 2779 C CA . THR A 1 358 ? -3.893 5.726 10.253 1.00 89.25 358 THR A CA 1
ATOM 2780 C C . THR A 1 358 ? -3.318 7.015 9.665 1.00 89.25 358 THR A C 1
ATOM 2782 O O . THR A 1 358 ? -3.263 7.153 8.443 1.00 89.25 358 THR A O 1
ATOM 2785 N N . ILE A 1 359 ? -2.823 7.928 10.511 1.00 91.94 359 ILE A N 1
ATOM 2786 C CA . ILE A 1 359 ? -2.145 9.159 10.065 1.00 91.94 359 ILE A CA 1
ATOM 2787 C C . ILE A 1 359 ? -0.912 8.814 9.219 1.00 91.94 359 ILE A C 1
ATOM 2789 O O . ILE A 1 359 ? -0.738 9.361 8.130 1.00 91.94 359 ILE A O 1
ATOM 2793 N N . TYR A 1 360 ? -0.091 7.871 9.689 1.00 90.31 360 TYR A N 1
ATOM 2794 C CA . TYR A 1 360 ? 1.046 7.350 8.931 1.00 90.31 360 TYR A CA 1
ATOM 2795 C C . TYR A 1 360 ? 0.607 6.727 7.599 1.00 90.31 360 TYR A C 1
ATOM 2797 O O . TYR A 1 360 ? 1.208 7.001 6.569 1.00 90.31 360 TYR A O 1
ATOM 2805 N N . GLY A 1 361 ? -0.475 5.947 7.582 1.00 88.19 361 GLY A N 1
ATOM 2806 C CA . GLY A 1 361 ? -1.018 5.341 6.369 1.00 88.19 361 GLY A CA 1
ATOM 2807 C C . GLY A 1 361 ? -1.407 6.378 5.312 1.00 88.19 361 GLY A C 1
ATOM 2808 O O . GLY A 1 361 ? -1.091 6.195 4.138 1.00 88.19 361 GLY A O 1
ATOM 2809 N N . TRP A 1 362 ? -2.029 7.491 5.712 1.00 90.06 362 TRP A N 1
ATOM 2810 C CA . TRP A 1 362 ? -2.353 8.591 4.794 1.00 90.06 362 TRP A CA 1
ATOM 2811 C C . TRP A 1 362 ? -1.108 9.284 4.249 1.00 90.06 362 TRP A C 1
ATOM 2813 O O . TRP A 1 362 ? -1.021 9.528 3.046 1.00 90.06 362 TRP A O 1
ATOM 2823 N N . GLU A 1 363 ? -0.145 9.579 5.120 1.00 92.06 363 GLU A N 1
ATOM 2824 C CA . GLU A 1 363 ? 1.111 10.215 4.729 1.00 92.06 363 GLU A CA 1
ATOM 2825 C C . GLU A 1 363 ? 1.923 9.313 3.788 1.00 92.06 363 GLU A C 1
ATOM 2827 O O . GLU A 1 363 ? 2.364 9.785 2.742 1.00 92.06 363 GLU A O 1
ATOM 2832 N N . SER A 1 364 ? 1.989 8.005 4.070 1.00 88.75 364 SER A N 1
ATOM 2833 C CA . SER A 1 364 ? 2.786 7.014 3.331 1.00 88.75 364 SER A CA 1
ATOM 2834 C C . SER A 1 364 ? 2.453 6.915 1.836 1.00 88.75 364 SER A C 1
ATOM 2836 O O . SER A 1 364 ? 3.289 6.489 1.033 1.00 88.75 364 SER A O 1
ATOM 2838 N N . MET A 1 365 ? 1.264 7.364 1.418 1.00 91.56 365 MET A N 1
ATOM 2839 C CA . MET A 1 365 ? 0.892 7.439 0.001 1.00 91.56 365 MET A CA 1
ATOM 2840 C C . MET A 1 365 ? 1.763 8.435 -0.779 1.00 91.56 365 MET A C 1
ATOM 2842 O O . MET A 1 365 ? 1.966 8.263 -1.983 1.00 91.56 365 MET A O 1
ATOM 2846 N N . ILE A 1 366 ? 2.307 9.457 -0.109 1.00 93.12 366 ILE A N 1
ATOM 2847 C CA . ILE A 1 366 ? 3.193 10.450 -0.719 1.00 93.12 366 ILE A CA 1
ATOM 2848 C C . ILE A 1 366 ? 4.588 9.847 -0.973 1.00 93.12 366 ILE A C 1
ATOM 2850 O O . ILE A 1 366 ? 5.002 9.841 -2.140 1.00 93.12 366 ILE A O 1
ATOM 2854 N N . PRO A 1 367 ? 5.297 9.261 0.020 1.00 92.44 367 PRO A N 1
ATOM 2855 C CA . PRO A 1 367 ? 6.523 8.505 -0.226 1.00 92.44 367 PRO A CA 1
ATOM 2856 C C . PRO A 1 367 ? 6.357 7.370 -1.238 1.00 92.44 367 PRO A C 1
ATOM 2858 O O . PRO A 1 367 ? 7.245 7.175 -2.063 1.00 92.44 367 PRO A O 1
ATOM 2861 N N . LEU A 1 368 ? 5.219 6.666 -1.259 1.00 90.12 368 LEU A N 1
ATOM 2862 C CA . LEU A 1 368 ? 4.946 5.634 -2.269 1.00 90.12 368 LEU A CA 1
ATOM 2863 C C . LEU A 1 368 ? 4.842 6.221 -3.693 1.00 90.12 368 LEU A C 1
ATOM 2865 O O . LEU A 1 368 ? 5.268 5.601 -4.671 1.00 90.12 368 LEU A O 1
ATOM 2869 N N . GLY A 1 369 ? 4.320 7.444 -3.821 1.00 93.50 369 GLY A N 1
ATOM 2870 C CA . GLY A 1 369 ? 4.362 8.210 -5.066 1.00 93.50 369 GLY A CA 1
ATOM 2871 C C . GLY A 1 369 ? 5.792 8.550 -5.498 1.00 93.50 369 GLY A C 1
ATOM 2872 O O . GLY A 1 369 ? 6.128 8.401 -6.674 1.00 93.50 369 GLY A O 1
ATOM 2873 N N . PHE A 1 370 ? 6.657 8.946 -4.557 1.00 95.00 370 PHE A N 1
ATOM 2874 C CA . PHE A 1 370 ? 8.077 9.181 -4.835 1.00 95.00 370 PHE A CA 1
ATOM 2875 C C . PHE A 1 370 ? 8.850 7.892 -5.137 1.00 95.00 370 PHE A C 1
ATOM 2877 O O . PHE A 1 370 ? 9.697 7.916 -6.028 1.00 95.00 370 PHE A O 1
ATOM 2884 N N . PHE A 1 371 ? 8.541 6.772 -4.475 1.00 93.81 371 PHE A N 1
ATOM 2885 C CA . PHE A 1 371 ? 9.056 5.436 -4.806 1.00 93.81 371 PHE A CA 1
ATOM 2886 C C . PHE A 1 371 ? 8.820 5.145 -6.293 1.00 93.81 371 PHE A C 1
ATOM 2888 O O . PHE A 1 371 ? 9.767 4.896 -7.034 1.00 93.81 371 PHE A O 1
ATOM 2895 N N . ALA A 1 372 ? 7.572 5.300 -6.747 1.00 93.31 372 ALA A N 1
ATOM 2896 C CA . ALA A 1 372 ? 7.169 5.078 -8.134 1.00 93.31 372 ALA A CA 1
ATOM 2897 C C . ALA A 1 372 ? 7.820 6.062 -9.119 1.00 93.31 372 ALA A C 1
ATOM 2899 O O . ALA A 1 372 ? 8.230 5.698 -10.216 1.00 93.31 372 ALA A O 1
ATOM 2900 N N . ALA A 1 373 ? 7.890 7.345 -8.759 1.00 95.31 373 ALA A N 1
ATOM 2901 C CA . ALA A 1 373 ? 8.489 8.356 -9.625 1.00 95.31 373 ALA A CA 1
ATOM 2902 C C . ALA A 1 373 ? 9.999 8.132 -9.791 1.00 95.31 373 ALA A C 1
ATOM 2904 O O . ALA A 1 373 ? 10.522 8.259 -10.900 1.00 95.31 373 ALA A O 1
ATOM 2905 N N . THR A 1 374 ? 10.682 7.783 -8.700 1.00 96.25 374 THR A N 1
ATOM 2906 C CA . THR A 1 374 ? 12.123 7.514 -8.689 1.00 96.25 374 THR A CA 1
ATOM 2907 C C . THR A 1 374 ? 12.438 6.250 -9.471 1.00 96.25 374 THR A C 1
ATOM 2909 O O . THR A 1 374 ? 13.312 6.298 -10.331 1.00 96.25 374 THR A O 1
ATOM 2912 N N . GLY A 1 375 ? 11.698 5.160 -9.239 1.00 95.56 375 GLY A N 1
ATOM 2913 C CA . GLY A 1 375 ? 11.902 3.893 -9.942 1.00 95.56 375 GLY A CA 1
ATOM 2914 C C . GLY A 1 375 ? 11.735 4.028 -11.451 1.00 95.56 375 GLY A C 1
ATOM 2915 O O . GLY A 1 375 ? 12.650 3.678 -12.194 1.00 95.56 375 GLY A O 1
ATOM 2916 N N . VAL A 1 376 ? 10.652 4.662 -11.914 1.00 96.00 376 VAL A N 1
ATOM 2917 C CA . VAL A 1 376 ? 10.456 4.980 -13.339 1.00 96.00 376 VAL A CA 1
ATOM 2918 C C . VAL A 1 376 ? 11.600 5.819 -13.900 1.00 96.00 376 VAL A C 1
ATOM 2920 O O . VAL A 1 376 ? 12.072 5.556 -15.004 1.00 96.00 376 VAL A O 1
ATOM 2923 N N . ARG A 1 377 ? 12.036 6.863 -13.185 1.00 96.75 377 ARG A N 1
ATOM 2924 C CA . ARG A 1 377 ? 13.085 7.757 -13.692 1.00 96.75 377 ARG A CA 1
ATOM 2925 C C . ARG A 1 377 ? 14.425 7.058 -13.784 1.00 96.75 377 ARG A C 1
ATOM 2927 O O . ARG A 1 377 ? 15.060 7.149 -14.825 1.00 96.75 377 ARG A O 1
ATOM 2934 N N . VAL A 1 378 ? 14.819 6.344 -12.738 1.00 96.69 378 VAL A N 1
ATOM 2935 C CA . VAL A 1 378 ? 16.050 5.556 -12.726 1.00 96.69 378 VAL A CA 1
ATOM 2936 C C . VAL A 1 378 ? 16.024 4.515 -13.841 1.00 96.69 378 VAL A C 1
ATOM 2938 O O . VAL A 1 378 ? 16.963 4.472 -14.628 1.00 96.69 378 VAL A O 1
ATOM 2941 N N . ALA A 1 379 ? 14.928 3.764 -13.987 1.00 96.25 379 ALA A N 1
ATOM 2942 C CA . ALA A 1 379 ? 14.780 2.776 -15.053 1.00 96.25 379 ALA A CA 1
ATOM 2943 C C . ALA A 1 379 ? 14.903 3.408 -16.451 1.00 96.25 379 ALA A C 1
ATOM 2945 O O . ALA A 1 379 ? 15.633 2.895 -17.294 1.00 96.25 379 ALA A O 1
ATOM 2946 N N . ASN A 1 380 ? 14.242 4.545 -16.694 1.00 97.06 380 ASN A N 1
ATOM 2947 C CA . ASN A 1 380 ? 14.312 5.245 -17.979 1.00 97.06 380 ASN A CA 1
ATOM 2948 C C . ASN A 1 380 ? 15.725 5.768 -18.288 1.00 97.06 380 ASN A C 1
ATOM 2950 O O . ASN A 1 380 ? 16.187 5.629 -19.416 1.00 97.06 380 ASN A O 1
ATOM 2954 N N . GLU A 1 381 ? 16.409 6.378 -17.318 1.00 96.69 381 GLU A N 1
ATOM 2955 C CA . GLU A 1 381 ? 17.762 6.912 -17.531 1.00 96.69 381 GLU A CA 1
ATOM 2956 C C . GLU A 1 381 ? 18.796 5.791 -17.707 1.00 96.69 381 GLU A C 1
ATOM 2958 O O . GLU A 1 381 ? 19.665 5.901 -18.569 1.00 96.69 381 GLU A O 1
ATOM 2963 N N . LEU A 1 382 ? 18.675 4.689 -16.956 1.00 95.38 382 LEU A N 1
ATOM 2964 C CA . LEU A 1 382 ? 19.505 3.494 -17.145 1.00 95.38 382 LEU A CA 1
ATOM 2965 C C . LEU A 1 382 ? 19.287 2.878 -18.528 1.00 95.38 382 LEU A C 1
ATOM 2967 O O . LEU A 1 382 ? 20.250 2.639 -19.247 1.00 95.38 382 LEU A O 1
ATOM 2971 N N . GLY A 1 383 ? 18.029 2.713 -18.947 1.00 94.69 383 GLY A N 1
ATOM 2972 C CA . GLY A 1 383 ? 17.697 2.223 -20.285 1.00 94.69 383 GLY A CA 1
ATOM 2973 C C . GLY A 1 383 ? 18.218 3.115 -21.415 1.00 94.69 383 GLY A C 1
ATOM 2974 O O . GLY A 1 383 ? 18.549 2.624 -22.489 1.00 94.69 383 GLY A O 1
ATOM 2975 N N . ALA A 1 384 ? 18.325 4.424 -21.174 1.00 95.00 384 ALA A N 1
ATOM 2976 C CA . ALA A 1 384 ? 18.917 5.383 -22.107 1.00 95.00 384 ALA A CA 1
ATOM 2977 C C . ALA A 1 384 ? 20.461 5.412 -22.068 1.00 95.00 384 ALA A C 1
ATOM 2979 O O . ALA A 1 384 ? 21.076 6.192 -22.798 1.00 95.00 384 ALA A O 1
ATOM 2980 N N . GLY A 1 385 ? 21.092 4.606 -21.210 1.00 94.62 385 GLY A N 1
ATOM 2981 C CA . GLY A 1 385 ? 22.540 4.571 -21.026 1.00 94.62 385 GLY A CA 1
ATOM 2982 C C . GLY A 1 385 ? 23.108 5.794 -20.302 1.00 94.62 385 GLY A C 1
ATOM 2983 O O . GLY A 1 385 ? 24.237 6.201 -20.570 1.00 94.62 385 GLY A O 1
ATOM 2984 N N . ASN A 1 386 ? 22.340 6.415 -19.399 1.00 94.94 386 ASN A N 1
ATOM 2985 C CA . ASN A 1 386 ? 22.713 7.655 -18.718 1.00 94.94 386 ASN A CA 1
ATOM 2986 C C . ASN A 1 386 ? 22.826 7.497 -17.189 1.00 94.94 386 ASN A C 1
ATOM 2988 O O . ASN A 1 386 ? 21.965 7.936 -16.419 1.00 94.94 386 ASN A O 1
ATOM 2992 N N . ALA A 1 387 ? 23.951 6.938 -16.731 1.00 93.94 387 ALA A N 1
ATOM 2993 C CA . ALA A 1 387 ? 24.240 6.670 -15.313 1.00 93.94 387 ALA A CA 1
ATOM 2994 C C . ALA A 1 387 ? 24.141 7.927 -14.444 1.00 93.94 387 ALA A C 1
ATOM 2996 O O . ALA A 1 387 ? 23.584 7.929 -13.342 1.00 93.94 387 ALA A O 1
ATOM 2997 N N . LYS A 1 388 ? 24.683 9.036 -14.955 1.00 94.38 388 LYS A N 1
ATOM 2998 C CA . LYS A 1 388 ? 24.724 10.315 -14.240 1.00 94.38 388 LYS A CA 1
ATOM 2999 C C . LYS A 1 388 ? 23.321 10.856 -13.996 1.00 94.38 388 LYS A C 1
ATOM 3001 O O . LYS A 1 388 ? 23.057 11.358 -12.903 1.00 94.38 388 LYS A O 1
ATOM 3006 N N . ALA A 1 389 ? 22.427 10.736 -14.977 1.00 95.44 389 ALA A N 1
ATOM 3007 C CA . ALA A 1 389 ? 21.042 11.159 -14.821 1.00 95.44 389 ALA A CA 1
ATOM 3008 C C . ALA A 1 389 ? 20.258 10.240 -13.876 1.00 95.44 389 ALA A C 1
ATOM 3010 O O . ALA A 1 389 ? 19.506 10.756 -13.052 1.00 95.44 389 ALA A O 1
ATOM 3011 N N . ALA A 1 390 ? 20.495 8.924 -13.896 1.00 94.62 390 ALA A N 1
ATOM 3012 C CA . ALA A 1 390 ? 19.893 7.992 -12.935 1.00 94.62 390 ALA A CA 1
ATOM 3013 C C . ALA A 1 390 ? 20.278 8.337 -11.480 1.00 94.62 390 ALA A C 1
ATOM 3015 O O . ALA A 1 390 ? 19.418 8.487 -10.601 1.00 94.62 390 ALA A O 1
ATOM 3016 N N . LYS A 1 391 ? 21.572 8.586 -11.233 1.00 93.94 391 LYS A N 1
ATOM 3017 C CA . LYS A 1 391 ? 22.071 9.040 -9.926 1.00 93.94 391 LYS A CA 1
ATOM 3018 C C . LYS A 1 391 ? 21.485 10.396 -9.524 1.00 93.94 391 LYS A C 1
ATOM 3020 O O . LYS A 1 391 ? 21.098 10.593 -8.371 1.00 93.94 391 LYS A O 1
ATOM 3025 N N . PHE A 1 392 ? 21.399 11.333 -10.468 1.00 95.56 392 PHE A N 1
ATOM 3026 C CA . PHE A 1 392 ? 20.817 12.652 -10.228 1.00 95.56 392 PHE A CA 1
ATOM 3027 C C . PHE A 1 392 ? 19.320 12.573 -9.893 1.00 95.56 392 PHE A C 1
ATOM 3029 O O . PHE A 1 392 ? 18.878 13.211 -8.939 1.00 95.56 392 PHE A O 1
ATOM 3036 N N . ALA A 1 393 ? 18.550 11.747 -10.606 1.00 95.50 393 ALA A N 1
ATOM 3037 C CA . ALA A 1 393 ? 17.129 11.524 -10.345 1.00 95.50 393 ALA A CA 1
ATOM 3038 C C . ALA A 1 393 ? 16.885 10.965 -8.934 1.00 95.50 393 ALA A C 1
ATOM 3040 O O . ALA A 1 393 ? 15.984 11.431 -8.231 1.00 95.50 393 ALA A O 1
ATOM 3041 N N . THR A 1 394 ? 17.729 10.026 -8.496 1.00 94.69 394 THR A N 1
ATOM 3042 C CA . THR A 1 394 ? 17.699 9.490 -7.127 1.00 94.69 394 THR A CA 1
ATOM 3043 C C . THR A 1 394 ? 17.960 10.594 -6.101 1.00 94.69 394 THR A C 1
ATOM 3045 O O . THR A 1 394 ? 17.168 10.782 -5.180 1.00 94.69 394 THR A O 1
ATOM 3048 N N . LEU A 1 395 ? 19.024 11.385 -6.286 1.00 94.75 395 LEU A N 1
ATOM 3049 C CA . LEU A 1 395 ? 19.383 12.473 -5.370 1.00 94.75 395 LEU A CA 1
ATOM 3050 C C . LEU A 1 395 ? 18.271 13.525 -5.247 1.00 94.75 395 LEU A C 1
ATOM 3052 O O . LEU A 1 395 ? 17.902 13.911 -4.138 1.00 94.75 395 LEU A O 1
ATOM 3056 N N . VAL A 1 396 ? 17.716 13.974 -6.375 1.00 96.38 396 VAL A N 1
ATOM 3057 C CA . VAL A 1 396 ? 16.625 14.959 -6.401 1.00 96.38 396 VAL A CA 1
ATOM 3058 C C . VAL A 1 396 ? 15.387 14.419 -5.688 1.00 96.38 396 VAL A C 1
ATOM 3060 O O . VAL A 1 396 ? 14.736 15.152 -4.941 1.00 96.38 396 VAL A O 1
ATOM 3063 N N . SER A 1 397 ? 15.068 13.140 -5.875 1.00 95.88 397 SER A N 1
ATOM 3064 C CA . SER A 1 397 ? 13.918 12.516 -5.219 1.00 95.88 397 SER A CA 1
ATOM 3065 C C . SER A 1 397 ? 14.118 12.408 -3.706 1.00 95.88 397 SER A C 1
ATOM 3067 O O . SER A 1 397 ? 13.197 12.732 -2.960 1.00 95.88 397 SER A O 1
ATOM 3069 N N . VAL A 1 398 ? 15.332 12.064 -3.247 1.00 94.75 398 VAL A N 1
ATOM 3070 C CA . VAL A 1 398 ? 15.685 12.021 -1.814 1.00 94.75 398 VAL A CA 1
ATOM 3071 C C . VAL A 1 398 ? 15.585 13.409 -1.175 1.00 94.75 398 VAL A C 1
ATOM 3073 O O . VAL A 1 398 ? 15.032 13.551 -0.089 1.00 94.75 398 VAL A O 1
ATOM 3076 N N . ILE A 1 399 ? 16.068 14.458 -1.844 1.00 95.56 399 ILE A N 1
ATOM 3077 C CA . ILE A 1 399 ? 15.971 15.825 -1.310 1.00 95.56 399 ILE A CA 1
ATOM 3078 C C . ILE A 1 399 ? 14.502 16.250 -1.184 1.00 95.56 399 ILE A C 1
ATOM 3080 O O . ILE A 1 399 ? 14.089 16.726 -0.129 1.00 95.56 399 ILE A O 1
ATOM 3084 N N . ASN A 1 400 ? 13.696 16.043 -2.229 1.00 95.44 400 ASN A N 1
ATOM 3085 C CA . ASN A 1 400 ? 12.286 16.438 -2.218 1.00 95.44 400 ASN A CA 1
ATOM 3086 C C . ASN A 1 400 ? 11.477 15.685 -1.156 1.00 95.44 400 ASN A C 1
ATOM 3088 O O . ASN A 1 400 ? 10.717 16.308 -0.417 1.00 95.44 400 ASN A O 1
ATOM 3092 N N . THR A 1 401 ? 11.654 14.367 -1.043 1.00 95.00 401 THR A N 1
ATOM 3093 C CA . THR A 1 401 ? 10.919 13.571 -0.050 1.00 95.00 401 THR A CA 1
ATOM 3094 C C . THR A 1 401 ? 11.314 13.940 1.383 1.00 95.00 401 THR A C 1
ATOM 3096 O O . THR A 1 401 ? 10.447 14.038 2.244 1.00 95.00 401 THR A O 1
ATOM 3099 N N . VAL A 1 402 ? 12.592 14.249 1.651 1.00 94.12 402 VAL A N 1
ATOM 3100 C CA . VAL A 1 402 ? 13.042 14.721 2.975 1.00 94.12 402 VAL A CA 1
ATOM 3101 C C . VAL A 1 402 ? 12.406 16.063 3.325 1.00 94.12 402 VAL A C 1
ATOM 3103 O O . VAL A 1 402 ? 11.963 16.247 4.456 1.00 94.12 402 VAL A O 1
ATOM 3106 N N . LEU A 1 403 ? 12.317 16.990 2.366 1.00 95.94 403 LEU A N 1
ATOM 3107 C CA . LEU A 1 403 ? 11.645 18.276 2.575 1.00 95.94 403 LEU A CA 1
ATOM 3108 C C . LEU A 1 403 ? 10.159 18.082 2.897 1.00 95.94 403 LEU A C 1
ATOM 3110 O O . LEU A 1 403 ? 9.656 18.678 3.848 1.00 95.94 403 LEU A O 1
ATOM 3114 N N . VAL A 1 404 ? 9.468 17.221 2.147 1.00 94.62 404 VAL A N 1
ATOM 3115 C CA . VAL A 1 404 ? 8.061 16.881 2.402 1.00 94.62 404 VAL A CA 1
ATOM 3116 C C . VAL A 1 404 ? 7.895 16.216 3.771 1.00 94.62 404 VAL A C 1
ATOM 3118 O O . VAL A 1 404 ? 7.053 16.645 4.558 1.00 94.62 404 VAL A O 1
ATOM 3121 N N . GLY A 1 405 ? 8.738 15.238 4.100 1.00 94.94 405 GLY A N 1
ATOM 3122 C CA . GLY A 1 405 ? 8.730 14.561 5.396 1.00 94.94 405 GLY A CA 1
ATOM 3123 C C . GLY A 1 405 ? 8.979 15.509 6.561 1.00 94.94 405 GLY A C 1
ATOM 3124 O O . GLY A 1 405 ? 8.314 15.413 7.587 1.00 94.94 405 GLY A O 1
ATOM 3125 N N . PHE A 1 406 ? 9.874 16.485 6.394 1.00 96.06 406 PHE A N 1
ATOM 3126 C CA . PHE A 1 406 ? 10.121 17.514 7.401 1.00 96.06 406 PHE A CA 1
ATOM 3127 C C . PHE A 1 406 ? 8.904 18.428 7.609 1.00 96.06 406 PHE A C 1
ATOM 3129 O O . PHE A 1 406 ? 8.584 18.782 8.743 1.00 96.06 406 PHE A O 1
ATOM 3136 N N . ILE A 1 407 ? 8.176 18.768 6.541 1.00 96.19 407 ILE A N 1
ATOM 3137 C CA . ILE A 1 407 ? 6.919 19.525 6.645 1.00 96.19 407 ILE A CA 1
ATOM 3138 C C . ILE A 1 407 ? 5.875 18.726 7.439 1.00 96.19 407 ILE A C 1
ATOM 3140 O O . ILE A 1 407 ? 5.272 19.271 8.364 1.00 96.19 407 ILE A O 1
ATOM 3144 N N . PHE A 1 408 ? 5.683 17.438 7.138 1.00 95.19 408 PHE A N 1
ATOM 3145 C CA . PHE A 1 408 ? 4.749 16.592 7.893 1.00 95.19 408 PHE A CA 1
ATOM 3146 C C . PHE A 1 408 ? 5.183 16.380 9.342 1.00 95.19 408 PHE A C 1
ATOM 3148 O O . PHE A 1 408 ? 4.343 16.420 10.242 1.00 95.19 408 PHE A O 1
ATOM 3155 N N . TRP A 1 409 ? 6.486 16.236 9.584 1.00 95.94 409 TRP A N 1
ATOM 3156 C CA . TRP A 1 409 ? 7.051 16.182 10.928 1.00 95.94 409 TRP A CA 1
ATOM 3157 C C . TRP A 1 409 ? 6.647 17.422 11.740 1.00 95.94 409 TRP A C 1
ATOM 3159 O O . TRP A 1 409 ? 6.110 17.287 12.840 1.00 95.94 409 TRP A O 1
ATOM 3169 N N . LEU A 1 410 ? 6.807 18.625 11.170 1.00 96.25 410 LEU A N 1
ATOM 3170 C CA . LEU A 1 410 ? 6.405 19.881 11.814 1.00 96.25 410 LEU A CA 1
ATOM 3171 C C . LEU A 1 410 ? 4.897 19.945 12.071 1.00 96.25 410 LEU A C 1
ATOM 3173 O O . LEU A 1 410 ? 4.484 20.364 13.150 1.00 96.25 410 LEU A O 1
ATOM 3177 N N . ILE A 1 411 ? 4.076 19.523 11.104 1.00 95.69 411 ILE A N 1
ATOM 3178 C CA . ILE A 1 411 ? 2.613 19.507 11.242 1.00 95.69 411 ILE A CA 1
ATOM 3179 C C . ILE A 1 411 ? 2.193 18.605 12.405 1.00 95.69 411 ILE A C 1
ATOM 3181 O O . ILE A 1 411 ? 1.381 19.014 13.232 1.00 95.69 411 ILE A O 1
ATOM 3185 N N . ILE A 1 412 ? 2.755 17.402 12.504 1.00 95.00 412 ILE A N 1
ATOM 3186 C CA . ILE A 1 412 ? 2.381 16.439 13.546 1.00 95.00 412 ILE A CA 1
ATOM 3187 C C . ILE A 1 412 ? 2.829 16.921 14.918 1.00 95.00 412 ILE A C 1
ATOM 3189 O O . ILE A 1 412 ? 2.047 16.865 15.862 1.00 95.00 412 ILE A O 1
ATOM 3193 N N . VAL A 1 413 ? 4.046 17.452 15.036 1.00 94.69 413 VAL A N 1
ATOM 3194 C CA . VAL A 1 413 ? 4.534 17.992 16.311 1.00 94.69 413 VAL A CA 1
ATOM 3195 C C . VAL A 1 413 ? 3.719 19.214 16.750 1.00 94.69 413 VAL A C 1
ATOM 3197 O O . VAL A 1 413 ? 3.399 19.332 17.929 1.00 94.69 413 VAL A O 1
ATOM 3200 N N . ALA A 1 414 ? 3.345 20.104 15.826 1.00 95.38 414 ALA A N 1
ATOM 3201 C CA . ALA A 1 414 ? 2.610 21.329 16.150 1.00 95.38 414 ALA A CA 1
ATOM 3202 C C . ALA A 1 414 ? 1.106 21.113 16.396 1.00 95.38 414 ALA A C 1
ATOM 3204 O O . ALA A 1 414 ? 0.488 21.893 17.121 1.00 95.38 414 ALA A O 1
ATOM 3205 N N . PHE A 1 415 ? 0.501 20.095 15.776 1.00 95.31 415 PHE A N 1
ATOM 3206 C CA . PHE A 1 415 ? -0.952 19.898 15.766 1.00 95.31 415 PHE A CA 1
ATOM 3207 C C . PHE A 1 415 ? -1.404 18.513 16.256 1.00 95.31 415 PHE A C 1
ATOM 3209 O O . PHE A 1 415 ? -2.547 18.145 15.989 1.00 95.31 415 PHE A O 1
ATOM 3216 N N . ASN A 1 416 ? -0.562 17.760 16.977 1.00 91.50 416 ASN A N 1
ATOM 3217 C CA . ASN A 1 416 ? -0.868 16.400 17.458 1.00 91.50 416 ASN A CA 1
ATOM 3218 C C . ASN A 1 416 ? -2.258 16.260 18.106 1.00 91.50 416 ASN A C 1
ATOM 3220 O O . ASN A 1 416 ? -3.031 15.398 17.697 1.00 91.50 416 ASN A O 1
ATOM 3224 N N . GLU A 1 417 ? -2.625 17.161 19.015 1.00 90.69 417 GLU A N 1
ATOM 3225 C CA . GLU A 1 417 ? -3.901 17.121 19.727 1.00 90.69 417 GLU A CA 1
ATOM 3226 C C . GLU A 1 417 ? -5.084 17.346 18.778 1.00 90.69 417 GLU A C 1
ATOM 3228 O O . GLU A 1 417 ? -6.072 16.615 18.802 1.00 90.69 417 GLU A O 1
ATOM 3233 N N . LYS A 1 418 ? -4.966 18.330 17.876 1.00 93.56 418 LYS A N 1
ATOM 3234 C CA . LYS A 1 418 ? -6.006 18.625 16.877 1.00 93.56 418 LYS A CA 1
ATOM 3235 C C . LYS A 1 418 ? -6.175 17.485 15.884 1.00 93.56 418 LYS A C 1
ATOM 3237 O O . LYS A 1 418 ? -7.294 17.233 15.455 1.00 93.56 418 LYS A O 1
ATOM 3242 N N . LEU A 1 419 ? -5.081 16.817 15.519 1.00 91.81 419 LEU A N 1
ATOM 3243 C CA . LEU A 1 419 ? -5.121 15.636 14.663 1.00 91.81 419 LEU A CA 1
ATOM 3244 C C . LEU A 1 419 ? -5.799 14.469 15.386 1.00 91.81 419 LEU A C 1
ATOM 3246 O O . LEU A 1 419 ? -6.669 13.837 14.798 1.00 91.81 419 LEU A O 1
ATOM 3250 N N . ALA A 1 420 ? -5.483 14.229 16.663 1.00 92.06 420 ALA A N 1
ATOM 3251 C CA . ALA A 1 420 ? -6.125 13.188 17.468 1.00 92.06 420 ALA A CA 1
ATOM 3252 C C . ALA A 1 420 ? -7.645 13.405 17.603 1.00 92.06 420 ALA A C 1
ATOM 3254 O O . ALA A 1 420 ? -8.421 12.456 17.475 1.00 92.06 420 ALA A O 1
ATOM 3255 N N . LEU A 1 421 ? -8.077 14.661 17.765 1.00 91.94 421 LEU A N 1
ATOM 3256 C CA . LEU A 1 421 ? -9.490 15.051 17.868 1.00 91.94 421 LEU A CA 1
ATOM 3257 C C . LEU A 1 421 ? -10.329 14.737 16.616 1.00 91.94 421 LEU A C 1
ATOM 3259 O O . LEU A 1 421 ? -11.552 14.671 16.714 1.00 91.94 421 LEU A O 1
ATOM 3263 N N . ILE A 1 422 ? -9.705 14.530 15.449 1.00 93.31 422 ILE A N 1
ATOM 3264 C CA . ILE A 1 422 ? -10.412 14.102 14.227 1.00 93.31 422 ILE A CA 1
ATOM 3265 C C . ILE A 1 422 ? -10.902 12.652 14.362 1.00 93.31 422 ILE A C 1
ATOM 3267 O O . ILE A 1 422 ? -11.916 12.290 13.768 1.00 93.31 422 ILE A O 1
ATOM 3271 N N . PHE A 1 423 ? -10.199 11.828 15.144 1.00 87.25 423 PHE A N 1
ATOM 3272 C CA . PHE A 1 423 ? -10.456 10.391 15.246 1.00 87.25 423 PHE A CA 1
ATOM 3273 C C . PHE A 1 423 ? -11.214 9.995 16.511 1.00 87.25 423 PHE A C 1
ATOM 3275 O O . PHE A 1 423 ? -11.997 9.050 16.478 1.00 87.25 423 PHE A O 1
ATOM 3282 N N . THR A 1 424 ? -10.983 10.680 17.633 1.00 84.69 424 THR A N 1
ATOM 3283 C CA . THR A 1 424 ? -11.562 10.287 18.921 1.00 84.69 424 THR A CA 1
ATOM 3284 C C . THR A 1 424 ? -11.857 11.483 19.815 1.00 84.69 424 THR A C 1
ATOM 3286 O O . THR A 1 424 ? -11.182 12.508 19.772 1.00 84.69 424 THR A O 1
ATOM 3289 N N . SER A 1 425 ? -12.882 11.336 20.654 1.00 87.19 425 SER A N 1
ATOM 3290 C CA . SER A 1 425 ? -13.227 12.290 21.714 1.00 87.19 425 SER A CA 1
ATOM 3291 C C . SER A 1 425 ? -12.745 11.840 23.099 1.00 87.19 425 SER A C 1
ATOM 3293 O O . SER A 1 425 ? -12.977 12.542 24.081 1.00 87.19 425 SER A O 1
ATOM 3295 N N . SER A 1 426 ? -12.100 10.673 23.200 1.00 88.00 426 SER A N 1
ATOM 3296 C CA . SER A 1 426 ? -11.580 10.157 24.467 1.00 88.00 426 SER A CA 1
ATOM 3297 C C . SER A 1 426 ? -10.311 10.903 24.873 1.00 88.00 426 SER A C 1
ATOM 3299 O O . SER A 1 426 ? -9.295 10.845 24.179 1.00 88.00 426 SER A O 1
ATOM 3301 N N . SER A 1 427 ? -10.350 11.576 26.023 1.00 89.00 427 SER A N 1
ATOM 3302 C CA . SER A 1 427 ? -9.211 12.341 26.541 1.00 89.00 427 SER A CA 1
ATOM 3303 C C . SER A 1 427 ? -7.983 11.470 26.814 1.00 89.00 427 SER A C 1
ATOM 3305 O O . SER A 1 427 ? -6.865 11.917 26.571 1.00 89.00 427 SER A O 1
ATOM 3307 N N . SER A 1 428 ? -8.172 10.221 27.253 1.00 88.25 428 SER A N 1
ATOM 3308 C CA . SER A 1 428 ? -7.067 9.288 27.504 1.00 88.25 428 SER A CA 1
ATOM 3309 C C . SER A 1 428 ? -6.355 8.868 26.217 1.00 88.25 428 SER A C 1
ATOM 3311 O O . SER A 1 428 ? -5.127 8.809 26.186 1.00 88.25 428 SER A O 1
ATOM 3313 N N . VAL A 1 429 ? -7.106 8.638 25.135 1.00 89.19 429 VAL A N 1
ATOM 3314 C CA . VAL A 1 429 ? -6.536 8.295 23.823 1.00 89.19 429 VAL A CA 1
ATOM 3315 C C . VAL A 1 429 ? -5.819 9.504 23.222 1.00 89.19 429 VAL A C 1
ATOM 3317 O O . VAL A 1 429 ? -4.704 9.363 22.731 1.00 89.19 429 VAL A O 1
ATOM 3320 N N . ILE A 1 430 ? -6.403 10.704 23.320 1.00 91.25 430 ILE A N 1
ATOM 3321 C CA . ILE A 1 430 ? -5.767 11.948 22.849 1.00 91.25 430 ILE A CA 1
ATOM 3322 C C . ILE A 1 430 ? -4.437 12.185 23.571 1.00 91.25 430 ILE A C 1
ATOM 3324 O O . ILE A 1 430 ? -3.432 12.480 22.926 1.00 91.25 430 ILE A O 1
ATOM 3328 N N . GLN A 1 431 ? -4.406 12.013 24.895 1.00 91.56 431 GLN A N 1
ATOM 3329 C CA . GLN A 1 431 ? -3.178 12.157 25.672 1.00 91.56 431 GLN A CA 1
ATOM 3330 C C . GLN A 1 431 ? -2.102 11.160 25.216 1.00 91.56 431 GLN A C 1
ATOM 3332 O O . GLN A 1 431 ? -0.961 11.559 24.992 1.00 91.56 431 GLN A O 1
ATOM 3337 N N . MET A 1 432 ? -2.471 9.896 24.999 1.00 90.00 432 MET A N 1
ATOM 3338 C CA . MET A 1 432 ? -1.542 8.873 24.514 1.00 90.00 432 MET A CA 1
ATOM 3339 C C . MET A 1 432 ? -1.033 9.174 23.091 1.00 90.00 432 MET A C 1
ATOM 3341 O O . MET A 1 432 ? 0.156 9.031 22.818 1.00 90.00 432 MET A O 1
ATOM 3345 N N . VAL A 1 433 ? -1.885 9.660 22.178 1.00 92.81 433 VAL A N 1
ATOM 3346 C CA . VAL A 1 433 ? -1.450 10.102 20.836 1.00 92.81 433 VAL A CA 1
ATOM 3347 C C . VAL A 1 433 ? -0.450 11.259 20.933 1.00 92.81 433 VAL A C 1
ATOM 3349 O O . VAL A 1 433 ? 0.536 11.279 20.196 1.00 92.81 433 VAL A O 1
ATOM 3352 N N . ASN A 1 434 ? -0.657 12.194 21.863 1.00 92.25 434 ASN A N 1
ATOM 3353 C CA . ASN A 1 434 ? 0.274 13.299 22.096 1.00 92.25 434 ASN A CA 1
ATOM 3354 C C . ASN A 1 434 ? 1.631 12.805 22.622 1.00 92.25 434 ASN A C 1
ATOM 3356 O O . ASN A 1 434 ? 2.668 13.291 22.169 1.00 92.25 434 ASN A O 1
ATOM 3360 N N . GLU A 1 435 ? 1.645 11.808 23.512 1.00 91.31 435 GLU A N 1
ATOM 3361 C CA . GLU A 1 435 ? 2.876 11.151 23.980 1.00 91.31 435 GLU A CA 1
ATOM 3362 C C . GLU A 1 435 ? 3.619 10.436 22.835 1.00 91.31 435 GLU A C 1
ATOM 3364 O O . GLU A 1 435 ? 4.850 10.467 22.768 1.00 91.31 435 GLU A O 1
ATOM 3369 N N . LEU A 1 436 ? 2.883 9.858 21.881 1.00 92.50 436 LEU A N 1
ATOM 3370 C CA . LEU A 1 436 ? 3.433 9.180 20.702 1.00 92.50 436 LEU A CA 1
ATOM 3371 C C . LEU A 1 436 ? 3.794 10.132 19.548 1.00 92.50 436 LEU A C 1
ATOM 3373 O O . LEU A 1 436 ? 4.433 9.704 18.585 1.00 92.50 436 LEU A O 1
ATOM 3377 N N . ALA A 1 437 ? 3.436 11.417 19.617 1.00 94.25 437 ALA A N 1
ATOM 3378 C CA . ALA A 1 437 ? 3.526 12.341 18.485 1.00 94.25 437 ALA A CA 1
ATOM 3379 C C . ALA A 1 437 ? 4.947 12.494 17.925 1.00 94.25 437 ALA A C 1
ATOM 3381 O O . ALA A 1 437 ? 5.135 12.499 16.709 1.00 94.25 437 ALA A O 1
ATOM 3382 N N . ILE A 1 438 ? 5.960 12.584 18.795 1.00 94.56 438 ILE A N 1
ATOM 3383 C CA . ILE A 1 438 ? 7.367 12.689 18.370 1.00 94.56 438 ILE A CA 1
ATOM 3384 C C . ILE A 1 438 ? 7.811 11.403 17.667 1.00 94.56 438 ILE A C 1
ATOM 3386 O O . ILE A 1 438 ? 8.530 11.459 16.666 1.00 94.56 438 ILE A O 1
ATOM 3390 N N . LEU A 1 439 ? 7.369 10.247 18.165 1.00 93.38 439 LEU A N 1
ATOM 3391 C CA . LEU A 1 439 ? 7.698 8.943 17.598 1.00 93.38 439 LEU A CA 1
ATOM 3392 C C . LEU A 1 439 ? 7.034 8.751 16.229 1.00 93.38 439 LEU A C 1
ATOM 3394 O O . LEU A 1 439 ? 7.694 8.340 15.273 1.00 93.38 439 LEU A O 1
ATOM 3398 N N . LEU A 1 440 ? 5.764 9.145 16.105 1.00 94.25 440 LEU A N 1
ATOM 3399 C CA . LEU A 1 440 ? 5.030 9.177 14.841 1.00 94.25 440 LEU A CA 1
ATOM 3400 C C . LEU A 1 440 ? 5.699 10.113 13.827 1.00 94.25 440 LEU A C 1
ATOM 3402 O O . LEU A 1 440 ? 5.990 9.695 12.708 1.00 94.25 440 LEU A O 1
ATOM 3406 N N . ALA A 1 441 ? 5.990 11.355 14.220 1.00 95.00 441 ALA A N 1
ATOM 3407 C CA . ALA A 1 441 ? 6.636 12.334 13.351 1.00 95.00 441 ALA A CA 1
ATOM 3408 C C . ALA A 1 441 ? 7.999 11.819 12.859 1.00 95.00 441 ALA A C 1
ATOM 3410 O O . ALA A 1 441 ? 8.310 11.887 11.670 1.00 95.00 441 ALA A O 1
ATOM 3411 N N . SER A 1 442 ? 8.793 11.235 13.760 1.00 93.44 442 SER A N 1
ATOM 3412 C CA . SER A 1 442 ? 10.096 10.650 13.428 1.00 93.44 442 SER A CA 1
ATOM 3413 C C . SER A 1 442 ? 9.966 9.421 12.519 1.00 93.44 442 SER A C 1
ATOM 3415 O O . SER A 1 442 ? 10.781 9.242 11.616 1.00 93.44 442 SER A O 1
ATOM 3417 N N . THR A 1 443 ? 8.926 8.601 12.713 1.00 92.88 443 THR A N 1
ATOM 3418 C CA . THR A 1 443 ? 8.594 7.475 11.822 1.00 92.88 443 THR A CA 1
ATOM 3419 C C . THR A 1 443 ? 8.302 7.971 10.414 1.00 92.88 443 THR A C 1
ATOM 3421 O O . THR A 1 443 ? 8.858 7.427 9.465 1.00 92.88 443 THR A O 1
ATOM 3424 N N . ILE A 1 444 ? 7.484 9.014 10.277 1.00 93.12 444 ILE A N 1
ATOM 3425 C CA . ILE A 1 444 ? 7.144 9.620 8.986 1.00 93.12 444 ILE A CA 1
ATOM 3426 C C . ILE A 1 444 ? 8.389 10.153 8.288 1.00 93.12 444 ILE A C 1
ATOM 3428 O O . ILE A 1 444 ? 8.664 9.771 7.157 1.00 93.12 444 ILE A O 1
ATOM 3432 N N . LEU A 1 445 ? 9.217 10.935 8.985 1.00 92.00 445 LEU A N 1
ATOM 3433 C CA . LEU A 1 445 ? 10.439 11.480 8.393 1.00 92.00 445 LEU A CA 1
ATOM 3434 C C . LEU A 1 445 ? 11.367 10.377 7.855 1.00 92.00 445 LEU A C 1
ATOM 3436 O O . LEU A 1 445 ? 11.910 10.501 6.757 1.00 92.00 445 LEU A O 1
ATOM 3440 N N . LEU A 1 446 ? 11.531 9.285 8.607 1.00 90.44 446 LEU A N 1
ATOM 3441 C CA . LEU A 1 446 ? 12.343 8.144 8.184 1.00 90.44 446 LEU A CA 1
ATOM 3442 C C . LEU A 1 446 ? 11.722 7.407 6.984 1.00 90.44 446 LEU A C 1
ATOM 3444 O O . LEU A 1 446 ? 12.428 7.045 6.039 1.00 90.44 446 LEU A O 1
ATOM 3448 N N . ASN A 1 447 ? 10.399 7.244 6.993 1.00 89.62 447 ASN A N 1
ATOM 3449 C CA . ASN A 1 447 ? 9.628 6.636 5.909 1.00 89.62 447 ASN A CA 1
ATOM 3450 C C . ASN A 1 447 ? 9.476 7.529 4.673 1.00 89.62 447 ASN A C 1
ATOM 3452 O O . ASN A 1 447 ? 9.023 7.046 3.644 1.00 89.62 447 ASN A O 1
ATOM 3456 N N . CYS A 1 448 ? 9.907 8.787 4.707 1.00 92.50 448 CYS A N 1
ATOM 3457 C CA . CYS A 1 448 ? 10.059 9.573 3.487 1.00 92.50 448 CYS A CA 1
ATOM 3458 C C . CYS A 1 448 ? 11.318 9.175 2.711 1.00 92.50 448 CYS A C 1
ATOM 3460 O O . CYS A 1 448 ? 11.317 9.193 1.481 1.00 92.50 448 CYS A O 1
ATOM 3462 N N . ILE A 1 449 ? 12.395 8.798 3.405 1.00 91.56 449 ILE A N 1
ATOM 3463 C CA . ILE A 1 449 ? 13.692 8.492 2.782 1.00 91.56 449 ILE A CA 1
ATOM 3464 C C . ILE A 1 449 ? 13.689 7.082 2.191 1.00 91.56 449 ILE A C 1
ATOM 3466 O O . ILE A 1 449 ? 14.097 6.879 1.045 1.00 91.56 449 ILE A O 1
ATOM 3470 N N . GLN A 1 450 ? 13.235 6.110 2.980 1.00 92.00 450 GLN A N 1
ATOM 3471 C CA . GLN A 1 450 ? 13.353 4.690 2.660 1.00 92.00 450 GLN A CA 1
ATOM 3472 C C . GLN A 1 450 ? 12.685 4.293 1.328 1.00 92.00 450 GLN A C 1
ATOM 3474 O O . GLN A 1 450 ? 13.375 3.686 0.505 1.00 92.00 450 GLN A O 1
ATOM 3479 N N . PRO A 1 451 ? 11.430 4.683 1.025 1.00 92.50 451 PRO A N 1
ATOM 3480 C CA . PRO A 1 451 ? 10.769 4.290 -0.217 1.00 92.50 451 PRO A CA 1
ATOM 3481 C C . PRO A 1 451 ? 11.456 4.860 -1.455 1.00 92.50 451 PRO A C 1
ATOM 3483 O O . PRO A 1 451 ? 11.458 4.233 -2.505 1.00 92.50 451 PRO A O 1
ATOM 3486 N N . VAL A 1 452 ? 12.100 6.023 -1.370 1.00 94.62 452 VAL A N 1
ATOM 3487 C CA . VAL A 1 452 ? 12.831 6.574 -2.521 1.00 94.62 452 VAL A CA 1
ATOM 3488 C C . VAL A 1 452 ? 14.063 5.741 -2.851 1.00 94.62 452 VAL A C 1
ATOM 3490 O O . VAL A 1 452 ? 14.318 5.466 -4.023 1.00 94.62 452 VAL A O 1
ATOM 3493 N N . LEU A 1 453 ? 14.799 5.294 -1.832 1.00 94.88 453 LEU A N 1
ATOM 3494 C CA . LEU A 1 453 ? 15.958 4.422 -2.020 1.00 94.88 453 LEU A CA 1
ATOM 3495 C C . LEU A 1 453 ? 15.541 3.045 -2.549 1.00 94.88 453 LEU A C 1
ATOM 3497 O O . LEU A 1 453 ? 16.161 2.540 -3.482 1.00 94.88 453 LEU A O 1
ATOM 3501 N N . SER A 1 454 ? 14.459 2.475 -2.010 1.00 93.62 454 SER A N 1
ATOM 3502 C CA . SER A 1 454 ? 13.873 1.240 -2.538 1.00 93.62 454 SER A CA 1
ATOM 3503 C C . SER A 1 454 ? 13.395 1.424 -3.978 1.00 93.62 454 SER A C 1
ATOM 3505 O O . SER A 1 454 ? 13.667 0.575 -4.817 1.00 93.62 454 SER A O 1
ATOM 3507 N N . GLY A 1 455 ? 12.760 2.552 -4.302 1.00 94.06 455 GLY A N 1
ATOM 3508 C CA . GLY A 1 455 ? 12.324 2.887 -5.657 1.00 94.06 455 GLY A CA 1
ATOM 3509 C C . GLY A 1 455 ? 13.492 2.964 -6.637 1.00 94.06 455 GLY A C 1
ATOM 3510 O O . GLY A 1 455 ? 13.423 2.378 -7.712 1.00 94.06 455 GLY A O 1
ATOM 3511 N N . ALA A 1 456 ? 14.599 3.606 -6.252 1.00 95.38 456 ALA A N 1
ATOM 3512 C CA . ALA A 1 456 ? 15.818 3.639 -7.060 1.00 95.38 456 ALA A CA 1
ATOM 3513 C C . ALA A 1 456 ? 16.389 2.231 -7.299 1.00 95.38 456 ALA A C 1
ATOM 3515 O O . ALA A 1 456 ? 16.638 1.864 -8.444 1.00 95.38 456 ALA A O 1
ATOM 3516 N N . ALA A 1 457 ? 16.509 1.414 -6.248 1.00 93.38 457 ALA A N 1
ATOM 3517 C CA . ALA A 1 457 ? 16.976 0.032 -6.363 1.00 93.38 457 ALA A CA 1
ATOM 3518 C C . ALA A 1 457 ? 16.052 -0.829 -7.246 1.00 93.38 457 ALA A C 1
ATOM 3520 O O . ALA A 1 457 ? 16.525 -1.651 -8.029 1.00 93.38 457 ALA A O 1
ATOM 3521 N N . VAL A 1 458 ? 14.736 -0.619 -7.164 1.00 91.62 458 VAL A N 1
ATOM 3522 C CA . VAL A 1 458 ? 13.728 -1.260 -8.022 1.00 91.62 458 VAL A CA 1
ATOM 3523 C C . VAL A 1 458 ? 13.890 -0.817 -9.474 1.00 91.62 458 VAL A C 1
ATOM 3525 O O . VAL A 1 458 ? 13.878 -1.665 -10.367 1.00 91.62 458 VAL A O 1
ATOM 3528 N N . GLY A 1 459 ? 14.107 0.475 -9.724 1.00 92.06 459 GLY A N 1
ATOM 3529 C CA . GLY A 1 459 ? 14.410 1.009 -11.054 1.00 92.06 459 GLY A CA 1
ATOM 3530 C C . GLY A 1 459 ? 15.683 0.416 -11.669 1.00 92.06 459 GLY A C 1
ATOM 3531 O O . GLY A 1 459 ? 15.724 0.202 -12.879 1.00 92.06 459 GLY A O 1
ATOM 3532 N N . SER A 1 460 ? 16.668 0.073 -10.834 1.00 92.06 460 SER A N 1
ATOM 3533 C CA . SER A 1 460 ? 17.887 -0.664 -11.207 1.00 92.06 460 SER A CA 1
ATOM 3534 C C . SER A 1 460 ? 17.726 -2.193 -11.196 1.00 92.06 460 SER A C 1
ATOM 3536 O O . SER A 1 460 ? 18.704 -2.912 -11.302 1.00 92.06 460 SER A O 1
ATOM 3538 N N . GLY A 1 461 ? 16.524 -2.742 -10.993 1.00 89.44 461 GLY A N 1
ATOM 3539 C CA . GLY A 1 461 ? 16.296 -4.196 -11.012 1.00 89.44 461 GLY A CA 1
ATOM 3540 C C . GLY A 1 461 ? 16.772 -4.976 -9.775 1.00 89.44 461 GLY A C 1
ATOM 3541 O O . GLY A 1 461 ? 16.630 -6.197 -9.726 1.00 89.44 461 GLY A O 1
ATOM 3542 N N . GLN A 1 462 ? 17.234 -4.310 -8.717 1.00 89.69 462 GLN A N 1
ATOM 3543 C CA . GLN A 1 462 ? 17.814 -4.933 -7.515 1.00 89.69 462 GLN A CA 1
ATOM 3544 C C . GLN A 1 462 ? 16.775 -5.334 -6.452 1.00 89.69 462 GLN A C 1
ATOM 3546 O O . GLN A 1 462 ? 17.066 -5.376 -5.255 1.00 89.69 462 GLN A O 1
ATOM 3551 N N . GLN A 1 463 ? 15.551 -5.672 -6.865 1.00 89.88 463 GLN A N 1
ATOM 3552 C CA . GLN A 1 463 ? 14.418 -5.888 -5.946 1.00 89.88 463 GLN A CA 1
ATOM 3553 C C . GLN A 1 463 ? 14.675 -7.057 -4.974 1.00 89.88 463 GLN A C 1
ATOM 3555 O O . GLN A 1 463 ? 14.299 -7.005 -3.805 1.00 89.88 463 GLN A O 1
ATOM 3560 N N . ALA A 1 464 ? 15.388 -8.096 -5.427 1.00 89.69 464 ALA A N 1
ATOM 3561 C CA . ALA A 1 464 ? 15.769 -9.233 -4.588 1.00 89.69 464 ALA A CA 1
ATOM 3562 C C . ALA A 1 464 ? 16.729 -8.838 -3.453 1.00 89.69 464 ALA A C 1
ATOM 3564 O O . ALA A 1 464 ? 16.572 -9.308 -2.328 1.00 89.69 464 ALA A O 1
ATOM 3565 N N . VAL A 1 465 ? 17.694 -7.950 -3.722 1.00 91.44 465 VAL A N 1
ATOM 3566 C CA . VAL A 1 465 ? 18.629 -7.444 -2.703 1.00 91.44 465 VAL A CA 1
ATOM 3567 C C . VAL A 1 465 ? 17.858 -6.683 -1.630 1.00 91.44 465 VAL A C 1
ATOM 3569 O O . VAL A 1 465 ? 18.048 -6.940 -0.442 1.00 91.44 465 VAL A O 1
ATOM 3572 N N . VAL A 1 466 ? 16.929 -5.815 -2.040 1.00 92.12 466 VAL A N 1
ATOM 3573 C CA . VAL A 1 466 ? 16.060 -5.083 -1.109 1.00 92.12 466 VAL A CA 1
ATOM 3574 C C . VAL A 1 466 ? 15.217 -6.050 -0.273 1.00 92.12 466 VAL A C 1
ATOM 3576 O O . VAL A 1 466 ? 15.161 -5.900 0.943 1.00 92.12 466 VAL A O 1
ATOM 3579 N N . ALA A 1 467 ? 14.648 -7.106 -0.867 1.00 91.25 467 ALA A N 1
ATOM 3580 C CA . ALA A 1 467 ? 13.903 -8.122 -0.118 1.00 91.25 467 ALA A CA 1
ATOM 3581 C C . ALA A 1 467 ? 14.747 -8.778 0.996 1.00 91.25 467 ALA A C 1
ATOM 3583 O O . ALA A 1 467 ? 14.276 -8.905 2.127 1.00 91.25 467 ALA A O 1
ATOM 3584 N N . TYR A 1 468 ? 16.002 -9.152 0.714 1.00 93.44 468 TYR A N 1
ATOM 3585 C CA . TYR A 1 468 ? 16.903 -9.714 1.731 1.00 93.44 468 TYR A CA 1
ATOM 3586 C C . TYR A 1 468 ? 17.245 -8.710 2.834 1.00 93.44 468 TYR A C 1
ATOM 3588 O O . TYR A 1 468 ? 17.275 -9.080 4.011 1.00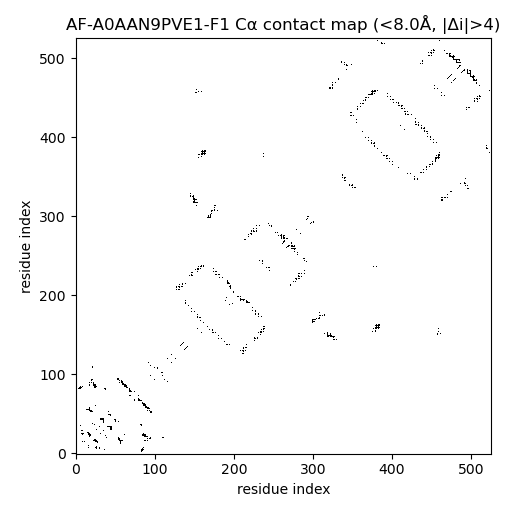 93.44 468 TYR A O 1
ATOM 3596 N N . ILE A 1 469 ? 17.465 -7.444 2.470 1.00 94.19 469 ILE A N 1
ATOM 3597 C CA . ILE A 1 469 ? 17.701 -6.372 3.442 1.00 94.19 469 ILE A CA 1
ATOM 3598 C C . ILE A 1 469 ? 16.480 -6.229 4.349 1.00 94.19 469 ILE A C 1
ATOM 3600 O O . ILE A 1 469 ? 16.659 -6.215 5.561 1.00 94.19 469 ILE A O 1
ATOM 3604 N N . ASN A 1 470 ? 15.263 -6.227 3.794 1.00 93.44 470 ASN A N 1
ATOM 3605 C CA . ASN A 1 470 ? 14.015 -6.120 4.555 1.00 93.44 470 ASN A CA 1
ATOM 3606 C C . ASN A 1 470 ? 13.876 -7.259 5.571 1.00 93.44 470 ASN A C 1
ATOM 3608 O O . ASN A 1 470 ? 13.536 -7.012 6.726 1.00 93.44 470 ASN A O 1
ATOM 3612 N N . ILE A 1 471 ? 14.182 -8.503 5.180 1.00 93.88 471 ILE A N 1
ATOM 3613 C CA . ILE A 1 471 ? 14.177 -9.647 6.107 1.00 93.88 471 ILE A CA 1
ATOM 3614 C C . ILE A 1 471 ? 15.150 -9.397 7.268 1.00 93.88 471 ILE A C 1
ATOM 3616 O O . ILE A 1 471 ? 14.765 -9.505 8.434 1.00 93.88 471 ILE A O 1
ATOM 3620 N N . GLY A 1 472 ? 16.396 -9.027 6.964 1.00 95.25 472 GLY A N 1
ATOM 3621 C CA . GLY A 1 472 ? 17.421 -8.799 7.981 1.00 95.25 472 GLY A CA 1
ATOM 3622 C C . GLY A 1 472 ? 17.101 -7.625 8.907 1.00 95.25 472 GLY A C 1
ATOM 3623 O O . GLY A 1 472 ? 17.145 -7.753 10.128 1.00 95.25 472 GLY A O 1
ATOM 3624 N N . SER A 1 473 ? 16.740 -6.478 8.344 1.00 95.69 473 SER A N 1
ATOM 3625 C CA . SER A 1 473 ? 16.530 -5.247 9.099 1.00 95.69 473 SER A CA 1
ATOM 3626 C C . SER A 1 473 ? 15.241 -5.276 9.915 1.00 95.69 473 SER A C 1
ATOM 3628 O O . SER A 1 473 ? 15.239 -4.898 11.084 1.00 95.69 473 SER A O 1
ATOM 3630 N N . TYR A 1 474 ? 14.136 -5.746 9.340 1.00 93.69 474 TYR A N 1
ATOM 3631 C CA . TYR A 1 474 ? 12.845 -5.730 10.020 1.00 93.69 474 TYR A CA 1
ATOM 3632 C C . TYR A 1 474 ? 12.667 -6.922 10.946 1.00 93.69 474 TYR A C 1
ATOM 3634 O O . TYR A 1 474 ? 12.305 -6.747 12.106 1.00 93.69 474 TYR A O 1
ATOM 3642 N N . TYR A 1 475 ? 12.936 -8.132 10.459 1.00 93.31 475 TYR A N 1
ATOM 3643 C CA . TYR A 1 475 ? 12.546 -9.349 11.169 1.00 93.31 475 TYR A CA 1
ATOM 3644 C C . TYR A 1 475 ? 13.653 -9.892 12.073 1.00 93.31 475 TYR A C 1
ATOM 3646 O O . TYR A 1 475 ? 13.339 -10.485 13.102 1.00 93.31 475 TYR A O 1
ATOM 3654 N N . LEU A 1 476 ? 14.931 -9.663 11.743 1.00 94.38 476 LEU A N 1
ATOM 3655 C CA . LEU A 1 476 ? 16.054 -10.099 12.588 1.00 94.38 476 LEU A CA 1
ATOM 3656 C C . LEU A 1 476 ? 16.561 -9.013 13.545 1.00 94.38 476 LEU A C 1
ATOM 3658 O O . LEU A 1 476 ? 17.167 -9.346 14.560 1.00 94.38 476 LEU A O 1
ATOM 3662 N N . VAL A 1 477 ? 16.312 -7.734 13.252 1.00 95.31 477 VAL A N 1
ATOM 3663 C CA . VAL A 1 477 ? 16.745 -6.612 14.104 1.00 95.31 477 VAL A CA 1
ATOM 3664 C C . VAL A 1 477 ? 15.548 -5.887 14.715 1.00 95.31 477 VAL A C 1
ATOM 3666 O O . VAL A 1 477 ? 15.414 -5.846 15.936 1.00 95.31 477 VAL A O 1
ATOM 3669 N N . GLY A 1 478 ? 14.651 -5.362 13.882 1.00 94.25 478 GLY A N 1
ATOM 3670 C CA . GLY A 1 478 ? 13.543 -4.515 14.317 1.00 94.25 478 GLY A CA 1
ATOM 3671 C C . GLY A 1 478 ? 12.552 -5.184 15.273 1.00 94.25 478 GLY A C 1
ATOM 3672 O O . GLY A 1 478 ? 12.315 -4.666 16.363 1.00 94.25 478 GLY A O 1
ATOM 3673 N N . ILE A 1 479 ? 11.998 -6.347 14.906 1.00 92.25 479 ILE A N 1
ATOM 3674 C CA . ILE A 1 479 ? 11.055 -7.089 15.764 1.00 92.25 479 ILE A CA 1
ATOM 3675 C C . ILE A 1 479 ? 11.723 -7.523 17.078 1.00 92.25 479 ILE A C 1
ATOM 3677 O O . ILE A 1 479 ? 11.157 -7.218 18.129 1.00 92.25 479 ILE A O 1
ATOM 3681 N N . PRO A 1 480 ? 12.905 -8.179 17.085 1.00 93.12 480 PRO A N 1
ATOM 3682 C CA . PRO A 1 480 ? 13.549 -8.572 18.336 1.00 93.12 480 PRO A CA 1
ATOM 3683 C C . PRO A 1 480 ? 13.858 -7.389 19.255 1.00 93.12 480 PRO A C 1
ATOM 3685 O O . PRO A 1 480 ? 13.620 -7.482 20.457 1.00 93.12 480 PRO A O 1
ATOM 3688 N N . LEU A 1 481 ? 14.322 -6.257 18.709 1.00 93.06 481 LEU A N 1
ATOM 3689 C CA . LEU A 1 481 ? 14.534 -5.042 19.498 1.00 93.06 481 LEU A CA 1
ATOM 3690 C C . LEU A 1 481 ? 13.217 -4.445 20.002 1.00 93.06 481 LEU A C 1
ATOM 3692 O O . LEU A 1 481 ? 13.160 -4.010 21.147 1.00 93.06 481 LEU A O 1
ATOM 3696 N N . GLY A 1 482 ? 12.149 -4.459 19.201 1.00 91.69 482 GLY A N 1
ATOM 3697 C CA . GLY A 1 482 ? 10.815 -4.035 19.635 1.00 91.69 482 GLY A CA 1
ATOM 3698 C C . GLY A 1 482 ? 10.291 -4.878 20.796 1.00 91.69 482 GLY A C 1
ATOM 3699 O O . GLY A 1 482 ? 9.842 -4.340 21.803 1.00 91.69 482 GLY A O 1
ATOM 3700 N N . VAL A 1 483 ? 10.427 -6.199 20.701 1.00 89.00 483 VAL A N 1
ATOM 3701 C CA . VAL A 1 483 ? 10.073 -7.148 21.766 1.00 89.00 483 VAL A CA 1
ATOM 3702 C C . VAL A 1 483 ? 10.910 -6.914 23.029 1.00 89.00 483 VAL A C 1
ATOM 3704 O O . VAL A 1 483 ? 10.363 -6.844 24.129 1.00 89.00 483 VAL A O 1
ATOM 3707 N N . LEU A 1 484 ? 12.225 -6.734 22.882 1.00 90.62 484 LEU A N 1
ATOM 3708 C CA . LEU A 1 484 ? 13.142 -6.459 23.990 1.00 90.62 484 LEU A CA 1
ATOM 3709 C C . LEU A 1 484 ? 12.792 -5.146 24.708 1.00 90.62 484 LEU A C 1
ATOM 3711 O O . LEU A 1 484 ? 12.641 -5.124 25.927 1.00 90.62 484 LEU A O 1
ATOM 3715 N N . LEU A 1 485 ? 12.647 -4.049 23.964 1.00 90.19 485 LEU A N 1
ATOM 3716 C CA . LEU A 1 485 ? 12.363 -2.733 24.538 1.00 90.19 485 LEU A CA 1
ATOM 3717 C C . LEU A 1 485 ? 10.934 -2.651 25.102 1.00 90.19 485 LEU A C 1
ATOM 3719 O O . LEU A 1 485 ? 10.720 -2.059 26.159 1.00 90.19 485 LEU A O 1
ATOM 3723 N N . GLY A 1 486 ? 9.957 -3.247 24.415 1.00 87.38 486 GLY A N 1
ATOM 3724 C CA . GLY A 1 486 ? 8.543 -3.179 24.781 1.00 87.38 486 GLY A CA 1
ATOM 3725 C C . GLY A 1 486 ? 8.167 -4.047 25.982 1.00 87.38 486 GLY A C 1
ATOM 3726 O O . GLY A 1 486 ? 7.485 -3.562 26.885 1.00 87.38 486 GLY A O 1
ATOM 3727 N N . TRP A 1 487 ? 8.635 -5.301 26.028 1.00 82.31 487 TRP A N 1
ATOM 3728 C CA . TRP A 1 487 ? 8.278 -6.244 27.098 1.00 82.31 487 TRP A CA 1
ATOM 3729 C C . TRP A 1 487 ? 9.340 -6.393 28.185 1.00 82.31 487 TRP A C 1
ATOM 3731 O O . TRP A 1 487 ? 8.987 -6.426 29.361 1.00 82.31 487 TRP A O 1
ATOM 3741 N N . LEU A 1 488 ? 10.625 -6.503 27.827 1.00 79.62 488 LEU A N 1
ATOM 3742 C CA . LEU A 1 488 ? 11.674 -6.792 28.816 1.00 79.62 488 LEU A CA 1
ATOM 3743 C C . LEU A 1 488 ? 12.154 -5.530 29.554 1.00 79.62 488 LEU A C 1
ATOM 3745 O O . LEU A 1 488 ? 12.569 -5.634 30.706 1.00 79.62 488 LEU A O 1
ATOM 3749 N N . LEU A 1 489 ? 12.107 -4.354 28.914 1.00 79.12 489 LEU A N 1
ATOM 3750 C CA . LEU A 1 489 ? 12.595 -3.075 29.464 1.00 79.12 489 LEU A CA 1
ATOM 3751 C C . LEU A 1 489 ? 11.459 -2.100 29.858 1.00 79.12 489 LEU A C 1
ATOM 3753 O O . LEU A 1 489 ? 11.586 -0.895 29.655 1.00 79.12 489 LEU A O 1
ATOM 3757 N N . PRO A 1 490 ? 10.382 -2.615 30.478 1.00 71.81 490 PRO A N 1
ATOM 3758 C CA . PRO A 1 490 ? 9.028 -2.038 30.644 1.00 71.81 490 PRO A CA 1
ATOM 3759 C C . PRO A 1 490 ? 8.686 -0.707 29.941 1.00 71.81 490 PRO A C 1
ATOM 3761 O O . PRO A 1 490 ? 8.064 0.168 30.538 1.00 71.81 490 PRO A O 1
ATOM 3764 N N . SER A 1 491 ? 9.040 -0.535 28.664 1.00 80.44 491 SER A N 1
ATOM 3765 C CA . SER A 1 491 ? 8.802 0.721 27.932 1.00 80.44 491 SER A CA 1
ATOM 3766 C C . SER A 1 491 ? 7.502 0.692 27.115 1.00 80.44 491 SER A C 1
ATOM 3768 O O . SER A 1 491 ? 7.207 1.639 26.382 1.00 80.44 491 SER A O 1
ATOM 3770 N N . GLY A 1 492 ? 6.725 -0.394 27.224 1.00 86.06 492 GLY A N 1
ATOM 3771 C CA . GLY A 1 492 ? 5.407 -0.554 26.609 1.00 86.06 492 GLY A CA 1
ATOM 3772 C C . GLY A 1 492 ? 5.413 -0.316 25.096 1.00 86.06 492 GLY A C 1
ATOM 3773 O O . GLY A 1 492 ? 6.352 -0.694 24.390 1.00 86.06 492 GLY A O 1
ATOM 3774 N N . ILE A 1 493 ? 4.375 0.360 24.593 1.00 86.00 493 ILE A N 1
ATOM 3775 C CA . ILE A 1 493 ? 4.250 0.708 23.166 1.00 86.00 493 ILE A CA 1
ATOM 3776 C C . ILE A 1 493 ? 5.394 1.584 22.675 1.00 86.00 493 ILE A C 1
ATOM 3778 O O . ILE A 1 493 ? 5.886 1.365 21.569 1.00 86.00 493 ILE A O 1
ATOM 3782 N N . VAL A 1 494 ? 5.841 2.544 23.484 1.00 88.56 494 VAL A N 1
ATOM 3783 C CA . VAL A 1 494 ? 6.927 3.452 23.099 1.00 88.56 494 VAL A CA 1
ATOM 3784 C C . VAL A 1 494 ? 8.201 2.657 22.827 1.00 88.56 494 VAL A C 1
ATOM 3786 O O . VAL A 1 494 ? 8.830 2.840 21.785 1.00 88.56 494 VAL A O 1
ATOM 3789 N N . GLY A 1 495 ? 8.550 1.723 23.716 1.00 90.00 495 GLY A N 1
ATOM 3790 C CA . GLY A 1 495 ? 9.690 0.823 23.531 1.00 90.00 495 GLY A CA 1
ATOM 3791 C C . GLY A 1 495 ? 9.538 -0.061 22.301 1.00 90.00 495 GLY A C 1
ATOM 3792 O O . GLY A 1 495 ? 10.458 -0.151 21.486 1.00 90.00 495 GLY A O 1
ATOM 3793 N N . MET A 1 496 ? 8.361 -0.665 22.130 1.00 89.81 496 MET A N 1
ATOM 3794 C CA . MET A 1 496 ? 8.103 -1.550 21.000 1.00 89.81 496 MET A CA 1
ATOM 3795 C C . MET A 1 496 ? 8.238 -0.835 19.655 1.00 89.81 496 MET A C 1
ATOM 3797 O O . MET A 1 496 ? 8.966 -1.292 18.770 1.00 89.81 496 MET A O 1
ATOM 3801 N N . TRP A 1 497 ? 7.571 0.305 19.510 1.00 91.44 497 TRP A N 1
ATOM 3802 C CA . TRP A 1 497 ? 7.610 1.085 18.285 1.00 91.44 497 TRP A CA 1
ATOM 3803 C C . TRP A 1 497 ? 9.014 1.656 18.047 1.00 91.44 497 TRP A C 1
ATOM 3805 O O . TRP A 1 497 ? 9.526 1.547 16.937 1.00 91.44 497 TRP A O 1
ATOM 3815 N N . THR A 1 498 ? 9.719 2.125 19.081 1.00 91.88 498 THR A N 1
ATOM 3816 C CA . THR A 1 498 ? 11.127 2.555 18.951 1.00 91.88 498 THR A CA 1
ATOM 3817 C C . THR A 1 498 ? 12.028 1.423 18.444 1.00 91.88 498 THR A C 1
ATOM 3819 O O . THR A 1 498 ? 12.835 1.625 17.533 1.00 91.88 498 THR A O 1
ATOM 3822 N N . GLY A 1 499 ? 11.875 0.207 18.978 1.00 92.12 499 GLY A N 1
ATOM 3823 C CA . GLY A 1 499 ? 12.625 -0.958 18.510 1.00 92.12 499 GLY A CA 1
ATOM 3824 C C . GLY A 1 499 ? 12.303 -1.302 17.058 1.00 92.12 499 GLY A C 1
ATOM 3825 O O . GLY A 1 499 ? 13.213 -1.525 16.263 1.00 92.12 499 GLY A O 1
ATOM 3826 N N . MET A 1 500 ? 11.037 -1.216 16.652 1.00 91.62 500 MET A N 1
ATOM 3827 C CA . MET A 1 500 ? 10.669 -1.421 15.251 1.00 91.62 500 MET A CA 1
ATOM 3828 C C . MET A 1 500 ? 11.175 -0.294 14.330 1.00 91.62 500 MET A C 1
ATOM 3830 O O . MET A 1 500 ? 11.648 -0.550 13.222 1.00 91.62 500 MET A O 1
ATOM 3834 N N . MET A 1 501 ? 11.192 0.958 14.779 1.00 92.69 501 MET A N 1
ATOM 3835 C CA . MET A 1 501 ? 11.807 2.049 14.016 1.00 92.69 501 MET A CA 1
ATOM 3836 C C . MET A 1 501 ? 13.298 1.818 13.767 1.00 92.69 501 MET A C 1
ATOM 3838 O O . MET A 1 501 ? 13.803 2.191 12.707 1.00 92.69 501 MET A O 1
ATOM 3842 N N . SER A 1 502 ? 14.005 1.170 14.698 1.00 93.62 502 SER A N 1
ATOM 3843 C CA . SER A 1 502 ? 15.419 0.834 14.504 1.00 93.62 502 SER A CA 1
ATOM 3844 C C . SER A 1 502 ? 15.639 -0.088 13.297 1.00 93.62 502 SER A C 1
ATOM 3846 O O . SER A 1 502 ? 16.599 0.104 12.556 1.00 93.62 502 SER A O 1
ATOM 3848 N N . GLY A 1 503 ? 14.712 -1.016 13.024 1.00 94.38 503 GLY A N 1
ATOM 3849 C CA . GLY A 1 503 ? 14.764 -1.867 11.834 1.00 94.38 503 GLY A CA 1
ATOM 3850 C C . GLY A 1 503 ? 14.660 -1.056 10.540 1.00 94.38 503 GLY A C 1
ATOM 3851 O O . GLY A 1 503 ? 15.442 -1.255 9.612 1.00 94.38 503 GLY A O 1
ATOM 3852 N N . THR A 1 504 ? 13.761 -0.072 10.498 1.00 93.12 504 THR A N 1
ATOM 3853 C CA . THR A 1 504 ? 13.634 0.870 9.373 1.00 93.12 504 THR A CA 1
ATOM 3854 C C . THR A 1 504 ? 14.871 1.745 9.222 1.00 93.12 504 THR A C 1
ATOM 3856 O O . THR A 1 504 ? 15.329 1.982 8.105 1.00 93.12 504 THR A O 1
ATOM 3859 N N . LEU A 1 505 ? 15.477 2.173 10.328 1.00 95.00 505 LEU A N 1
ATOM 3860 C CA . LEU A 1 505 ? 16.706 2.959 10.296 1.00 95.00 505 LEU A CA 1
ATOM 3861 C C . LEU A 1 505 ? 17.874 2.142 9.728 1.00 95.00 505 LEU A C 1
ATOM 3863 O O . LEU A 1 505 ? 18.569 2.614 8.831 1.00 95.00 505 LEU A O 1
ATOM 3867 N N . VAL A 1 506 ? 18.052 0.903 10.197 1.00 95.88 506 VAL A N 1
ATOM 3868 C CA . VAL A 1 506 ? 19.083 -0.021 9.699 1.00 95.88 506 VAL A CA 1
ATOM 3869 C C . VAL A 1 506 ? 18.912 -0.267 8.203 1.00 95.88 506 VAL A C 1
ATOM 3871 O O . VAL A 1 506 ? 19.871 -0.122 7.448 1.00 95.88 506 VAL A O 1
ATOM 3874 N N . GLN A 1 507 ? 17.692 -0.571 7.757 1.00 95.31 507 GLN A N 1
ATOM 3875 C CA . GLN A 1 507 ? 17.381 -0.741 6.337 1.00 95.31 507 GLN A CA 1
ATOM 3876 C C . GLN A 1 507 ? 17.742 0.507 5.522 1.00 95.31 507 GLN A C 1
ATOM 3878 O O . GLN A 1 507 ? 18.396 0.404 4.487 1.00 95.31 507 GLN A O 1
ATOM 3883 N N . THR A 1 508 ? 17.350 1.688 6.006 1.00 94.81 508 THR A N 1
ATOM 3884 C CA . THR A 1 508 ? 17.581 2.969 5.325 1.00 94.81 508 THR A CA 1
ATOM 3885 C C . THR A 1 508 ? 19.073 3.243 5.176 1.00 94.81 508 THR A C 1
ATOM 3887 O O . THR A 1 508 ? 19.522 3.639 4.104 1.00 94.81 508 THR A O 1
ATOM 3890 N N . ILE A 1 509 ? 19.860 2.980 6.224 1.00 95.62 509 ILE A N 1
ATOM 3891 C CA . ILE A 1 509 ? 21.322 3.119 6.200 1.00 95.62 509 ILE A CA 1
ATOM 3892 C C . ILE A 1 509 ? 21.941 2.143 5.196 1.00 95.62 509 ILE A C 1
ATOM 3894 O O . ILE A 1 509 ? 22.773 2.554 4.389 1.00 95.62 509 ILE A O 1
ATOM 3898 N N . ILE A 1 510 ? 21.535 0.869 5.214 1.00 95.69 510 ILE A N 1
ATOM 3899 C CA . ILE A 1 510 ? 22.060 -0.142 4.287 1.00 95.69 510 ILE A CA 1
ATOM 3900 C C . ILE A 1 510 ? 21.741 0.247 2.839 1.00 95.69 510 ILE A C 1
ATOM 3902 O O . ILE A 1 510 ? 22.650 0.287 2.011 1.00 95.69 510 ILE A O 1
ATOM 3906 N N . LEU A 1 511 ? 20.487 0.596 2.536 1.00 94.19 511 LEU A N 1
ATOM 3907 C CA . LEU A 1 511 ? 20.081 1.025 1.196 1.00 94.19 511 LEU A CA 1
ATOM 3908 C C . LEU A 1 511 ? 20.804 2.301 0.762 1.00 94.19 511 LEU A C 1
ATOM 3910 O O . LEU A 1 511 ? 21.260 2.381 -0.375 1.00 94.19 511 LEU A O 1
ATOM 3914 N N . ALA A 1 512 ? 20.985 3.272 1.660 1.00 94.19 512 ALA A N 1
ATOM 3915 C CA . ALA A 1 512 ? 21.740 4.482 1.355 1.00 94.19 512 ALA A CA 1
ATOM 3916 C C . ALA A 1 512 ? 23.199 4.155 1.006 1.00 94.19 512 ALA A C 1
ATOM 3918 O O . ALA A 1 512 ? 23.724 4.677 0.024 1.00 94.19 512 ALA A O 1
ATOM 3919 N N . ILE A 1 513 ? 23.854 3.268 1.763 1.00 94.19 513 ILE A N 1
ATOM 3920 C CA . ILE A 1 513 ? 25.229 2.830 1.481 1.00 94.19 513 ILE A CA 1
ATOM 3921 C C . ILE A 1 513 ? 25.310 2.125 0.128 1.00 94.19 513 ILE A C 1
ATOM 3923 O O . ILE A 1 513 ? 26.213 2.436 -0.650 1.00 94.19 513 ILE A O 1
ATOM 3927 N N . ILE A 1 514 ? 24.376 1.214 -0.161 1.00 92.50 514 ILE A N 1
ATOM 3928 C CA . ILE A 1 514 ? 24.327 0.506 -1.444 1.00 92.50 514 ILE A CA 1
ATOM 3929 C C . ILE A 1 514 ? 24.152 1.514 -2.578 1.00 92.50 514 ILE A C 1
ATOM 3931 O O . ILE A 1 514 ? 24.978 1.532 -3.477 1.00 92.50 514 ILE A O 1
ATOM 3935 N N . MET A 1 515 ? 23.178 2.423 -2.501 1.00 91.56 515 MET A N 1
ATOM 3936 C CA . MET A 1 515 ? 22.933 3.421 -3.551 1.00 91.56 515 MET A CA 1
ATOM 3937 C C . MET A 1 515 ? 24.087 4.423 -3.723 1.00 91.56 515 MET A C 1
ATOM 3939 O O . MET A 1 515 ? 24.368 4.858 -4.840 1.00 91.56 515 MET A O 1
ATOM 3943 N N . MET A 1 516 ? 24.799 4.780 -2.647 1.00 89.25 516 MET A N 1
ATOM 3944 C CA . MET A 1 516 ? 25.987 5.642 -2.728 1.00 89.25 516 MET A CA 1
ATOM 3945 C C . MET A 1 516 ? 27.183 4.948 -3.388 1.00 89.25 516 MET A C 1
ATOM 3947 O O . MET A 1 516 ? 27.974 5.617 -4.055 1.00 89.25 516 MET A O 1
ATOM 3951 N N . ARG A 1 517 ? 27.332 3.636 -3.171 1.00 89.00 517 ARG A N 1
ATOM 3952 C CA . ARG A 1 517 ? 28.430 2.814 -3.705 1.00 89.00 517 ARG A CA 1
ATOM 3953 C C . ARG A 1 517 ? 28.081 2.097 -5.005 1.00 89.00 517 ARG A C 1
ATOM 3955 O O . ARG A 1 517 ? 28.956 1.450 -5.566 1.00 89.00 517 ARG A O 1
ATOM 3962 N N . HIS A 1 518 ? 26.832 2.183 -5.443 1.00 88.56 518 HIS A N 1
ATOM 3963 C CA . HIS A 1 518 ? 26.348 1.498 -6.626 1.00 88.56 518 HIS A CA 1
ATOM 3964 C C . HIS A 1 518 ? 27.117 1.982 -7.858 1.00 88.56 518 HIS A C 1
ATOM 3966 O O . HIS A 1 518 ? 27.220 3.192 -8.096 1.00 88.56 518 HIS A O 1
ATOM 3972 N N . ASP A 1 519 ? 27.676 1.035 -8.609 1.00 88.31 519 ASP A N 1
ATOM 3973 C CA . ASP A 1 519 ? 28.318 1.319 -9.882 1.00 88.31 519 ASP A CA 1
ATOM 3974 C C . ASP A 1 519 ? 27.250 1.440 -10.971 1.00 88.31 519 ASP A C 1
ATOM 3976 O O . ASP A 1 519 ? 26.786 0.466 -11.559 1.00 88.31 519 ASP A O 1
ATOM 3980 N N . TRP A 1 520 ? 26.823 2.680 -11.195 1.00 88.69 520 TRP A N 1
ATOM 3981 C CA . TRP A 1 520 ? 25.807 3.011 -12.187 1.00 88.69 520 TRP A CA 1
ATOM 3982 C C . TRP A 1 520 ? 26.285 2.782 -13.630 1.00 88.69 520 TRP A C 1
ATOM 3984 O O . TRP A 1 520 ? 25.445 2.687 -14.519 1.00 88.69 520 TRP A O 1
ATOM 3994 N N . GLU A 1 521 ? 27.600 2.740 -13.879 1.00 86.44 521 GLU A N 1
ATOM 3995 C CA . GLU A 1 521 ? 28.154 2.500 -15.219 1.00 86.44 521 GLU A CA 1
ATOM 3996 C C . GLU A 1 521 ? 28.159 0.998 -15.539 1.00 86.44 521 GLU A C 1
ATOM 3998 O O . GLU A 1 521 ? 27.829 0.610 -16.659 1.00 86.44 521 GLU A O 1
ATOM 4003 N N . GLU A 1 522 ? 28.462 0.145 -14.552 1.00 84.31 522 GLU A N 1
ATOM 4004 C CA . GLU A 1 522 ? 28.342 -1.315 -14.691 1.00 84.31 522 GLU A CA 1
ATOM 4005 C C . GLU A 1 522 ? 26.893 -1.730 -14.988 1.00 84.31 522 GLU A C 1
ATOM 4007 O O . GLU A 1 522 ? 26.655 -2.525 -15.894 1.00 84.31 522 GLU A O 1
ATOM 4012 N N . GLU A 1 523 ? 25.914 -1.134 -14.303 1.00 82.12 523 GLU A N 1
ATOM 4013 C CA . GLU A 1 523 ? 24.489 -1.462 -14.470 1.00 82.12 523 GLU A CA 1
ATOM 4014 C C . GLU A 1 523 ? 23.957 -1.172 -15.887 1.00 82.12 523 GLU A C 1
ATOM 4016 O O . GLU A 1 523 ? 23.043 -1.839 -16.353 1.00 82.12 523 GLU A O 1
ATOM 4021 N N . ILE A 1 524 ? 24.536 -0.207 -16.607 1.00 83.12 524 ILE A N 1
ATOM 4022 C CA . ILE A 1 524 ? 24.163 0.095 -18.005 1.00 83.12 524 ILE A CA 1
ATOM 4023 C C . ILE A 1 524 ? 24.720 -0.943 -18.983 1.00 83.12 524 ILE A C 1
ATOM 4025 O O . ILE A 1 524 ? 24.232 -1.070 -20.106 1.00 83.12 524 ILE A O 1
ATOM 4029 N N . SER A 1 525 ? 25.781 -1.644 -18.589 1.00 64.31 525 SER A N 1
ATOM 4030 C CA . SER A 1 525 ? 26.457 -2.623 -19.441 1.00 64.31 525 SER A CA 1
ATOM 4031 C C . SER A 1 525 ? 25.796 -4.008 -19.441 1.00 64.31 525 SER A C 1
ATOM 4033 O O . SER A 1 525 ? 26.164 -4.842 -20.274 1.00 64.31 525 SER A O 1
ATOM 4035 N N . LEU A 1 526 ? 24.841 -4.233 -18.529 1.00 59.59 526 LEU A N 1
ATOM 4036 C CA . LEU A 1 526 ? 24.020 -5.441 -18.380 1.00 59.59 526 LEU A CA 1
ATOM 4037 C C . LEU A 1 526 ? 22.744 -5.353 -19.226 1.00 59.59 526 LEU A C 1
ATOM 4039 O O . LEU A 1 526 ? 22.356 -6.408 -19.786 1.00 59.59 526 LEU A O 1
#